Protein AF-0000000087153920 (afdb_homodimer)

Structure (mmCIF, N/CA/C/O backbone):
data_AF-0000000087153920-model_v1
#
loop_
_entity.id
_entity.type
_entity.pdbx_description
1 polymer 'Adenylosuccinate synthetase'
#
loop_
_atom_site.group_PDB
_atom_site.id
_atom_site.type_symbol
_atom_site.label_atom_id
_atom_site.label_alt_id
_atom_site.label_comp_id
_atom_site.label_asym_id
_atom_site.label_entity_id
_atom_site.label_seq_id
_atom_site.pdbx_PDB_ins_code
_atom_site.Cartn_x
_atom_site.Cartn_y
_atom_site.Cartn_z
_atom_site.occupancy
_atom_site.B_iso_or_equiv
_atom_site.auth_seq_id
_atom_site.auth_comp_id
_atom_site.auth_asym_id
_atom_site.auth_atom_id
_atom_site.pdbx_PDB_model_num
ATOM 1 N N . MET A 1 1 ? -1.131 -10.078 17.312 1 61.25 1 MET A N 1
ATOM 2 C CA . MET A 1 1 ? -2.459 -10.203 16.719 1 61.25 1 MET A CA 1
ATOM 3 C C . MET A 1 1 ? -2.379 -10.219 15.195 1 61.25 1 MET A C 1
ATOM 5 O O . MET A 1 1 ? -1.868 -9.281 14.586 1 61.25 1 MET A O 1
ATOM 9 N N . PRO A 1 2 ? -2.715 -11.453 14.352 1 87.5 2 PRO A N 1
ATOM 10 C CA . PRO A 1 2 ? -1.741 -11.859 13.336 1 87.5 2 PRO A CA 1
ATOM 11 C C . PRO A 1 2 ? -2.326 -11.859 11.922 1 87.5 2 PRO A C 1
ATOM 13 O O . PRO A 1 2 ? -3.506 -12.164 11.742 1 87.5 2 PRO A O 1
ATOM 16 N N . VAL A 1 3 ? -1.827 -11.148 11.094 1 98.62 3 VAL A N 1
ATOM 17 C CA . VAL A 1 3 ? -2.176 -11.164 9.68 1 98.62 3 VAL A CA 1
ATOM 18 C C . VAL A 1 3 ? -1.105 -11.914 8.891 1 98.62 3 VAL A C 1
ATOM 20 O O . VAL A 1 3 ? 0.089 -11.648 9.047 1 98.62 3 VAL A O 1
ATOM 23 N N . SER A 1 4 ? -1.569 -12.969 8.164 1 98.75 4 SER A N 1
ATOM 24 C CA . SER A 1 4 ? -0.719 -13.617 7.172 1 98.75 4 SER A CA 1
ATOM 25 C C . SER A 1 4 ? -0.959 -13.047 5.777 1 98.75 4 SER A C 1
ATOM 27 O O . SER A 1 4 ? -2.107 -12.883 5.359 1 98.75 4 SER A O 1
ATOM 29 N N . VAL A 1 5 ? 0.106 -12.719 5.113 1 98.88 5 VAL A N 1
ATOM 30 C CA . VAL A 1 5 ? -0.011 -12.219 3.748 1 98.88 5 VAL A CA 1
ATOM 31 C C . VAL A 1 5 ? 0.661 -13.195 2.783 1 98.88 5 VAL A C 1
ATOM 33 O O . VAL A 1 5 ? 1.841 -13.523 2.939 1 98.88 5 VAL A O 1
ATOM 36 N N . ILE A 1 6 ? -0.09 -13.68 1.789 1 98.81 6 ILE A N 1
ATOM 37 C CA . ILE A 1 6 ? 0.429 -14.562 0.751 1 98.81 6 ILE A CA 1
ATOM 38 C C . ILE A 1 6 ? 0.752 -13.758 -0.502 1 98.81 6 ILE A C 1
ATOM 40 O O . ILE A 1 6 ? -0.128 -13.109 -1.076 1 98.81 6 ILE A O 1
ATOM 44 N N . VAL A 1 7 ? 1.986 -13.805 -0.948 1 98.69 7 VAL A N 1
ATOM 45 C CA . VAL A 1 7 ? 2.406 -13.016 -2.1 1 98.69 7 VAL A CA 1
ATOM 46 C C . VAL A 1 7 ? 3.113 -13.906 -3.113 1 98.69 7 VAL A C 1
ATOM 48 O O . VAL A 1 7 ? 3.635 -14.969 -2.758 1 98.69 7 VAL A O 1
ATOM 51 N N . GLY A 1 8 ? 3.068 -13.477 -4.359 1 98.31 8 GLY A N 1
ATOM 52 C CA . GLY A 1 8 ? 3.834 -14.125 -5.406 1 98.31 8 GLY A CA 1
ATOM 53 C C . GLY A 1 8 ? 5.172 -13.461 -5.668 1 98.31 8 GLY A C 1
ATOM 54 O O . GLY A 1 8 ? 5.281 -12.234 -5.629 1 98.31 8 GLY A O 1
ATOM 55 N N . GLY A 1 9 ? 6.125 -14.242 -5.992 1 98.12 9 GLY A N 1
ATOM 56 C CA . GLY A 1 9 ? 7.461 -13.695 -6.152 1 98.12 9 GLY A CA 1
ATOM 57 C C . GLY A 1 9 ? 7.883 -13.562 -7.602 1 98.12 9 GLY A C 1
ATOM 58 O O . GLY A 1 9 ? 8.984 -13.086 -7.895 1 98.12 9 GLY A O 1
ATOM 59 N N . GLN A 1 10 ? 7.078 -13.953 -8.492 1 97.31 10 GLN A N 1
ATOM 60 C CA . GLN A 1 10 ? 7.418 -13.953 -9.914 1 97.31 10 GLN A CA 1
ATOM 61 C C . GLN A 1 10 ? 6.316 -13.297 -10.742 1 97.31 10 GLN A C 1
ATOM 63 O O . GLN A 1 10 ? 6 -12.125 -10.555 1 97.31 10 GLN A O 1
ATOM 68 N N . TYR A 1 11 ? 5.688 -14.016 -11.727 1 94.81 11 TYR A N 1
ATOM 69 C CA . TYR A 1 11 ? 4.773 -13.328 -12.625 1 94.81 11 TYR A CA 1
ATOM 70 C C . TYR A 1 11 ? 3.346 -13.82 -12.438 1 94.81 11 TYR A C 1
ATOM 72 O O . TYR A 1 11 ? 2.496 -13.625 -13.312 1 94.81 11 TYR A O 1
ATOM 80 N N . GLY A 1 12 ? 3.096 -14.484 -11.336 1 92.19 12 GLY A N 1
ATOM 81 C CA . GLY A 1 12 ? 1.759 -15 -11.086 1 92.19 12 GLY A CA 1
ATOM 82 C C . GLY A 1 12 ? 1.627 -16.484 -11.383 1 92.19 12 GLY A C 1
ATOM 83 O O . GLY A 1 12 ? 2.566 -17.109 -11.883 1 92.19 12 GLY A O 1
ATOM 84 N N . SER A 1 13 ? 0.476 -17.047 -10.945 1 91.06 13 SER A N 1
ATOM 85 C CA . SER A 1 13 ? 0.176 -18.469 -11.125 1 91.06 13 SER A CA 1
ATOM 86 C C . SER A 1 13 ? 1.181 -19.344 -10.383 1 91.06 13 SER A C 1
ATOM 88 O O . SER A 1 13 ? 1.636 -20.359 -10.906 1 91.06 13 SER A O 1
ATOM 90 N N . GLU A 1 14 ? 1.549 -18.969 -9.289 1 95.5 14 GLU A N 1
ATOM 91 C CA . GLU A 1 14 ? 2.549 -19.672 -8.492 1 95.5 14 GLU A CA 1
ATOM 92 C C . GLU A 1 14 ? 1.893 -20.641 -7.508 1 95.5 14 GLU A C 1
ATOM 94 O O . GLU A 1 14 ? 2.582 -21.359 -6.785 1 95.5 14 GLU A O 1
ATOM 99 N N . GLY A 1 15 ? 0.561 -20.656 -7.496 1 94.81 15 GLY A N 1
ATOM 100 C CA . GLY A 1 15 ? -0.158 -21.516 -6.57 1 94.81 15 GLY A CA 1
ATOM 101 C C . GLY A 1 15 ? -0.513 -20.828 -5.266 1 94.81 15 GLY A C 1
ATOM 102 O O . GLY A 1 15 ? -0.526 -21.453 -4.207 1 94.81 15 GLY A O 1
ATOM 103 N N . LYS A 1 16 ? -0.71 -19.516 -5.297 1 96.06 16 LYS A N 1
ATOM 104 C CA . LYS A 1 16 ? -1.034 -18.75 -4.105 1 96.06 16 LYS A CA 1
ATOM 105 C C . LYS A 1 16 ? -2.344 -19.219 -3.479 1 96.06 16 LYS A C 1
ATOM 107 O O . LYS A 1 16 ? -2.475 -19.25 -2.254 1 96.06 16 LYS A O 1
ATOM 112 N N . GLY A 1 17 ? -3.359 -19.594 -4.32 1 94.44 17 GLY A N 1
ATOM 113 C CA . GLY A 1 17 ? -4.637 -20.047 -3.797 1 94.44 17 GLY A CA 1
ATOM 114 C C . GLY A 1 17 ? -4.512 -21.25 -2.883 1 94.44 17 GLY A C 1
ATOM 115 O O . GLY A 1 17 ? -5.051 -21.266 -1.773 1 94.44 17 GLY A O 1
ATOM 116 N N . LYS A 1 18 ? -3.807 -22.281 -3.334 1 94.69 18 LYS A N 1
ATOM 117 C CA . LYS A 1 18 ? -3.643 -23.484 -2.529 1 94.69 18 LYS A CA 1
ATOM 118 C C . LYS A 1 18 ? -2.867 -23.188 -1.248 1 94.69 18 LYS A C 1
ATOM 120 O O . LYS A 1 18 ? -3.17 -23.75 -0.19 1 94.69 18 LYS A O 1
ATOM 125 N N . VAL A 1 19 ? -1.849 -22.328 -1.328 1 97.19 19 VAL A N 1
ATOM 126 C CA . VAL A 1 19 ? -1.043 -21.969 -0.164 1 97.19 19 VAL A CA 1
ATOM 127 C C . VAL A 1 19 ? -1.891 -21.188 0.83 1 97.19 19 VAL A C 1
ATOM 129 O O . VAL A 1 19 ? -1.859 -21.453 2.033 1 97.19 19 VAL A O 1
ATOM 132 N N . ALA A 1 20 ? -2.662 -20.219 0.33 1 97.38 20 ALA A N 1
ATOM 133 C CA . ALA A 1 20 ? -3.547 -19.438 1.187 1 97.38 20 ALA A CA 1
ATOM 134 C C . ALA A 1 20 ? -4.547 -20.328 1.912 1 97.38 20 ALA A C 1
ATOM 136 O O . ALA A 1 20 ? -4.797 -20.156 3.107 1 97.38 20 ALA A O 1
ATOM 137 N N . LEU A 1 21 ? -5.117 -21.281 1.179 1 96.38 21 LEU A N 1
ATOM 138 C CA . LEU A 1 21 ? -6.062 -22.219 1.776 1 96.38 21 LEU A CA 1
ATOM 139 C C . LEU A 1 21 ? -5.395 -23.047 2.871 1 96.38 21 LEU A C 1
ATOM 141 O O . LEU A 1 21 ? -5.957 -23.219 3.955 1 96.38 21 LEU A O 1
ATOM 145 N N . ALA A 1 22 ? -4.191 -23.531 2.59 1 95.88 22 ALA A N 1
ATOM 146 C CA . ALA A 1 22 ? -3.461 -24.328 3.566 1 95.88 22 ALA A CA 1
ATOM 147 C C . ALA A 1 22 ? -3.17 -23.531 4.832 1 95.88 22 ALA A C 1
ATOM 149 O O . ALA A 1 22 ? -3.307 -24.031 5.945 1 95.88 22 ALA A O 1
ATOM 150 N N . ILE A 1 23 ? -2.752 -22.281 4.672 1 96.44 23 ILE A N 1
ATOM 151 C CA . ILE A 1 23 ? -2.432 -21.438 5.812 1 96.44 23 ILE A CA 1
ATOM 152 C C . ILE A 1 23 ? -3.705 -21.125 6.598 1 96.44 23 ILE A C 1
ATOM 154 O O . ILE A 1 23 ? -3.715 -21.172 7.828 1 96.44 23 ILE A O 1
ATOM 158 N N . ALA A 1 24 ? -4.789 -20.781 5.887 1 96.88 24 ALA A N 1
ATOM 159 C CA . ALA A 1 24 ? -6.062 -20.484 6.539 1 96.88 24 ALA A CA 1
ATOM 160 C C . ALA A 1 24 ? -6.543 -21.672 7.375 1 96.88 24 ALA A C 1
ATOM 162 O O . ALA A 1 24 ? -6.938 -21.5 8.531 1 96.88 24 ALA A O 1
ATOM 163 N N . ARG A 1 25 ? -6.484 -22.891 6.809 1 95.44 25 ARG A N 1
ATOM 164 C CA . ARG A 1 25 ? -6.895 -24.094 7.516 1 95.44 25 ARG A CA 1
ATOM 165 C C . ARG A 1 25 ? -5.953 -24.391 8.68 1 95.44 25 ARG A C 1
ATOM 167 O O . ARG A 1 25 ? -6.402 -24.625 9.805 1 95.44 25 ARG A O 1
ATOM 174 N N . GLY A 1 26 ? -4.688 -24.391 8.391 1 94.94 26 GLY A N 1
ATOM 175 C CA . GLY A 1 26 ? -3.686 -24.797 9.367 1 94.94 26 GLY A CA 1
ATOM 176 C C . GLY A 1 26 ? -3.625 -23.875 10.57 1 94.94 26 GLY A C 1
ATOM 177 O O . GLY A 1 26 ? -3.355 -24.328 11.688 1 94.94 26 GLY A O 1
ATOM 178 N N . LYS A 1 27 ? -3.92 -22.641 10.367 1 95.12 27 LYS A N 1
ATOM 179 C CA . LYS A 1 27 ? -3.771 -21.672 11.453 1 95.12 27 LYS A CA 1
ATOM 180 C C . LYS A 1 27 ? -5.133 -21.234 11.984 1 95.12 27 LYS A C 1
ATOM 182 O O . LYS A 1 27 ? -5.211 -20.328 12.82 1 95.12 27 LYS A O 1
ATOM 187 N N . GLY A 1 28 ? -6.148 -21.766 11.508 1 95.69 28 GLY A N 1
ATOM 188 C CA . GLY A 1 28 ? -7.484 -21.469 11.992 1 95.69 28 GLY A CA 1
ATOM 189 C C . GLY A 1 28 ? -7.887 -20.016 11.766 1 95.69 28 GLY A C 1
ATOM 190 O O . GLY A 1 28 ? -8.344 -19.344 12.688 1 95.69 28 GLY A O 1
ATOM 191 N N . ALA A 1 29 ? -7.676 -19.547 10.523 1 97.31 29 ALA A N 1
ATOM 192 C CA . ALA A 1 29 ? -8.047 -18.188 10.195 1 97.31 29 ALA A CA 1
ATOM 193 C C . ALA A 1 29 ? -9.555 -17.984 10.289 1 97.31 29 ALA A C 1
ATOM 195 O O . ALA A 1 29 ? -10.336 -18.875 9.945 1 97.31 29 ALA A O 1
ATOM 196 N N . ARG A 1 30 ? -9.914 -16.797 10.75 1 97.81 30 ARG A N 1
ATOM 197 C CA . ARG A 1 30 ? -11.328 -16.469 10.828 1 97.81 30 ARG A CA 1
ATOM 198 C C . ARG A 1 30 ? -11.758 -15.602 9.648 1 97.81 30 ARG A C 1
ATOM 200 O O . ARG A 1 30 ? -12.945 -15.547 9.312 1 97.81 30 ARG A O 1
ATOM 207 N N . CYS A 1 31 ? -10.82 -14.992 9.047 1 98.5 31 CYS A N 1
ATOM 208 C CA . CYS A 1 31 ? -11.094 -14.094 7.93 1 98.5 31 CYS A CA 1
ATOM 209 C C . CYS A 1 31 ? -10.086 -14.297 6.805 1 98.5 31 CYS A C 1
ATOM 211 O O . CYS A 1 31 ? -8.891 -14.477 7.059 1 98.5 31 CYS A O 1
ATOM 213 N N . VAL A 1 32 ? -10.578 -14.383 5.578 1 98.62 32 VAL A N 1
ATOM 214 C CA . VAL A 1 32 ? -9.75 -14.492 4.383 1 98.62 32 VAL A CA 1
ATOM 215 C C . VAL A 1 32 ? -10.102 -13.375 3.404 1 98.62 32 VAL A C 1
ATOM 217 O O . VAL A 1 32 ? -11.281 -13.078 3.189 1 98.62 32 VAL A O 1
ATOM 220 N N . ILE A 1 33 ? -9.062 -12.734 2.881 1 98.62 33 ILE A N 1
ATOM 221 C CA . ILE A 1 33 ? -9.25 -11.523 2.096 1 98.62 33 ILE A CA 1
ATOM 222 C C . ILE A 1 33 ? -8.711 -11.734 0.683 1 98.62 33 ILE A C 1
ATOM 224 O O . ILE A 1 33 ? -7.641 -12.32 0.503 1 98.62 33 ILE A O 1
ATOM 228 N N . ARG A 1 34 ? -9.414 -11.242 -0.273 1 95.25 34 ARG A N 1
ATOM 229 C CA . ARG A 1 34 ? -8.945 -11.133 -1.652 1 95.25 34 ARG A CA 1
ATOM 230 C C . ARG A 1 34 ? -8.695 -9.68 -2.037 1 95.25 34 ARG A C 1
ATOM 232 O O . ARG A 1 34 ? -9.586 -8.844 -1.927 1 95.25 34 ARG A O 1
ATOM 239 N N . VAL A 1 35 ? -7.484 -9.414 -2.453 1 95.06 35 VAL A N 1
ATOM 240 C CA . VAL A 1 35 ? -7.184 -8.078 -2.945 1 95.06 35 VAL A CA 1
ATOM 241 C C . VAL A 1 35 ? -7.012 -8.109 -4.461 1 95.06 35 VAL A C 1
ATOM 243 O O . VAL A 1 35 ? -6.773 -9.172 -5.043 1 95.06 35 VAL A O 1
ATOM 246 N N . GLY A 1 36 ? -7.195 -6.992 -5.039 1 93.56 36 GLY A N 1
ATOM 247 C CA . GLY A 1 36 ? -7.098 -6.891 -6.488 1 93.56 36 GLY A CA 1
ATOM 248 C C . GLY A 1 36 ? -8.414 -7.125 -7.195 1 93.56 36 GLY A C 1
ATOM 249 O O . GLY A 1 36 ? -9.477 -6.805 -6.66 1 93.56 36 GLY A O 1
ATOM 250 N N . GLY A 1 37 ? -8.32 -7.555 -8.453 1 92.62 37 GLY A N 1
ATOM 251 C CA . GLY A 1 37 ? -9.508 -7.699 -9.273 1 92.62 37 GLY A CA 1
ATOM 252 C C . GLY A 1 37 ? -9.609 -9.062 -9.945 1 92.62 37 GLY A C 1
ATOM 253 O O . GLY A 1 37 ? -9.109 -10.055 -9.414 1 92.62 37 GLY A O 1
ATOM 254 N N . THR A 1 38 ? -10.312 -9.086 -11.039 1 91.75 38 THR A N 1
ATOM 255 C CA . THR A 1 38 ? -10.695 -10.359 -11.648 1 91.75 38 THR A CA 1
ATOM 256 C C . THR A 1 38 ? -9.695 -10.758 -12.727 1 91.75 38 THR A C 1
ATOM 258 O O . THR A 1 38 ? -9.945 -11.703 -13.484 1 91.75 38 THR A O 1
ATOM 261 N N . ASN A 1 39 ? -8.578 -10.047 -12.797 1 88.31 39 ASN A N 1
ATOM 262 C CA . ASN A 1 39 ? -7.582 -10.336 -13.828 1 88.31 39 ASN A CA 1
ATOM 263 C C . ASN A 1 39 ? -6.633 -11.445 -13.383 1 88.31 39 ASN A C 1
ATOM 265 O O . ASN A 1 39 ? -5.637 -11.719 -14.047 1 88.31 39 ASN A O 1
ATOM 269 N N . SER A 1 40 ? -6.902 -11.984 -12.242 1 84.81 40 SER A N 1
ATOM 270 C CA . SER A 1 40 ? -6.184 -13.156 -11.75 1 84.81 40 SER A CA 1
ATOM 271 C C . SER A 1 40 ? -7.148 -14.227 -11.25 1 84.81 40 SER A C 1
ATOM 273 O O . SER A 1 40 ? -8.266 -13.914 -10.828 1 84.81 40 SER A O 1
ATOM 275 N N . GLY A 1 41 ? -6.656 -15.492 -11.398 1 84.19 41 GLY A N 1
ATOM 276 C CA . GLY A 1 41 ? -7.418 -16.609 -10.867 1 84.19 41 GLY A CA 1
ATOM 277 C C . GLY A 1 41 ? -6.629 -17.469 -9.898 1 84.19 41 GLY A C 1
ATOM 278 O O . GLY A 1 41 ? -5.422 -17.656 -10.062 1 84.19 41 GLY A O 1
ATOM 279 N N . HIS A 1 42 ? -7.391 -17.844 -8.938 1 85.12 42 HIS A N 1
ATOM 280 C CA . HIS A 1 42 ? -6.777 -18.75 -7.961 1 85.12 42 HIS A CA 1
ATOM 281 C C . HIS A 1 42 ? -7.48 -20.094 -7.938 1 85.12 42 HIS A C 1
ATOM 283 O O . HIS A 1 42 ? -8.695 -20.172 -7.73 1 85.12 42 HIS A O 1
ATOM 289 N N . THR A 1 43 ? -6.656 -21.062 -8.164 1 86 43 THR A N 1
ATOM 290 C CA . THR A 1 43 ? -7.184 -22.406 -8.297 1 86 43 THR A CA 1
ATOM 291 C C . THR A 1 43 ? -6.82 -23.25 -7.07 1 86 43 THR A C 1
ATOM 293 O O . THR A 1 43 ? -5.707 -23.156 -6.555 1 86 43 THR A O 1
ATOM 296 N N . ILE A 1 44 ? -7.754 -24 -6.582 1 88.06 44 ILE A N 1
ATOM 297 C CA . ILE A 1 44 ? -7.559 -24.984 -5.535 1 88.06 44 ILE A CA 1
ATOM 298 C C . ILE A 1 44 ? -8.227 -26.297 -5.938 1 88.06 44 ILE A C 1
ATOM 300 O O . ILE A 1 44 ? -8.945 -26.359 -6.938 1 88.06 44 ILE A O 1
ATOM 304 N N . VAL A 1 45 ? -7.844 -27.328 -5.273 1 89.38 45 VAL A N 1
ATOM 305 C CA . VAL A 1 45 ? -8.57 -28.594 -5.375 1 89.38 45 VAL A CA 1
ATOM 306 C C . VAL A 1 45 ? -9.523 -28.734 -4.191 1 89.38 45 VAL A C 1
ATOM 308 O O . VAL A 1 45 ? -9.094 -28.703 -3.033 1 89.38 45 VAL A O 1
ATOM 311 N N . ASP A 1 46 ? -10.797 -28.891 -4.469 1 86.31 46 ASP A N 1
ATOM 312 C CA . ASP A 1 46 ? -11.781 -28.938 -3.385 1 86.31 46 ASP A CA 1
ATOM 313 C C . ASP A 1 46 ? -11.773 -30.297 -2.699 1 86.31 46 ASP A C 1
ATOM 315 O O . ASP A 1 46 ? -10.945 -31.156 -3.012 1 86.31 46 ASP A O 1
ATOM 319 N N . GLU A 1 47 ? -12.617 -30.5 -1.678 1 84.62 47 GLU A N 1
ATOM 320 C CA . GLU A 1 47 ? -12.648 -31.703 -0.854 1 84.62 47 GLU A CA 1
ATOM 321 C C . GLU A 1 47 ? -13 -32.938 -1.686 1 84.62 47 GLU A C 1
ATOM 323 O O . GLU A 1 47 ? -12.648 -34.062 -1.319 1 84.62 47 GLU A O 1
ATOM 328 N N . CYS A 1 48 ? -13.633 -32.75 -2.855 1 87.81 48 CYS A N 1
ATOM 329 C CA . CYS A 1 48 ? -14.031 -33.844 -3.73 1 87.81 48 CYS A CA 1
ATOM 330 C C . CYS A 1 48 ? -12.953 -34.125 -4.777 1 87.81 48 CYS A C 1
ATOM 332 O O . CYS A 1 48 ? -13.156 -34.938 -5.672 1 87.81 48 CYS A O 1
ATOM 334 N N . GLY A 1 49 ? -11.906 -33.344 -4.66 1 86.81 49 GLY A N 1
ATOM 335 C CA . GLY A 1 49 ? -10.797 -33.562 -5.578 1 86.81 49 GLY A CA 1
ATOM 336 C C . GLY A 1 49 ? -10.953 -32.812 -6.887 1 86.81 49 GLY A C 1
ATOM 337 O O . GLY A 1 49 ? -10.211 -33.062 -7.84 1 86.81 49 GLY A O 1
ATOM 338 N N . LYS A 1 50 ? -11.875 -31.922 -6.973 1 87.88 50 LYS A N 1
ATOM 339 C CA . LYS A 1 50 ? -12.141 -31.172 -8.195 1 87.88 50 LYS A CA 1
ATOM 340 C C . LYS A 1 50 ? -11.445 -29.812 -8.156 1 87.88 50 LYS A C 1
ATOM 342 O O . LYS A 1 50 ? -11.539 -29.094 -7.156 1 87.88 50 LYS A O 1
ATOM 347 N N . PRO A 1 51 ? -10.805 -29.5 -9.281 1 87.31 51 PRO A N 1
ATOM 348 C CA . PRO A 1 51 ? -10.234 -28.156 -9.359 1 87.31 51 PRO A CA 1
ATOM 349 C C . PRO A 1 51 ? -11.305 -27.062 -9.422 1 87.31 51 PRO A C 1
ATOM 351 O O . PRO A 1 51 ? -12.32 -27.219 -10.102 1 87.31 51 PRO A O 1
ATOM 354 N N . ARG A 1 52 ? -11.188 -26.031 -8.602 1 88.31 52 ARG A N 1
ATOM 355 C CA . ARG A 1 52 ? -12.039 -24.859 -8.578 1 88.31 52 ARG A CA 1
ATOM 356 C C . ARG A 1 52 ? -11.211 -23.578 -8.727 1 88.31 52 ARG A C 1
ATOM 358 O O . ARG A 1 52 ? -10.148 -23.453 -8.109 1 88.31 52 ARG A O 1
ATOM 365 N N . SER A 1 53 ? -11.594 -22.781 -9.688 1 87.69 53 SER A N 1
ATOM 366 C CA . SER A 1 53 ? -10.891 -21.516 -9.891 1 87.69 53 SER A CA 1
ATOM 367 C C . SER A 1 53 ? -11.812 -20.328 -9.633 1 87.69 53 SER A C 1
ATOM 369 O O . SER A 1 53 ? -12.953 -20.312 -10.102 1 87.69 53 SER A O 1
ATOM 371 N N . PHE A 1 54 ? -11.344 -19.406 -8.883 1 91.62 54 PHE A N 1
ATOM 372 C CA . PHE A 1 54 ? -12.117 -18.219 -8.562 1 91.62 54 PHE A CA 1
ATOM 373 C C . PHE A 1 54 ? -11.344 -16.953 -8.93 1 91.62 54 PHE A C 1
ATOM 375 O O . PHE A 1 54 ? -10.109 -16.922 -8.836 1 91.62 54 PHE A O 1
ATOM 382 N N . ARG A 1 55 ? -12.078 -15.977 -9.352 1 91.81 55 ARG A N 1
ATOM 383 C CA . ARG A 1 55 ? -11.453 -14.742 -9.797 1 91.81 55 ARG A CA 1
ATOM 384 C C . ARG A 1 55 ? -11.82 -13.578 -8.883 1 91.81 55 ARG A C 1
ATOM 386 O O . ARG A 1 55 ? -11.062 -12.617 -8.758 1 91.81 55 ARG A O 1
ATOM 393 N N . GLN A 1 56 ? -12.945 -13.68 -8.281 1 95.75 56 GLN A N 1
ATOM 394 C CA . GLN A 1 56 ? -13.391 -12.586 -7.422 1 95.75 56 GLN A CA 1
ATOM 395 C C . GLN A 1 56 ? -13.195 -12.93 -5.945 1 95.75 56 GLN A C 1
ATOM 397 O O . GLN A 1 56 ? -12.648 -12.125 -5.184 1 95.75 56 GLN A O 1
ATOM 402 N N . LEU A 1 57 ? -13.633 -14.148 -5.578 1 97.12 57 LEU A N 1
ATOM 403 C CA . LEU A 1 57 ? -13.508 -14.57 -4.188 1 97.12 57 LEU A CA 1
ATOM 404 C C . LEU A 1 57 ? -12.148 -15.211 -3.936 1 97.12 57 LEU A C 1
ATOM 406 O O . LEU A 1 57 ? -11.539 -15.766 -4.855 1 97.12 57 LEU A O 1
ATOM 410 N N . PRO A 1 58 ? -11.648 -15.078 -2.697 1 96.88 58 PRO A N 1
ATOM 411 C CA . PRO A 1 58 ? -10.422 -15.82 -2.385 1 96.88 58 PRO A CA 1
ATOM 412 C C . PRO A 1 58 ? -10.633 -17.328 -2.367 1 96.88 58 PRO A C 1
ATOM 414 O O . PRO A 1 58 ? -11.656 -17.812 -1.881 1 96.88 58 PRO A O 1
ATOM 417 N N . ALA A 1 59 ? -9.656 -18.016 -2.867 1 92.88 59 ALA A N 1
ATOM 418 C CA . ALA A 1 59 ? -9.719 -19.469 -2.854 1 92.88 59 ALA A CA 1
ATOM 419 C C . ALA A 1 59 ? -9.75 -20 -1.425 1 92.88 59 ALA A C 1
ATOM 421 O O . ALA A 1 59 ? -10.336 -21.062 -1.159 1 92.88 59 ALA A O 1
ATOM 422 N N . SER A 1 60 ? -9.219 -19.281 -0.489 1 94.81 60 SER A N 1
ATOM 423 C CA . SER A 1 60 ? -9.109 -19.688 0.909 1 94.81 60 SER A CA 1
ATOM 424 C C . SER A 1 60 ? -10.469 -19.688 1.596 1 94.81 60 SER A C 1
ATOM 426 O O . SER A 1 60 ? -10.602 -20.141 2.73 1 94.81 60 SER A O 1
ATOM 428 N N . VAL A 1 61 ? -11.484 -19.266 0.89 1 94.69 61 VAL A N 1
ATOM 429 C CA . VAL A 1 61 ? -12.836 -19.266 1.447 1 94.69 61 VAL A CA 1
ATOM 430 C C . VAL A 1 61 ? -13.289 -20.703 1.688 1 94.69 61 VAL A C 1
ATOM 432 O O . VAL A 1 61 ? -14.227 -20.938 2.457 1 94.69 61 VAL A O 1
ATOM 435 N N . PHE A 1 62 ? -12.625 -21.656 1.108 1 93.12 62 PHE A N 1
ATOM 436 C CA . PHE A 1 62 ? -12.945 -23.062 1.293 1 93.12 62 PHE A CA 1
ATOM 437 C C . PHE A 1 62 ? -12.586 -23.516 2.703 1 93.12 62 PHE A C 1
ATOM 439 O O . PHE A 1 62 ? -13.008 -24.594 3.141 1 93.12 62 PHE A O 1
ATOM 446 N N . ALA A 1 63 ? -11.711 -22.781 3.408 1 92.75 63 ALA A N 1
ATOM 447 C CA . ALA A 1 63 ? -11.5 -23.062 4.824 1 92.75 63 ALA A CA 1
ATOM 448 C C . ALA A 1 63 ? -12.781 -22.844 5.625 1 92.75 63 ALA A C 1
ATOM 450 O O . ALA A 1 63 ? -13.375 -21.766 5.578 1 92.75 63 ALA A O 1
ATOM 451 N N . LYS A 1 64 ? -13.094 -23.828 6.379 1 87.31 64 LYS A N 1
ATOM 452 C CA . LYS A 1 64 ? -14.383 -23.797 7.066 1 87.31 64 LYS A CA 1
ATOM 453 C C . LYS A 1 64 ? -14.438 -22.656 8.078 1 87.31 64 LYS A C 1
ATOM 455 O O . LYS A 1 64 ? -13.414 -22.266 8.641 1 87.31 64 LYS A O 1
ATOM 460 N N . ASP A 1 65 ? -15.555 -22 8.273 1 88 65 ASP A N 1
ATOM 461 C CA . ASP A 1 65 ? -15.875 -21 9.297 1 88 65 ASP A CA 1
ATOM 462 C C . ASP A 1 65 ? -15.141 -19.688 9.047 1 88 65 ASP A C 1
ATOM 464 O O . ASP A 1 65 ? -14.859 -18.938 9.984 1 88 65 ASP A O 1
ATOM 468 N N . THR A 1 66 ? -14.641 -19.531 7.852 1 96 66 THR A N 1
ATOM 469 C CA . THR A 1 66 ? -14.023 -18.25 7.539 1 96 66 THR A CA 1
ATOM 470 C C . THR A 1 66 ? -15.047 -17.281 6.977 1 96 66 THR A C 1
ATOM 472 O O . THR A 1 66 ? -16.078 -17.688 6.445 1 96 66 THR A O 1
ATOM 475 N N . ILE A 1 67 ? -14.797 -16.016 7.184 1 98.12 67 ILE A N 1
ATOM 476 C CA . ILE A 1 67 ? -15.492 -14.93 6.508 1 98.12 67 ILE A CA 1
ATOM 477 C C . ILE A 1 67 ? -14.625 -14.383 5.379 1 98.12 67 ILE A C 1
ATOM 479 O O . ILE A 1 67 ? -13.492 -13.953 5.605 1 98.12 67 ILE A O 1
ATOM 483 N N . ALA A 1 68 ? -15.141 -14.516 4.16 1 98.5 68 ALA A N 1
ATOM 484 C CA . ALA A 1 68 ? -14.453 -13.906 3.027 1 98.5 68 ALA A CA 1
ATOM 485 C C . ALA A 1 68 ? -14.727 -12.406 2.957 1 98.5 68 ALA A C 1
ATOM 487 O O . ALA A 1 68 ? -15.883 -11.977 3.027 1 98.5 68 ALA A O 1
ATOM 488 N N . VAL A 1 69 ? -13.703 -11.633 2.83 1 98.69 69 VAL A N 1
ATOM 489 C CA . VAL A 1 69 ? -13.852 -10.18 2.791 1 98.69 69 VAL A CA 1
ATOM 490 C C . VAL A 1 69 ? -13.297 -9.641 1.476 1 98.69 69 VAL A C 1
ATOM 492 O O . VAL A 1 69 ? -12.188 -10 1.065 1 98.69 69 VAL A O 1
ATOM 495 N N . LEU A 1 70 ? -14.07 -8.875 0.796 1 98.56 70 LEU A N 1
ATOM 496 C CA . LEU A 1 70 ? -13.594 -7.988 -0.261 1 98.56 70 LEU A CA 1
ATOM 497 C C . LEU A 1 70 ? -13.398 -6.57 0.264 1 98.56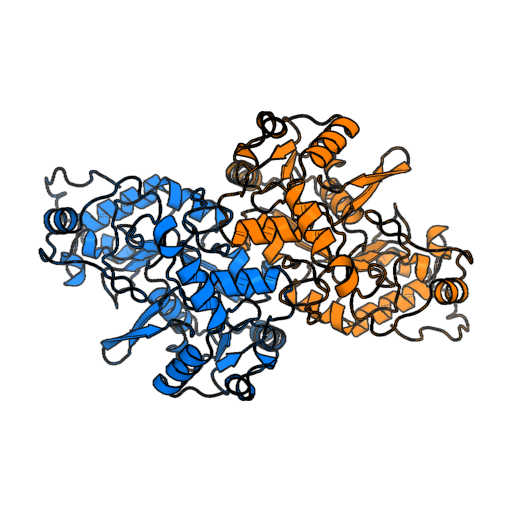 70 LEU A C 1
ATOM 499 O O . LEU A 1 70 ? -14.375 -5.844 0.481 1 98.56 70 LEU A O 1
ATOM 503 N N . PRO A 1 71 ? -12.156 -6.184 0.436 1 98.38 71 PRO A N 1
ATOM 504 C CA . PRO A 1 71 ? -11.836 -4.938 1.133 1 98.38 71 PRO A CA 1
ATOM 505 C C . PRO A 1 71 ? -11.977 -3.709 0.234 1 98.38 71 PRO A C 1
ATOM 507 O O . PRO A 1 71 ? -12.32 -3.836 -0.943 1 98.38 71 PRO A O 1
ATOM 510 N N . PRO A 1 72 ? -11.688 -2.502 0.751 1 97.69 72 PRO A N 1
ATOM 511 C CA . PRO A 1 72 ? -11.844 -1.279 -0.039 1 97.69 72 PRO A CA 1
ATOM 512 C C . PRO A 1 72 ? -10.984 -1.278 -1.303 1 97.69 72 PRO A C 1
ATOM 514 O O . PRO A 1 72 ? -11.352 -0.654 -2.301 1 97.69 72 PRO A O 1
ATOM 517 N N . GLY A 1 73 ? -9.922 -1.971 -1.278 1 97.56 73 GLY A N 1
ATOM 518 C CA . GLY A 1 73 ? -9.023 -1.992 -2.422 1 97.56 73 GLY A CA 1
ATOM 519 C C . GLY A 1 73 ? -9.43 -2.996 -3.482 1 97.56 73 GLY A C 1
ATOM 520 O O . GLY A 1 73 ? -8.797 -3.086 -4.535 1 97.56 73 GLY A O 1
ATOM 521 N N . ALA A 1 74 ? -10.492 -3.732 -3.268 1 97.56 74 ALA A N 1
ATOM 522 C CA . ALA A 1 74 ? -10.945 -4.734 -4.227 1 97.56 74 ALA A CA 1
ATOM 523 C C . ALA A 1 74 ? -11.625 -4.078 -5.426 1 97.56 74 ALA A C 1
ATOM 525 O O . ALA A 1 74 ? -12.328 -3.078 -5.277 1 97.56 74 ALA A O 1
ATOM 526 N N . LEU A 1 75 ? -11.367 -4.578 -6.566 1 97.62 75 LEU A N 1
ATOM 527 C CA . LEU A 1 75 ? -12.109 -4.27 -7.785 1 97.62 75 LEU A CA 1
ATOM 528 C C . LEU A 1 75 ? -13.086 -5.395 -8.125 1 97.62 75 LEU A C 1
ATOM 530 O O . LEU A 1 75 ? -12.664 -6.5 -8.469 1 97.62 75 LEU A O 1
ATOM 534 N N . ILE A 1 76 ? -14.375 -5.07 -8.109 1 98.12 76 ILE A N 1
ATOM 535 C CA . ILE A 1 76 ? -15.375 -6.137 -8.078 1 98.12 76 ILE A CA 1
ATOM 536 C C . ILE A 1 76 ? -16.156 -6.145 -9.391 1 98.12 76 ILE A C 1
ATOM 538 O O . ILE A 1 76 ? -16.672 -5.109 -9.828 1 98.12 76 ILE A O 1
ATOM 542 N N . ASP A 1 77 ? -16.172 -7.23 -10.062 1 97.31 77 ASP A N 1
ATOM 543 C CA . ASP A 1 77 ? -17.141 -7.535 -11.109 1 97.31 77 ASP A CA 1
ATOM 544 C C . ASP A 1 77 ? -18.391 -8.195 -10.523 1 97.31 77 ASP A C 1
ATOM 546 O O . ASP A 1 77 ? -18.344 -9.367 -10.133 1 97.31 77 ASP A O 1
ATOM 550 N N . ALA A 1 78 ? -19.469 -7.5 -10.547 1 97.19 78 ALA A N 1
ATOM 551 C CA . ALA A 1 78 ? -20.672 -7.941 -9.836 1 97.19 78 ALA A CA 1
ATOM 552 C C . ALA A 1 78 ? -21.188 -9.25 -10.414 1 97.19 78 ALA A C 1
ATOM 554 O O . ALA A 1 78 ? -21.734 -10.086 -9.68 1 97.19 78 ALA A O 1
ATOM 555 N N . GLU A 1 79 ? -21.062 -9.445 -11.664 1 95.88 79 GLU A N 1
ATOM 556 C CA . GLU A 1 79 ? -21.531 -10.672 -12.297 1 95.88 79 GLU A CA 1
ATOM 557 C C . GLU A 1 79 ? -20.688 -11.867 -11.875 1 95.88 79 GLU A C 1
ATOM 559 O O . GLU A 1 79 ? -21.219 -12.93 -11.547 1 95.88 79 GLU A O 1
ATOM 564 N N . ILE A 1 80 ? -19.375 -11.703 -11.922 1 95 80 ILE A N 1
ATOM 565 C CA . ILE A 1 80 ? -18.484 -12.773 -11.5 1 95 80 ILE A CA 1
ATOM 566 C C . ILE A 1 80 ? -18.688 -13.07 -10.023 1 95 80 ILE A C 1
ATOM 568 O O . ILE A 1 80 ? -18.734 -14.234 -9.617 1 95 80 ILE A O 1
ATOM 572 N N . PHE A 1 81 ? -18.859 -12.031 -9.25 1 97.88 81 PHE A N 1
ATOM 573 C CA . PHE A 1 81 ? -19.109 -12.164 -7.816 1 97.88 81 PHE A CA 1
ATOM 574 C C . PHE A 1 81 ? -20.344 -13.016 -7.559 1 97.88 81 PHE A C 1
ATOM 576 O O . PHE A 1 81 ? -20.297 -13.992 -6.805 1 97.88 81 PHE A O 1
ATOM 583 N N . GLU A 1 82 ? -21.406 -12.664 -8.172 1 97.12 82 GLU A N 1
ATOM 584 C CA . GLU A 1 82 ? -22.672 -13.367 -7.984 1 97.12 82 GLU A CA 1
ATOM 585 C C . GLU A 1 82 ? -22.547 -14.836 -8.383 1 97.12 82 GLU A C 1
ATOM 587 O O . GLU A 1 82 ? -23.062 -15.719 -7.695 1 97.12 82 GLU A O 1
ATOM 592 N N . ARG A 1 83 ? -21.938 -15.039 -9.453 1 96.31 83 ARG A N 1
ATOM 593 C CA . ARG A 1 83 ? -21.75 -16.406 -9.93 1 96.31 83 ARG A CA 1
ATOM 594 C C . ARG A 1 83 ? -20.953 -17.234 -8.922 1 96.31 83 ARG A C 1
ATOM 596 O O . ARG A 1 83 ? -21.328 -18.359 -8.602 1 96.31 83 ARG A O 1
ATOM 603 N N . GLU A 1 84 ? -19.875 -16.703 -8.422 1 96.12 84 GLU A N 1
ATOM 604 C CA . GLU A 1 84 ? -19 -17.438 -7.512 1 96.12 84 GLU A CA 1
ATOM 605 C C . GLU A 1 84 ? -19.688 -17.672 -6.168 1 96.12 84 GLU A C 1
ATOM 607 O O . GLU A 1 84 ? -19.594 -18.766 -5.602 1 96.12 84 GLU A O 1
ATOM 612 N N . VAL A 1 85 ? -20.391 -16.688 -5.629 1 96.81 85 VAL A N 1
ATOM 613 C CA . VAL A 1 85 ? -21.094 -16.859 -4.367 1 96.81 85 VAL A CA 1
ATOM 614 C C . VAL A 1 85 ? -22.172 -17.938 -4.52 1 96.81 85 VAL A C 1
ATOM 616 O O . VAL A 1 85 ? -22.359 -18.766 -3.625 1 96.81 85 VAL A O 1
ATOM 619 N N . ALA A 1 86 ? -22.875 -17.922 -5.664 1 96.19 86 ALA A N 1
ATOM 620 C CA . ALA A 1 86 ? -23.922 -18.906 -5.934 1 96.19 86 ALA A CA 1
ATOM 621 C C . ALA A 1 86 ? -23.312 -20.312 -6.066 1 96.19 86 ALA A C 1
ATOM 623 O O . ALA A 1 86 ? -23.828 -21.266 -5.508 1 96.19 86 ALA A O 1
ATOM 624 N N . GLU A 1 87 ? -22.266 -20.391 -6.789 1 93.5 87 GLU A N 1
ATOM 625 C CA . GLU A 1 87 ? -21.594 -21.656 -7.008 1 93.5 87 GLU A CA 1
ATOM 626 C C . GLU A 1 87 ? -21.141 -22.281 -5.688 1 93.5 87 GLU A C 1
ATOM 628 O O . GLU A 1 87 ? -21.188 -23.5 -5.52 1 93.5 87 GLU A O 1
ATOM 633 N N . LEU A 1 88 ? -20.719 -21.469 -4.754 1 93 88 LEU A N 1
ATOM 634 C CA . LEU A 1 88 ? -20.172 -21.953 -3.492 1 93 88 LEU A CA 1
ATOM 635 C C . LEU A 1 88 ? -21.25 -22.031 -2.422 1 93 88 LEU A C 1
ATOM 637 O O . LEU A 1 88 ? -21.016 -22.516 -1.315 1 93 88 LEU A O 1
ATOM 641 N N . GLY A 1 89 ? -22.469 -21.562 -2.727 1 94.44 89 GLY A N 1
ATOM 642 C CA . GLY A 1 89 ? -23.562 -21.531 -1.763 1 94.44 89 GLY A CA 1
ATOM 643 C C . GLY A 1 89 ? -23.266 -20.641 -0.569 1 94.44 89 GLY A C 1
ATOM 644 O O . GLY A 1 89 ? -23.594 -21 0.568 1 94.44 89 GLY A O 1
ATOM 645 N N . LEU A 1 90 ? -22.594 -19.531 -0.819 1 95.5 90 LEU A N 1
ATOM 646 C CA . LEU A 1 90 ? -22.234 -18.625 0.261 1 95.5 90 LEU A CA 1
ATOM 647 C C . LEU A 1 90 ? -23.25 -17.484 0.375 1 95.5 90 LEU A C 1
ATOM 649 O O . LEU A 1 90 ? -23.859 -17.109 -0.618 1 95.5 90 LEU A O 1
ATOM 653 N N . GLY A 1 91 ? -23.453 -17 1.601 1 96.12 91 GLY A N 1
ATOM 654 C CA . GLY A 1 91 ? -24.328 -15.859 1.851 1 96.12 91 GLY A CA 1
ATOM 655 C C . GLY A 1 91 ? -23.656 -14.742 2.621 1 96.12 91 GLY A C 1
ATOM 656 O O . GLY A 1 91 ? -22.438 -14.773 2.832 1 96.12 91 GLY A O 1
ATOM 657 N N . PRO A 1 92 ? -24.453 -13.75 2.977 1 97.31 92 PRO A N 1
ATOM 658 C CA . PRO A 1 92 ? -23.922 -12.562 3.648 1 97.31 92 PRO A CA 1
ATOM 659 C C . PRO A 1 92 ? -23.312 -12.883 5.016 1 97.31 92 PRO A C 1
ATOM 661 O O . PRO A 1 92 ? -22.641 -12.039 5.605 1 97.31 92 PRO A O 1
ATOM 664 N N . ASP A 1 93 ? -23.547 -14.039 5.531 1 96.25 93 ASP A N 1
ATOM 665 C CA . ASP A 1 93 ? -22.938 -14.453 6.793 1 96.25 93 ASP A CA 1
ATOM 666 C C . ASP A 1 93 ? -21.469 -14.836 6.602 1 96.25 93 ASP A C 1
ATOM 668 O O . ASP A 1 93 ? -20.688 -14.773 7.543 1 96.25 93 ASP A O 1
ATOM 672 N N . ARG A 1 94 ? -21.109 -15.219 5.348 1 97.31 94 ARG A N 1
ATOM 673 C CA . ARG A 1 94 ? -19.781 -15.75 5.082 1 97.31 94 ARG A CA 1
ATOM 674 C C . ARG A 1 94 ? -19 -14.828 4.141 1 97.31 94 ARG A C 1
ATOM 676 O O . ARG A 1 94 ? -17.797 -15.016 3.938 1 97.31 94 ARG A O 1
ATOM 683 N N . VAL A 1 95 ? -19.672 -13.891 3.582 1 98.38 95 VAL A N 1
ATOM 684 C CA . VAL A 1 95 ? -19.016 -12.984 2.646 1 98.38 95 VAL A CA 1
ATOM 685 C C . VAL A 1 95 ? -19.375 -11.539 3.004 1 98.38 95 VAL A C 1
ATOM 687 O O . VAL A 1 95 ? -20.547 -11.211 3.197 1 98.38 95 VAL A O 1
ATOM 690 N N . LYS A 1 96 ? -18.391 -10.695 3.182 1 98.75 96 LYS A N 1
ATOM 691 C CA . LYS A 1 96 ? -18.547 -9.273 3.465 1 98.75 96 LYS A CA 1
ATOM 692 C C . LYS A 1 96 ? -17.812 -8.414 2.434 1 98.75 96 LYS A C 1
ATOM 694 O O . LYS A 1 96 ? -16.703 -8.742 2.021 1 98.75 96 LYS A O 1
ATOM 699 N N . VAL A 1 97 ? -18.469 -7.387 1.968 1 98.62 97 VAL A N 1
ATOM 700 C CA . VAL A 1 97 ? -17.938 -6.488 0.947 1 98.62 97 VAL A CA 1
ATOM 701 C C . VAL A 1 97 ? -17.875 -5.066 1.493 1 98.62 97 VAL A C 1
ATOM 703 O O . VAL A 1 97 ? -18.844 -4.562 2.057 1 98.62 97 VAL A O 1
ATOM 706 N N . SER A 1 98 ? -16.703 -4.43 1.391 1 98.44 98 SER A N 1
ATOM 707 C CA . SER A 1 98 ? -16.609 -3.016 1.748 1 98.44 98 SER A CA 1
ATOM 708 C C . SER A 1 98 ? -17.484 -2.156 0.835 1 98.44 98 SER A C 1
ATOM 710 O O . SER A 1 98 ? -17.453 -2.311 -0.387 1 98.44 98 SER A O 1
ATOM 712 N N . PRO A 1 99 ? -18.203 -1.203 1.383 1 97.88 99 PRO A N 1
ATOM 713 C CA . PRO A 1 99 ? -18.984 -0.293 0.535 1 97.88 99 PRO A CA 1
ATOM 714 C C . PRO A 1 99 ? -18.094 0.584 -0.349 1 97.88 99 PRO A C 1
ATOM 716 O O . PRO A 1 99 ? -18.578 1.162 -1.328 1 97.88 99 PRO A O 1
ATOM 719 N N . PHE A 1 100 ? -16.797 0.615 -0.062 1 97.31 100 PHE A N 1
ATOM 720 C CA . PHE A 1 100 ? -15.891 1.544 -0.738 1 97.31 100 PHE A CA 1
ATOM 721 C C . PHE A 1 100 ? -15.172 0.858 -1.894 1 97.31 100 PHE A C 1
ATOM 723 O O . PHE A 1 100 ? -14.445 1.504 -2.648 1 97.31 100 PHE A O 1
ATOM 730 N N . ALA A 1 101 ? -15.352 -0.431 -2.059 1 97.88 101 ALA A N 1
ATOM 731 C CA . ALA A 1 101 ? -14.695 -1.136 -3.156 1 97.88 101 ALA A CA 1
ATOM 732 C C . ALA A 1 101 ? -15.211 -0.646 -4.508 1 97.88 101 ALA A C 1
ATOM 734 O O . ALA A 1 101 ? -16.375 -0.284 -4.637 1 97.88 101 ALA A O 1
ATOM 735 N N . SER A 1 102 ? -14.352 -0.655 -5.5 1 97.31 102 SER A N 1
ATOM 736 C CA . SER A 1 102 ? -14.719 -0.169 -6.828 1 97.31 102 SER A CA 1
ATOM 737 C C . SER A 1 102 ? -15.359 -1.272 -7.66 1 97.31 102 SER A C 1
ATOM 739 O O . SER A 1 102 ? -14.977 -2.439 -7.559 1 97.31 102 SER A O 1
ATOM 741 N N . LEU A 1 103 ? -16.234 -0.841 -8.523 1 97.75 103 LEU A N 1
ATOM 742 C CA . LEU A 1 103 ? -16.875 -1.782 -9.445 1 97.75 103 LEU A CA 1
ATOM 743 C C . LEU A 1 103 ? -16.203 -1.746 -10.812 1 97.75 103 LEU A C 1
ATOM 745 O O . LEU A 1 103 ? -15.812 -0.677 -11.289 1 97.75 103 LEU A O 1
ATOM 749 N N . ILE A 1 104 ? -16.016 -2.906 -11.344 1 97.19 104 ILE A N 1
ATOM 750 C CA . ILE A 1 104 ? -15.625 -3.029 -12.75 1 97.19 104 ILE A CA 1
ATOM 751 C C . ILE A 1 104 ? -16.875 -3.018 -13.633 1 97.19 104 ILE A C 1
ATOM 753 O O . ILE A 1 104 ? -17.75 -3.871 -13.484 1 97.19 104 ILE A O 1
ATOM 757 N N . SER A 1 105 ? -16.953 -2.131 -14.508 1 94.56 105 SER A N 1
ATOM 758 C CA . SER A 1 105 ? -18.109 -2.014 -15.383 1 94.56 105 SER A CA 1
ATOM 759 C C . SER A 1 105 ? -17.859 -2.662 -16.734 1 94.56 105 SER A C 1
ATOM 761 O O . SER A 1 105 ? -16.719 -3.031 -17.047 1 94.56 105 SER A O 1
ATOM 763 N N . ALA A 1 106 ? -18.906 -2.842 -17.469 1 92.25 106 ALA A N 1
ATOM 764 C CA . ALA A 1 106 ? -18.781 -3.311 -18.844 1 92.25 106 ALA A CA 1
ATOM 765 C C . ALA A 1 106 ? -17.953 -2.336 -19.688 1 92.25 106 ALA A C 1
ATOM 767 O O . ALA A 1 106 ? -17.203 -2.75 -20.562 1 92.25 106 ALA A O 1
ATOM 768 N N . GLU A 1 107 ? -18.141 -1.093 -19.375 1 92.81 107 GLU A N 1
ATOM 769 C CA . GLU A 1 107 ? -17.375 -0.066 -20.078 1 92.81 107 GLU A CA 1
ATOM 770 C C . GLU A 1 107 ? -15.875 -0.21 -19.797 1 92.81 107 GLU A C 1
ATOM 772 O O . GLU A 1 107 ? -15.047 0.034 -20.672 1 92.81 107 GLU A O 1
ATOM 777 N N . ASP A 1 108 ? -15.555 -0.566 -18.594 1 94.38 108 ASP A N 1
ATOM 778 C CA . ASP A 1 108 ? -14.156 -0.797 -18.25 1 94.38 108 ASP A CA 1
ATOM 779 C C . ASP A 1 108 ? -13.562 -1.94 -19.062 1 94.38 108 ASP A C 1
ATOM 781 O O . ASP A 1 108 ? -12.445 -1.837 -19.578 1 94.38 108 ASP A O 1
ATOM 785 N N . ARG A 1 109 ? -14.25 -3.01 -19.141 1 91.5 109 ARG A N 1
ATOM 786 C CA . ARG A 1 109 ? -13.805 -4.156 -19.938 1 91.5 109 ARG A CA 1
ATOM 787 C C . ARG A 1 109 ? -13.594 -3.768 -21.391 1 91.5 109 ARG A C 1
ATOM 789 O O . ARG A 1 109 ? -12.57 -4.102 -21.984 1 91.5 109 ARG A O 1
ATOM 796 N N . GLU A 1 110 ? -14.547 -3.027 -21.906 1 91.38 110 GLU A N 1
ATOM 797 C CA . GLU A 1 110 ? -14.453 -2.582 -23.297 1 91.38 110 GLU A CA 1
ATOM 798 C C . GLU A 1 110 ? -13.266 -1.642 -23.5 1 91.38 110 GLU A C 1
ATOM 800 O O . GLU A 1 110 ? -12.555 -1.736 -24.5 1 91.38 110 GLU A O 1
ATOM 805 N N . ALA A 1 111 ? -13.102 -0.739 -22.562 1 90 111 ALA A N 1
ATOM 806 C CA . ALA A 1 111 ? -12 0.219 -22.641 1 90 111 ALA A CA 1
ATOM 807 C C . ALA A 1 111 ? -10.648 -0.494 -22.656 1 90 111 ALA A C 1
ATOM 809 O O . ALA A 1 111 ? -9.75 -0.128 -23.422 1 90 111 ALA A O 1
ATOM 810 N N . GLU A 1 112 ? -10.5 -1.427 -21.859 1 88.5 112 GLU A N 1
ATOM 811 C CA . GLU A 1 112 ? -9.234 -2.152 -21.797 1 88.5 112 GLU A CA 1
ATOM 812 C C . GLU A 1 112 ? -9 -2.969 -23.062 1 88.5 112 GLU A C 1
ATOM 814 O O . GLU A 1 112 ? -7.875 -3.035 -23.562 1 88.5 112 GLU A O 1
ATOM 819 N N . ARG A 1 113 ? -10.023 -3.576 -23.609 1 86.25 113 ARG A N 1
ATOM 820 C CA . ARG A 1 113 ? -9.906 -4.402 -24.812 1 86.25 113 ARG A CA 1
ATOM 821 C C . ARG A 1 113 ? -9.633 -3.547 -26.047 1 86.25 113 ARG A C 1
ATOM 823 O O . ARG A 1 113 ? -8.945 -3.98 -26.969 1 86.25 113 ARG A O 1
ATOM 830 N N . SER A 1 114 ? -10.125 -2.307 -25.984 1 86.62 114 SER A N 1
ATOM 831 C CA . SER A 1 114 ? -9.992 -1.426 -27.141 1 86.62 114 SER A CA 1
ATOM 832 C C . SER A 1 114 ? -8.727 -0.578 -27.047 1 86.62 114 SER A C 1
ATOM 834 O O . SER A 1 114 ? -8.305 0.03 -28.031 1 86.62 114 SER A O 1
ATOM 836 N N . SER A 1 115 ? -8.102 -0.514 -25.891 1 82.88 115 SER A N 1
ATOM 837 C CA . SER A 1 115 ? -6.969 0.37 -25.641 1 82.88 115 SER A CA 1
ATOM 838 C C . SER A 1 115 ? -5.699 -0.153 -26.312 1 82.88 115 SER A C 1
ATOM 840 O O . SER A 1 115 ? -4.711 0.575 -26.438 1 82.88 115 SER A O 1
ATOM 842 N N . GLY A 1 116 ? -5.711 -1.45 -26.781 1 83.69 116 GLY A N 1
ATOM 843 C CA . GLY A 1 116 ? -4.516 -2.072 -27.328 1 83.69 116 GLY A CA 1
ATOM 844 C C . GLY A 1 116 ? -3.629 -2.703 -26.281 1 83.69 116 GLY A C 1
ATOM 845 O O . GLY A 1 116 ? -2.592 -3.287 -26.594 1 83.69 116 GLY A O 1
ATOM 846 N N . LEU A 1 117 ? -3.99 -2.623 -25.078 1 79.69 117 LEU A N 1
ATOM 847 C CA . LEU A 1 117 ? -3.174 -3.137 -23.984 1 79.69 117 LEU A CA 1
ATOM 848 C C . LEU A 1 117 ? -3.027 -4.652 -24.078 1 79.69 117 LEU A C 1
ATOM 850 O O . LEU A 1 117 ? -1.983 -5.203 -23.719 1 79.69 117 LEU A O 1
ATOM 854 N N . VAL A 1 118 ? -4.023 -5.332 -24.484 1 77.75 118 VAL A N 1
ATOM 855 C CA . VAL A 1 118 ? -3.967 -6.781 -24.641 1 77.75 118 VAL A CA 1
ATOM 856 C C . VAL A 1 118 ? -2.855 -7.152 -25.625 1 77.75 118 VAL A C 1
ATOM 858 O O . VAL A 1 118 ? -2.023 -8.016 -25.328 1 77.75 118 VAL A O 1
ATOM 861 N N . ASP A 1 119 ? -2.781 -6.434 -26.641 1 80.94 119 ASP A N 1
ATOM 862 C CA . ASP A 1 119 ? -1.78 -6.707 -27.656 1 80.94 119 ASP A CA 1
ATOM 863 C C . ASP A 1 119 ? -0.411 -6.172 -27.25 1 80.94 119 ASP A C 1
ATOM 865 O O . ASP A 1 119 ? 0.612 -6.816 -27.484 1 80.94 119 ASP A O 1
ATOM 869 N N . ARG A 1 120 ? -0.394 -5.055 -26.625 1 80.69 120 ARG A N 1
ATOM 870 C CA . ARG A 1 120 ? 0.852 -4.34 -26.359 1 80.69 120 ARG A CA 1
ATOM 871 C C . ARG A 1 120 ? 1.593 -4.953 -25.172 1 80.69 120 ARG A C 1
ATOM 873 O O . ARG A 1 120 ? 2.822 -5.043 -25.188 1 80.69 120 ARG A O 1
ATOM 880 N N . ILE A 1 121 ? 0.82 -5.426 -24.156 1 81 121 ILE A N 1
ATOM 881 C CA . ILE A 1 121 ? 1.554 -5.805 -22.953 1 81 121 ILE A CA 1
ATOM 882 C C . ILE A 1 121 ? 0.976 -7.098 -22.375 1 81 121 ILE A C 1
ATOM 884 O O . ILE A 1 121 ? 1.37 -7.535 -21.297 1 81 121 ILE A O 1
ATOM 888 N N . GLY A 1 122 ? -0.032 -7.703 -23 1 78.88 122 GLY A N 1
ATOM 889 C CA . GLY A 1 122 ? -0.584 -8.977 -22.547 1 78.88 122 GLY A CA 1
ATOM 890 C C . GLY A 1 122 ? -1.617 -8.82 -21.453 1 78.88 122 GLY A C 1
ATOM 891 O O . GLY A 1 122 ? -1.748 -9.688 -20.594 1 78.88 122 GLY A O 1
ATOM 892 N N . SER A 1 123 ? -2.291 -7.703 -21.469 1 79.12 123 SER A N 1
ATOM 893 C CA . SER A 1 123 ? -3.387 -7.531 -20.516 1 79.12 123 SER A CA 1
ATOM 894 C C . SER A 1 123 ? -4.473 -8.578 -20.734 1 79.12 123 SER A C 1
ATOM 896 O O . SER A 1 123 ? -4.672 -9.062 -21.844 1 79.12 123 SER A O 1
ATOM 898 N N . THR A 1 124 ? -5.227 -8.898 -19.672 1 76.81 124 THR A N 1
ATOM 899 C CA . THR A 1 124 ? -6.281 -9.906 -19.75 1 76.81 124 THR A CA 1
ATOM 900 C C . THR A 1 124 ? -7.57 -9.297 -20.297 1 76.81 124 THR A C 1
ATOM 902 O O . THR A 1 124 ? -8.492 -10.023 -20.688 1 76.81 124 THR A O 1
ATOM 905 N N . GLY A 1 125 ? -7.594 -8.008 -20.25 1 81.94 125 GLY A N 1
ATOM 906 C CA . GLY A 1 125 ? -8.773 -7.324 -20.766 1 81.94 125 GLY A CA 1
ATOM 907 C C . GLY A 1 125 ? -9.977 -7.465 -19.859 1 81.94 125 GLY A C 1
ATOM 908 O O . GLY A 1 125 ? -11.117 -7.398 -20.312 1 81.94 125 GLY A O 1
ATOM 909 N N . SER A 1 126 ? -9.742 -7.645 -18.578 1 87 126 SER A N 1
ATOM 910 C CA . SER A 1 126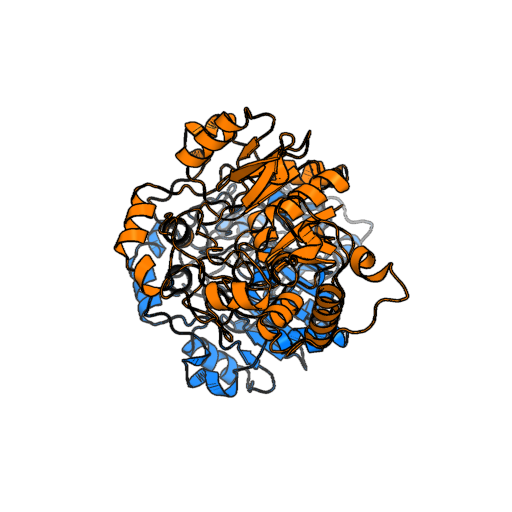 ? -10.812 -7.906 -17.625 1 87 126 SER A CA 1
ATOM 911 C C . SER A 1 126 ? -11.422 -6.609 -17.109 1 87 126 SER A C 1
ATOM 913 O O . SER A 1 126 ? -12.414 -6.629 -16.375 1 87 126 SER A O 1
ATOM 915 N N . GLY A 1 127 ? -10.844 -5.492 -17.469 1 92.44 127 GLY A N 1
ATOM 916 C CA . GLY A 1 127 ? -11.375 -4.203 -17.047 1 92.44 127 GLY A CA 1
ATOM 917 C C . GLY A 1 127 ? -10.812 -3.721 -15.734 1 92.44 127 GLY A C 1
ATOM 918 O O . GLY A 1 127 ? -11.094 -2.602 -15.297 1 92.44 127 GLY A O 1
ATOM 919 N N . THR A 1 128 ? -10.008 -4.543 -15.109 1 93 128 THR A N 1
ATOM 920 C CA . THR A 1 128 ? -9.43 -4.227 -13.812 1 93 128 THR A CA 1
ATOM 921 C C . THR A 1 128 ? -8.602 -2.949 -13.883 1 93 128 THR A C 1
ATOM 923 O O . THR A 1 128 ? -8.773 -2.041 -13.07 1 93 128 THR A O 1
ATOM 926 N N . GLY A 1 129 ? -7.703 -2.887 -14.828 1 94.44 129 GLY A N 1
ATOM 927 C CA . GLY A 1 129 ? -6.875 -1.702 -14.992 1 94.44 129 GLY A CA 1
ATOM 928 C C . GLY A 1 129 ? -7.676 -0.448 -15.281 1 94.44 129 GLY A C 1
ATOM 929 O O . GLY A 1 129 ? -7.422 0.607 -14.695 1 94.44 129 GLY A O 1
ATOM 930 N N . ALA A 1 130 ? -8.641 -0.561 -16.172 1 95 130 ALA A N 1
ATOM 931 C CA . ALA A 1 130 ? -9.484 0.578 -16.531 1 95 130 ALA A CA 1
ATOM 932 C C . ALA A 1 130 ? -10.281 1.073 -15.336 1 95 130 ALA A C 1
ATOM 934 O O . ALA A 1 130 ? -10.438 2.281 -15.141 1 95 130 ALA A O 1
ATOM 935 N N . ALA A 1 131 ? -10.82 0.167 -14.594 1 96.75 131 ALA A N 1
ATOM 936 C CA . ALA A 1 131 ? -11.578 0.538 -13.398 1 96.75 131 ALA A CA 1
ATOM 937 C C . ALA A 1 131 ? -10.688 1.273 -12.391 1 96.75 131 ALA A C 1
ATOM 939 O O . ALA A 1 131 ? -11.117 2.258 -11.781 1 96.75 131 ALA A O 1
ATOM 940 N N . LEU A 1 132 ? -9.492 0.775 -12.234 1 96.56 132 LEU A N 1
ATOM 941 C CA . LEU A 1 132 ? -8.57 1.405 -11.297 1 96.56 132 LEU A CA 1
ATOM 942 C C . LEU A 1 132 ? -8.172 2.797 -11.773 1 96.56 132 LEU A C 1
ATOM 944 O O . LEU A 1 132 ? -8.078 3.729 -10.977 1 96.56 132 LEU A O 1
ATOM 948 N N . VAL A 1 133 ? -7.938 2.949 -13 1 95.62 133 VAL A N 1
ATOM 949 C CA . VAL A 1 133 ? -7.621 4.246 -13.594 1 95.62 133 VAL A CA 1
ATOM 950 C C . VAL A 1 133 ? -8.758 5.23 -13.32 1 95.62 133 VAL A C 1
ATOM 952 O O . VAL A 1 133 ? -8.508 6.371 -12.93 1 95.62 133 VAL A O 1
ATOM 955 N N . ARG A 1 134 ? -9.922 4.816 -13.555 1 95 134 ARG A N 1
ATOM 956 C CA . ARG A 1 134 ? -11.094 5.652 -13.297 1 95 134 ARG A CA 1
ATOM 957 C C . ARG A 1 134 ? -11.164 6.055 -11.82 1 95 134 ARG A C 1
ATOM 959 O O . ARG A 1 134 ? -11.422 7.215 -11.5 1 95 134 ARG A O 1
ATOM 966 N N . ARG A 1 135 ? -10.938 5.109 -10.945 1 96 135 ARG A N 1
ATOM 967 C CA . ARG A 1 135 ? -11 5.34 -9.508 1 96 135 ARG A CA 1
ATOM 968 C C . ARG A 1 135 ? -9.953 6.363 -9.07 1 96 135 ARG A C 1
ATOM 970 O O . ARG A 1 135 ? -10.281 7.344 -8.398 1 96 135 ARG A O 1
ATOM 977 N N . ILE A 1 136 ? -8.742 6.137 -9.461 1 95.75 136 ILE A N 1
ATOM 978 C CA . ILE A 1 136 ? -7.613 6.973 -9.062 1 95.75 136 ILE A CA 1
ATOM 979 C C . ILE A 1 136 ? -7.75 8.359 -9.688 1 95.75 136 ILE A C 1
ATOM 981 O O . ILE A 1 136 ? -7.344 9.359 -9.094 1 95.75 136 ILE A O 1
ATOM 985 N N . GLY A 1 137 ? -8.359 8.422 -10.812 1 94.44 137 GLY A N 1
ATOM 986 C CA . GLY A 1 137 ? -8.609 9.68 -11.492 1 94.44 137 GLY A CA 1
ATOM 987 C C . GLY A 1 137 ? -9.797 10.43 -10.93 1 94.44 137 GLY A C 1
ATOM 988 O O . GLY A 1 137 ? -10.102 11.547 -11.367 1 94.44 137 GLY A O 1
ATOM 989 N N . ARG A 1 138 ? -10.547 9.844 -9.969 1 94.25 138 ARG A N 1
ATOM 990 C CA . ARG A 1 138 ? -11.758 10.391 -9.375 1 94.25 138 ARG A CA 1
ATOM 991 C C . ARG A 1 138 ? -12.781 10.758 -10.445 1 94.25 138 ARG A C 1
ATOM 993 O O . ARG A 1 138 ? -13.359 11.844 -10.406 1 94.25 138 ARG A O 1
ATOM 1000 N N . ALA A 1 139 ? -12.875 9.906 -11.352 1 92.06 139 ALA A N 1
ATOM 1001 C CA . ALA A 1 139 ? -13.844 10.133 -12.422 1 92.06 139 ALA A CA 1
ATOM 1002 C C . ALA A 1 139 ? -15.273 10.125 -11.883 1 92.06 139 ALA A C 1
ATOM 1004 O O . ALA A 1 139 ? -15.578 9.398 -10.938 1 92.06 139 ALA A O 1
ATOM 1005 N N . SER A 1 140 ? -16.156 10.891 -12.508 1 90.81 140 SER A N 1
ATOM 1006 C CA . SER A 1 140 ? -17.547 11 -12.07 1 90.81 140 SER A CA 1
ATOM 1007 C C . SER A 1 140 ? -18.312 9.711 -12.328 1 90.81 140 SER A C 1
ATOM 1009 O O . SER A 1 140 ? -19.375 9.477 -11.742 1 90.81 140 SER A O 1
ATOM 1011 N N . THR A 1 141 ? -17.781 8.844 -13.148 1 92.56 141 THR A N 1
ATOM 1012 C CA . THR A 1 141 ? -18.5 7.633 -13.562 1 92.56 141 THR A CA 1
ATOM 1013 C C . THR A 1 141 ? -18.156 6.465 -12.641 1 92.56 141 THR A C 1
ATOM 1015 O O . THR A 1 141 ? -18.641 5.348 -12.844 1 92.56 141 THR A O 1
ATOM 1018 N N . VAL A 1 142 ? -17.328 6.734 -11.688 1 94.56 142 VAL A N 1
ATOM 1019 C CA . VAL A 1 142 ? -16.938 5.66 -10.789 1 94.56 142 VAL A CA 1
ATOM 1020 C C . VAL A 1 142 ? -18.156 5.176 -10 1 94.56 142 VAL A C 1
ATOM 1022 O O . VAL A 1 142 ? -18.938 5.984 -9.5 1 94.56 142 VAL A O 1
ATOM 1025 N N . ARG A 1 143 ? -18.297 3.879 -9.961 1 95.25 143 ARG A N 1
ATOM 1026 C CA . ARG A 1 143 ? -19.281 3.24 -9.086 1 95.25 143 ARG A CA 1
ATOM 1027 C C . ARG A 1 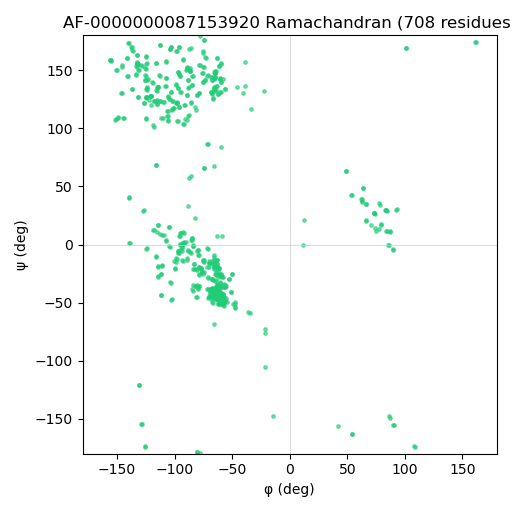143 ? -18.578 2.395 -8.016 1 95.25 143 ARG A C 1
ATOM 1029 O O . ARG A 1 143 ? -17.609 1.696 -8.305 1 95.25 143 ARG A O 1
ATOM 1036 N N . LEU A 1 144 ? -19.078 2.561 -6.832 1 97.25 144 LEU A N 1
ATOM 1037 C CA . LEU A 1 144 ? -18.578 1.781 -5.711 1 97.25 144 LEU A CA 1
ATOM 1038 C C . LEU A 1 144 ? -19.547 0.663 -5.34 1 97.25 144 LEU A C 1
ATOM 1040 O O . LEU A 1 144 ? -20.656 0.606 -5.855 1 97.25 144 LEU A O 1
ATOM 1044 N N . ALA A 1 145 ? -19.078 -0.238 -4.496 1 97.94 145 ALA A N 1
ATOM 1045 C CA . ALA A 1 145 ? -19.875 -1.39 -4.102 1 97.94 145 ALA A CA 1
ATOM 1046 C C . ALA A 1 145 ? -21.203 -0.947 -3.498 1 97.94 145 ALA A C 1
ATOM 1048 O O . ALA A 1 145 ? -22.234 -1.601 -3.695 1 97.94 145 ALA A O 1
ATOM 1049 N N . GLU A 1 146 ? -21.234 0.15 -2.797 1 97.06 146 GLU A N 1
ATOM 1050 C CA . GLU A 1 146 ? -22.453 0.643 -2.162 1 97.06 146 GLU A CA 1
ATOM 1051 C C . GLU A 1 146 ? -23.5 1.04 -3.203 1 97.06 146 GLU A C 1
ATOM 1053 O O . GLU A 1 146 ? -24.688 1.097 -2.902 1 97.06 146 GLU A O 1
ATOM 1058 N N . ASP A 1 147 ? -23.062 1.268 -4.414 1 95.94 147 ASP A N 1
ATOM 1059 C CA . ASP A 1 147 ? -23.953 1.693 -5.488 1 95.94 147 ASP A CA 1
ATOM 1060 C C . ASP A 1 147 ? -24.562 0.491 -6.207 1 95.94 147 ASP A C 1
ATOM 1062 O O . ASP A 1 147 ? -25.375 0.653 -7.113 1 95.94 147 ASP A O 1
ATOM 1066 N N . GLU A 1 148 ? -24.172 -0.744 -5.887 1 97.31 148 GLU A N 1
ATOM 1067 C CA . GLU A 1 148 ? -24.562 -1.947 -6.613 1 97.31 148 GLU A CA 1
ATOM 1068 C C . GLU A 1 148 ? -25.578 -2.764 -5.816 1 97.31 148 GLU A C 1
ATOM 1070 O O . GLU A 1 148 ? -25.219 -3.424 -4.836 1 97.31 148 GLU A O 1
ATOM 1075 N N . PRO A 1 149 ? -26.812 -2.846 -6.219 1 96.88 149 PRO A N 1
ATOM 1076 C CA . PRO A 1 149 ? -27.859 -3.564 -5.469 1 96.88 149 PRO A CA 1
ATOM 1077 C C . PRO A 1 149 ? -27.5 -5.027 -5.223 1 96.88 149 PRO A C 1
ATOM 1079 O O . PRO A 1 149 ? -27.781 -5.566 -4.156 1 96.88 149 PRO A O 1
ATOM 1082 N N . LYS A 1 150 ? -26.844 -5.652 -6.184 1 95.88 150 LYS A N 1
ATOM 1083 C CA . LYS A 1 150 ? -26.484 -7.062 -6.055 1 95.88 150 LYS A CA 1
ATOM 1084 C C . LYS A 1 150 ? -25.562 -7.281 -4.855 1 95.88 150 LYS A C 1
ATOM 1086 O O . LYS A 1 150 ? -25.5 -8.383 -4.309 1 95.88 150 LYS A O 1
ATOM 1091 N N . LEU A 1 151 ? -24.859 -6.25 -4.477 1 98.19 151 LEU A N 1
ATOM 1092 C CA . LEU A 1 151 ? -23.891 -6.379 -3.396 1 98.19 151 LEU A CA 1
ATOM 1093 C C . LEU A 1 151 ? -24.484 -5.93 -2.07 1 98.19 151 LEU A C 1
ATOM 1095 O O . LEU A 1 151 ? -23.875 -6.102 -1.015 1 98.19 151 LEU A O 1
ATOM 1099 N N . GLY A 1 152 ? -25.672 -5.371 -2.041 1 98.12 152 GLY A N 1
ATOM 1100 C CA . GLY A 1 152 ? -26.344 -4.789 -0.882 1 98.12 152 GLY A CA 1
ATOM 1101 C C . GLY A 1 152 ? -26.297 -5.684 0.341 1 98.12 152 GLY A C 1
ATOM 1102 O O . GLY A 1 152 ? -25.828 -5.273 1.403 1 98.12 152 GLY A O 1
ATOM 1103 N N . PRO A 1 153 ? -26.75 -6.922 0.213 1 98.25 153 PRO A N 1
ATOM 1104 C CA . PRO A 1 153 ? -26.797 -7.816 1.371 1 98.25 153 PRO A CA 1
ATOM 1105 C C . PRO A 1 153 ? -25.422 -8.117 1.952 1 98.25 153 PRO A C 1
ATOM 1107 O O . PRO A 1 153 ? -25.312 -8.547 3.105 1 98.25 153 PRO A O 1
ATOM 1110 N N . TYR A 1 154 ? -24.406 -7.891 1.169 1 98.69 154 TYR A N 1
ATOM 1111 C CA . TYR A 1 154 ? -23.062 -8.297 1.567 1 98.69 154 TYR A CA 1
ATOM 1112 C C . TYR A 1 154 ? -22.297 -7.125 2.152 1 98.69 154 TYR A C 1
ATOM 1114 O O . TYR A 1 154 ? -21.219 -7.309 2.734 1 98.69 154 TYR A O 1
ATOM 1122 N N . LEU A 1 155 ? -22.797 -5.887 2.008 1 98.5 155 LEU A N 1
ATOM 1123 C CA . LEU A 1 155 ? -22.078 -4.695 2.43 1 98.5 155 LEU A CA 1
ATOM 1124 C C . LEU A 1 155 ? -21.906 -4.664 3.945 1 98.5 155 LEU A C 1
ATOM 1126 O O . LEU A 1 155 ? -22.828 -5.016 4.68 1 98.5 155 LEU A O 1
ATOM 1130 N N . ASP A 1 156 ? -20.688 -4.328 4.395 1 98.19 156 ASP A N 1
ATOM 1131 C CA . ASP A 1 156 ? -20.359 -4.211 5.812 1 98.19 156 ASP A CA 1
ATOM 1132 C C . ASP A 1 156 ? -19.156 -3.287 6.023 1 98.19 156 ASP A C 1
ATOM 1134 O O . ASP A 1 156 ? -18.469 -2.932 5.066 1 98.19 156 ASP A O 1
ATOM 1138 N N . ASP A 1 157 ? -19.016 -2.746 7.223 1 97 157 ASP A N 1
ATOM 1139 C CA . ASP A 1 157 ? -17.797 -2.057 7.605 1 97 157 ASP A CA 1
ATOM 1140 C C . ASP A 1 157 ? -16.641 -3.045 7.805 1 97 157 ASP A C 1
ATOM 1142 O O . ASP A 1 157 ? -16.344 -3.439 8.938 1 97 157 ASP A O 1
ATOM 1146 N N . THR A 1 158 ? -16 -3.324 6.699 1 97.69 158 THR A N 1
ATOM 1147 C CA . THR A 1 158 ? -14.992 -4.383 6.723 1 97.69 158 THR A CA 1
ATOM 1148 C C . THR A 1 158 ? -13.805 -3.977 7.586 1 97.69 158 THR A C 1
ATOM 1150 O O . THR A 1 158 ? -13.156 -4.828 8.195 1 97.69 158 THR A O 1
ATOM 1153 N N . ALA A 1 159 ? -13.5 -2.699 7.66 1 95.56 159 ALA A N 1
ATOM 1154 C CA . ALA A 1 159 ? -12.414 -2.227 8.516 1 95.56 159 ALA A CA 1
ATOM 1155 C C . ALA A 1 159 ? -12.695 -2.547 9.984 1 95.56 159 ALA A C 1
ATOM 1157 O O . ALA A 1 159 ? -11.844 -3.111 10.672 1 95.56 159 ALA A O 1
ATOM 1158 N N . GLN A 1 160 ? -13.867 -2.186 10.414 1 96.12 160 GLN A N 1
ATOM 1159 C CA . GLN A 1 160 ? -14.25 -2.459 11.797 1 96.12 160 GLN A CA 1
ATOM 1160 C C . GLN A 1 160 ? -14.32 -3.959 12.062 1 96.12 160 GLN A C 1
ATOM 1162 O O . GLN A 1 160 ? -13.898 -4.43 13.125 1 96.12 160 GLN A O 1
ATOM 1167 N N . LEU A 1 161 ? -14.859 -4.664 11.094 1 97.94 161 LEU A N 1
ATOM 1168 C CA . LEU A 1 161 ? -14.945 -6.113 11.219 1 97.94 161 LEU A CA 1
ATOM 1169 C C . LEU A 1 161 ? -13.562 -6.715 11.453 1 97.94 161 LEU A C 1
ATOM 1171 O O . LEU A 1 161 ? -13.383 -7.516 12.375 1 97.94 161 LEU A O 1
ATOM 1175 N N . MET A 1 162 ? -12.625 -6.348 10.688 1 98.12 162 MET A N 1
ATOM 1176 C CA . MET A 1 162 ? -11.281 -6.906 10.797 1 98.12 162 MET A CA 1
ATOM 1177 C C . MET A 1 162 ? -10.617 -6.488 12.102 1 98.12 162 MET A C 1
ATOM 1179 O O . MET A 1 162 ? -9.93 -7.285 12.734 1 98.12 162 MET A O 1
ATOM 1183 N N . ARG A 1 163 ? -10.852 -5.262 12.547 1 97.06 163 ARG A N 1
ATOM 1184 C CA . ARG A 1 163 ? -10.297 -4.809 13.82 1 97.06 163 ARG A CA 1
ATOM 1185 C C . ARG A 1 163 ? -10.852 -5.629 14.977 1 97.06 163 ARG A C 1
ATOM 1187 O O . ARG A 1 163 ? -10.109 -6.004 15.891 1 97.06 163 ARG A O 1
ATOM 1194 N N . ASP A 1 164 ? -12.164 -5.887 14.945 1 97.62 164 ASP A N 1
ATOM 1195 C CA . ASP A 1 164 ? -12.805 -6.684 15.992 1 97.62 164 ASP A CA 1
ATOM 1196 C C . ASP A 1 164 ? -12.219 -8.094 16.047 1 97.62 164 ASP A C 1
ATOM 1198 O O . ASP A 1 164 ? -11.984 -8.633 17.125 1 97.62 164 ASP A O 1
ATOM 1202 N N . LEU A 1 165 ? -12.008 -8.648 14.906 1 97.81 165 LEU A N 1
ATOM 1203 C CA . LEU A 1 165 ? -11.43 -9.984 14.836 1 97.81 165 LEU A CA 1
ATOM 1204 C C . LEU A 1 165 ? -10.016 -9.992 15.406 1 97.81 165 LEU A C 1
ATOM 1206 O O . LEU A 1 165 ? -9.672 -10.852 16.219 1 97.81 165 LEU A O 1
ATOM 1210 N N . LEU A 1 166 ? -9.211 -9.047 15.016 1 98 166 LEU A N 1
ATOM 1211 C CA . LEU A 1 166 ? -7.832 -8.977 15.484 1 98 166 LEU A CA 1
ATOM 1212 C C . LEU A 1 166 ? -7.777 -8.734 16.984 1 98 166 LEU A C 1
ATOM 1214 O O . LEU A 1 166 ? -6.91 -9.273 17.672 1 98 166 LEU A O 1
ATOM 1218 N N . ALA A 1 167 ? -8.664 -7.914 17.469 1 96.25 167 ALA A N 1
ATOM 1219 C CA . ALA A 1 167 ? -8.727 -7.637 18.906 1 96.25 167 ALA A CA 1
ATOM 1220 C C . ALA A 1 167 ? -9.016 -8.906 19.703 1 96.25 167 ALA A C 1
ATOM 1222 O O . ALA A 1 167 ? -8.609 -9.031 20.859 1 96.25 167 ALA A O 1
ATOM 1223 N N . LYS A 1 168 ? -9.664 -9.867 19.094 1 96.62 168 LYS A N 1
ATOM 1224 C CA . LYS A 1 168 ? -9.992 -11.141 19.734 1 96.62 168 LYS A CA 1
ATOM 1225 C C . LYS A 1 168 ? -8.906 -12.18 19.484 1 96.62 168 LYS A C 1
ATOM 1227 O O . LYS A 1 168 ? -9.07 -13.359 19.812 1 96.62 168 LYS A O 1
ATOM 1232 N N . GLY A 1 169 ? -7.879 -11.797 18.812 1 96.25 169 GLY A N 1
ATOM 1233 C CA . GLY A 1 169 ? -6.766 -12.688 18.547 1 96.25 169 GLY A CA 1
ATOM 1234 C C . GLY A 1 169 ? -7.031 -13.656 17.406 1 96.25 169 GLY A C 1
ATOM 1235 O O . GLY A 1 169 ? -6.359 -14.68 17.281 1 96.25 169 GLY A O 1
ATOM 1236 N N . GLN A 1 170 ? -8.031 -13.336 16.594 1 96.94 170 GLN A N 1
ATOM 1237 C CA . GLN A 1 170 ? -8.344 -14.195 15.461 1 96.94 170 GLN A CA 1
ATOM 1238 C C . GLN A 1 170 ? -7.48 -13.852 14.25 1 96.94 170 GLN A C 1
ATOM 1240 O O . GLN A 1 170 ? -7.188 -12.68 14.008 1 96.94 170 GLN A O 1
ATOM 1245 N N . ARG A 1 171 ? -7.121 -14.828 13.484 1 97.81 171 ARG A N 1
ATOM 1246 C CA . ARG A 1 171 ? -6.168 -14.648 12.391 1 97.81 171 ARG A CA 1
ATOM 1247 C C . ARG A 1 171 ? -6.883 -14.242 11.109 1 97.81 171 ARG A C 1
ATOM 1249 O O . ARG A 1 171 ? -7.957 -14.766 10.797 1 97.81 171 ARG A O 1
ATOM 1256 N N . ILE A 1 172 ? -6.266 -13.367 10.398 1 98.69 172 ILE A N 1
ATOM 1257 C CA . ILE A 1 172 ? -6.691 -12.938 9.07 1 98.69 172 ILE A CA 1
ATOM 1258 C C . ILE A 1 172 ? -5.656 -13.359 8.031 1 98.69 172 ILE A C 1
ATOM 1260 O O . ILE A 1 172 ? -4.449 -13.227 8.258 1 98.69 172 ILE A O 1
ATOM 1264 N N . VAL A 1 173 ? -6.078 -13.906 6.887 1 98.75 173 VAL A N 1
ATOM 1265 C CA . VAL A 1 173 ? -5.199 -14.266 5.777 1 98.75 173 VAL A CA 1
ATOM 1266 C C . VAL A 1 173 ? -5.527 -13.406 4.559 1 98.75 173 VAL A C 1
ATOM 1268 O O . VAL A 1 173 ? -6.668 -13.398 4.086 1 98.75 173 VAL A O 1
ATOM 1271 N N . ILE A 1 174 ? -4.566 -12.688 4.098 1 98.88 174 ILE A N 1
ATOM 1272 C CA . ILE A 1 174 ? -4.703 -11.922 2.867 1 98.88 174 ILE A CA 1
ATOM 1273 C C . ILE A 1 174 ? -4.125 -12.719 1.697 1 98.88 174 ILE A C 1
ATOM 1275 O O . ILE A 1 174 ? -2.932 -13.031 1.684 1 98.88 174 ILE A O 1
ATOM 1279 N N . GLU A 1 175 ? -4.965 -13.023 0.765 1 98.25 175 GLU A N 1
ATOM 1280 C CA . GLU A 1 175 ? -4.586 -13.711 -0.464 1 98.25 175 GLU A CA 1
ATOM 1281 C C . GLU A 1 175 ? -4.25 -12.719 -1.574 1 98.25 175 GLU A C 1
ATOM 1283 O O . GLU A 1 175 ? -5.148 -12.156 -2.199 1 98.25 175 GLU A O 1
ATOM 1288 N N . GLY A 1 176 ? -2.922 -12.555 -1.824 1 97.56 176 GLY A N 1
ATOM 1289 C CA . GLY A 1 176 ? -2.467 -11.617 -2.834 1 97.56 176 GLY A CA 1
ATOM 1290 C C . GLY A 1 176 ? -2.717 -12.094 -4.25 1 97.56 176 GLY A C 1
ATOM 1291 O O . GLY A 1 176 ? -2.963 -13.281 -4.477 1 97.56 176 GLY A O 1
ATOM 1292 N N . SER A 1 177 ? -2.689 -11.086 -5.168 1 94.19 177 SER A N 1
ATOM 1293 C CA . SER A 1 177 ? -2.873 -11.406 -6.582 1 94.19 177 SER A CA 1
ATOM 1294 C C . SER A 1 177 ? -1.623 -11.07 -7.391 1 94.19 177 SER A C 1
ATOM 1296 O O . SER A 1 177 ? -0.805 -10.25 -6.969 1 94.19 177 SER A O 1
ATOM 1298 N N . GLN A 1 178 ? -1.473 -11.75 -8.555 1 94.06 178 GLN A N 1
ATOM 1299 C CA . GLN A 1 178 ? -0.312 -11.602 -9.43 1 94.06 178 GLN A CA 1
ATOM 1300 C C . GLN A 1 178 ? 0.986 -11.836 -8.656 1 94.06 178 GLN A C 1
ATOM 1302 O O . GLN A 1 178 ? 1.025 -12.648 -7.73 1 94.06 178 GLN A O 1
ATOM 1307 N N . GLY A 1 179 ? 2.094 -11.445 -9.141 1 96.12 179 GLY A N 1
ATOM 1308 C CA . GLY A 1 179 ? 3.389 -11.633 -8.5 1 96.12 179 GLY A CA 1
ATOM 1309 C C . GLY A 1 179 ? 4.277 -10.406 -8.586 1 96.12 179 GLY A C 1
ATOM 1310 O O . GLY A 1 179 ? 3.977 -9.461 -9.32 1 96.12 179 GLY A O 1
ATOM 1311 N N . PHE A 1 180 ? 5.332 -10.461 -7.871 1 97.75 180 PHE A N 1
ATOM 1312 C CA . PHE A 1 180 ? 6.254 -9.336 -7.742 1 97.75 180 PHE A CA 1
ATOM 1313 C C . PHE A 1 180 ? 6.652 -8.797 -9.109 1 97.75 180 PHE A C 1
ATOM 1315 O O . PHE A 1 180 ? 6.738 -7.586 -9.305 1 97.75 180 PHE A O 1
ATOM 1322 N N . GLY A 1 181 ? 6.883 -9.656 -10.039 1 96.31 181 GLY A N 1
ATOM 1323 C CA . GLY A 1 181 ? 7.348 -9.281 -11.367 1 96.31 181 GLY A CA 1
ATOM 1324 C C . GLY A 1 181 ? 6.332 -8.469 -12.148 1 96.31 181 GLY A C 1
ATOM 1325 O O . GLY A 1 181 ? 6.664 -7.871 -13.172 1 96.31 181 GLY A O 1
ATOM 1326 N N . LEU A 1 182 ? 5.164 -8.391 -11.68 1 95.69 182 LEU A N 1
ATOM 1327 C CA . LEU A 1 182 ? 4.113 -7.66 -12.383 1 95.69 182 LEU A CA 1
ATOM 1328 C C . LEU A 1 182 ? 3.76 -6.379 -11.633 1 95.69 182 LEU A C 1
ATOM 1330 O O . LEU A 1 182 ? 2.793 -5.699 -11.984 1 95.69 182 LEU A O 1
ATOM 1334 N N . SER A 1 183 ? 4.5 -6.035 -10.625 1 97.19 183 SER A N 1
ATOM 1335 C CA . SER A 1 183 ? 4.262 -4.785 -9.914 1 97.19 183 SER A CA 1
ATOM 1336 C C . SER A 1 183 ? 4.387 -3.586 -10.844 1 97.19 183 SER A C 1
ATOM 1338 O O . SER A 1 183 ? 5.336 -3.496 -11.625 1 97.19 183 SER A O 1
ATOM 1340 N N . VAL A 1 184 ? 3.535 -2.672 -10.68 1 97.12 184 VAL A N 1
ATOM 1341 C CA . VAL A 1 184 ? 3.566 -1.46 -11.492 1 97.12 184 VAL A CA 1
ATOM 1342 C C . VAL A 1 184 ? 4.711 -0.56 -11.039 1 97.12 184 VAL A C 1
ATOM 1344 O O . VAL A 1 184 ? 5.16 0.313 -11.781 1 97.12 184 VAL A O 1
ATOM 1347 N N . LEU A 1 185 ? 5.266 -0.827 -9.859 1 97.06 185 LEU A N 1
ATOM 1348 C CA . LEU A 1 185 ? 6.242 0.076 -9.258 1 97.06 185 LEU A CA 1
ATOM 1349 C C . LEU A 1 185 ? 7.629 -0.562 -9.234 1 97.06 185 LEU A C 1
ATOM 1351 O O . LEU A 1 185 ? 8.625 0.094 -9.555 1 97.06 185 LEU A O 1
ATOM 1355 N N . HIS A 1 186 ? 7.695 -1.778 -8.883 1 93.56 186 HIS A N 1
ATOM 1356 C CA . HIS A 1 186 ? 8.961 -2.305 -8.375 1 93.56 186 HIS A CA 1
ATOM 1357 C C . HIS A 1 186 ? 9.57 -3.301 -9.352 1 93.56 186 HIS A C 1
ATOM 1359 O O . HIS A 1 186 ? 10.781 -3.557 -9.312 1 93.56 186 HIS A O 1
ATOM 1365 N N . GLY A 1 187 ? 8.883 -3.824 -10.211 1 75.12 187 GLY A N 1
ATOM 1366 C CA . GLY A 1 187 ? 9.289 -5.031 -10.914 1 75.12 187 GLY A CA 1
ATOM 1367 C C . GLY A 1 187 ? 10.375 -4.785 -11.945 1 75.12 187 GLY A C 1
ATOM 1368 O O . GLY A 1 187 ? 11.078 -5.715 -12.344 1 75.12 187 GLY A O 1
ATOM 1369 N N . GLY A 1 188 ? 10.43 -3.641 -12.352 1 82.31 188 GLY A N 1
ATOM 1370 C CA . GLY A 1 188 ? 11.398 -3.322 -13.383 1 82.31 188 GLY A CA 1
ATOM 1371 C C . GLY A 1 188 ? 10.969 -3.77 -14.766 1 82.31 188 GLY A C 1
ATOM 1372 O O . GLY A 1 188 ? 11.797 -3.869 -15.68 1 82.31 188 GLY A O 1
ATOM 1373 N N . PHE A 1 189 ? 9.711 -4.109 -14.875 1 90 189 PHE A N 1
ATOM 1374 C CA . PHE A 1 189 ? 9.211 -4.645 -16.141 1 90 189 PHE A CA 1
ATOM 1375 C C . PHE A 1 189 ? 8.18 -3.705 -16.75 1 90 189 PHE A C 1
ATOM 1377 O O . PHE A 1 189 ? 7.496 -4.07 -17.703 1 90 189 PHE A O 1
ATOM 1384 N N . TYR A 1 190 ? 8.102 -2.572 -16.188 1 92.56 190 TYR A N 1
ATOM 1385 C CA . TYR A 1 190 ? 7.18 -1.604 -16.781 1 92.56 190 TYR A CA 1
ATOM 1386 C C . TYR A 1 190 ? 7.508 -1.36 -18.25 1 92.56 190 TYR A C 1
ATOM 1388 O O . TYR A 1 190 ? 8.672 -1.193 -18.609 1 92.56 190 TYR A O 1
ATOM 1396 N N . PRO A 1 191 ? 6.535 -1.363 -19.078 1 93.88 191 PRO A N 1
ATOM 1397 C CA . PRO A 1 191 ? 5.09 -1.285 -18.844 1 93.88 191 PRO A CA 1
ATOM 1398 C C . PRO A 1 191 ? 4.426 -2.658 -18.797 1 93.88 191 PRO A C 1
ATOM 1400 O O . PRO A 1 191 ? 3.197 -2.752 -18.688 1 93.88 191 PRO A O 1
ATOM 1403 N N . HIS A 1 192 ? 5.168 -3.775 -18.953 1 93.62 192 HIS A N 1
ATOM 1404 C CA . HIS A 1 192 ? 4.617 -5.125 -18.875 1 93.62 192 HIS A CA 1
ATOM 1405 C C . HIS A 1 192 ? 4.312 -5.516 -17.438 1 93.62 192 HIS A C 1
ATOM 1407 O O . HIS A 1 192 ? 4.941 -6.426 -16.891 1 93.62 192 HIS A O 1
ATOM 1413 N N . ALA A 1 193 ? 3.385 -4.871 -16.828 1 94.12 193 ALA A N 1
ATOM 1414 C CA . ALA A 1 193 ? 2.973 -5.004 -15.438 1 94.12 193 ALA A CA 1
ATOM 1415 C C . ALA A 1 193 ? 1.458 -4.883 -15.305 1 94.12 193 ALA A C 1
ATOM 1417 O O . ALA A 1 193 ? 0.774 -4.465 -16.234 1 94.12 193 ALA A O 1
ATOM 1418 N N . THR A 1 194 ? 0.949 -5.359 -14.211 1 93.94 194 THR A N 1
ATOM 1419 C CA . THR A 1 194 ? -0.444 -5.059 -13.898 1 93.94 194 THR A CA 1
ATOM 1420 C C . THR A 1 194 ? -0.597 -3.615 -13.43 1 93.94 194 THR A C 1
ATOM 1422 O O . THR A 1 194 ? 0.386 -2.877 -13.344 1 93.94 194 THR A O 1
ATOM 1425 N N . SER A 1 195 ? -1.761 -3.189 -13.195 1 95.25 195 SER A N 1
ATOM 1426 C CA . SER A 1 195 ? -2.057 -1.797 -12.875 1 95.25 195 SER A CA 1
ATOM 1427 C C . SER A 1 195 ? -1.879 -1.521 -11.391 1 95.25 195 SER A C 1
ATOM 1429 O O . SER A 1 195 ? -2.203 -0.431 -10.914 1 95.25 195 SER A O 1
ATOM 1431 N N . ARG A 1 196 ? -1.382 -2.5 -10.633 1 95.94 196 ARG A N 1
ATOM 1432 C CA . ARG A 1 196 ? -1.292 -2.393 -9.18 1 95.94 196 ARG A CA 1
ATOM 1433 C C . ARG A 1 196 ? 0.087 -2.812 -8.68 1 95.94 196 ARG A C 1
ATOM 1435 O O . ARG A 1 196 ? 0.849 -3.447 -9.414 1 95.94 196 ARG A O 1
ATOM 1442 N N . ASP A 1 197 ? 0.435 -2.318 -7.523 1 97.44 197 ASP A N 1
ATOM 1443 C CA . ASP A 1 197 ? 1.569 -2.895 -6.809 1 97.44 197 ASP A CA 1
ATOM 1444 C C . ASP A 1 197 ? 1.225 -4.273 -6.25 1 97.44 197 ASP A C 1
ATOM 1446 O O . ASP A 1 197 ? 0.071 -4.539 -5.906 1 97.44 197 ASP A O 1
ATOM 1450 N N . THR A 1 198 ? 2.203 -5.18 -6.242 1 97.81 198 THR A N 1
ATOM 1451 C CA . THR A 1 198 ? 1.887 -6.57 -5.934 1 97.81 198 THR A CA 1
ATOM 1452 C C . THR A 1 198 ? 2.775 -7.094 -4.809 1 97.81 198 THR A C 1
ATOM 1454 O O . THR A 1 198 ? 3.123 -8.273 -4.781 1 97.81 198 THR A O 1
ATOM 1457 N N . ILE A 1 199 ? 3.225 -6.246 -3.898 1 98.5 199 ILE A N 1
ATOM 1458 C CA . ILE A 1 199 ? 3.988 -6.699 -2.74 1 98.5 199 ILE A CA 1
ATOM 1459 C C . ILE A 1 199 ? 3.094 -6.699 -1.502 1 98.5 199 ILE A C 1
ATOM 1461 O O . ILE A 1 199 ? 1.973 -6.188 -1.538 1 98.5 199 ILE A O 1
ATOM 1465 N N . ALA A 1 200 ? 3.578 -7.266 -0.419 1 98.81 200 ALA A N 1
ATOM 1466 C CA . ALA A 1 200 ? 2.783 -7.488 0.785 1 98.81 200 ALA A CA 1
ATOM 1467 C C . ALA A 1 200 ? 2.225 -6.176 1.324 1 98.81 200 ALA A C 1
ATOM 1469 O O . ALA A 1 200 ? 1.047 -6.09 1.679 1 98.81 200 ALA A O 1
ATOM 1470 N N . ALA A 1 201 ? 3.043 -5.141 1.335 1 98.88 201 ALA A N 1
ATOM 1471 C CA . ALA A 1 201 ? 2.613 -3.863 1.896 1 98.88 201 ALA A CA 1
ATOM 1472 C C . ALA A 1 201 ? 1.431 -3.293 1.116 1 98.88 201 ALA A C 1
ATOM 1474 O O . ALA A 1 201 ? 0.529 -2.688 1.7 1 98.88 201 ALA A O 1
ATOM 1475 N N . ALA A 1 202 ? 1.412 -3.469 -0.178 1 98.75 202 ALA A N 1
ATOM 1476 C CA . ALA A 1 202 ? 0.303 -3.004 -1.007 1 98.75 202 ALA A CA 1
ATOM 1477 C C . ALA A 1 202 ? -0.987 -3.742 -0.66 1 98.75 202 ALA A C 1
ATOM 1479 O O . ALA A 1 202 ? -2.059 -3.135 -0.597 1 98.75 202 ALA A O 1
ATOM 1480 N N . PHE A 1 203 ? -0.844 -5.043 -0.414 1 98.81 203 PHE A N 1
ATOM 1481 C CA . PHE A 1 203 ? -2.02 -5.844 -0.093 1 98.81 203 PHE A CA 1
ATOM 1482 C C . PHE A 1 203 ? -2.584 -5.457 1.269 1 98.81 203 PHE A C 1
ATOM 1484 O O . PHE A 1 203 ? -3.803 -5.395 1.447 1 98.81 203 PHE A O 1
ATOM 1491 N N . VAL A 1 204 ? -1.724 -5.199 2.193 1 98.81 204 VAL A N 1
ATOM 1492 C CA . VAL A 1 204 ? -2.139 -4.746 3.516 1 98.81 204 VAL A CA 1
ATOM 1493 C C . VAL A 1 204 ? -2.861 -3.406 3.396 1 98.81 204 VAL A C 1
ATOM 1495 O O . VAL A 1 204 ? -3.898 -3.193 4.031 1 98.81 204 VAL A O 1
ATOM 1498 N N . SER A 1 205 ? -2.348 -2.504 2.541 1 98.69 205 SER A N 1
ATOM 1499 C CA . SER A 1 205 ? -2.975 -1.212 2.289 1 98.69 205 SER A CA 1
ATOM 1500 C C . SER A 1 205 ? -4.363 -1.382 1.683 1 98.69 205 SER A C 1
ATOM 1502 O O . SER A 1 205 ? -5.328 -0.763 2.141 1 98.69 205 SER A O 1
ATOM 1504 N N . GLU A 1 206 ? -4.469 -2.221 0.704 1 98.5 206 GLU A N 1
ATOM 1505 C CA . GLU A 1 206 ? -5.75 -2.455 0.047 1 98.5 206 GLU A CA 1
ATOM 1506 C C . GLU A 1 206 ? -6.785 -2.99 1.033 1 98.5 206 GLU A C 1
ATOM 1508 O O . GLU A 1 206 ? -7.977 -2.693 0.915 1 98.5 206 GLU A O 1
ATOM 1513 N N . ALA A 1 207 ? -6.312 -3.758 2.006 1 98.5 207 ALA A N 1
ATOM 1514 C CA . ALA A 1 207 ? -7.207 -4.344 3.004 1 98.5 207 ALA A CA 1
ATOM 1515 C C . ALA A 1 207 ? -7.629 -3.307 4.039 1 98.5 207 ALA A C 1
ATOM 1517 O O . ALA A 1 207 ? -8.633 -3.486 4.734 1 98.5 207 ALA A O 1
ATOM 1518 N N . GLY A 1 208 ? -6.863 -2.242 4.148 1 97.81 208 GLY A N 1
ATOM 1519 C CA . GLY A 1 208 ? -7.137 -1.242 5.168 1 97.81 208 GLY A CA 1
ATOM 1520 C C . GLY A 1 208 ? -6.559 -1.603 6.523 1 97.81 208 GLY A C 1
ATOM 1521 O O . GLY A 1 208 ? -7.141 -1.271 7.559 1 97.81 208 GLY A O 1
ATOM 1522 N N . LEU A 1 209 ? -5.449 -2.355 6.535 1 98.44 209 LEU A N 1
ATOM 1523 C CA . LEU A 1 209 ? -4.812 -2.803 7.77 1 98.44 209 LEU A CA 1
ATOM 1524 C C . LEU A 1 209 ? -3.449 -2.143 7.945 1 98.44 209 LEU A C 1
ATOM 1526 O O . LEU A 1 209 ? -2.963 -1.458 7.043 1 98.44 209 LEU A O 1
ATOM 1530 N N . SER A 1 210 ? -2.852 -2.336 9.094 1 98.5 210 SER A N 1
ATOM 1531 C CA . SER A 1 210 ? -1.575 -1.729 9.453 1 98.5 210 SER A CA 1
ATOM 1532 C C . SER A 1 210 ? -0.414 -2.68 9.18 1 98.5 210 SER A C 1
ATOM 1534 O O . SER A 1 210 ? -0.548 -3.895 9.344 1 98.5 210 SER A O 1
ATOM 1536 N N . PRO A 1 211 ? 0.758 -2.059 8.797 1 98.12 211 PRO A N 1
ATOM 1537 C CA . PRO A 1 211 ? 1.943 -2.92 8.766 1 98.12 211 PRO A CA 1
ATOM 1538 C C . PRO A 1 211 ? 2.168 -3.664 10.078 1 98.12 211 PRO A C 1
ATOM 1540 O O . PRO A 1 211 ? 2.672 -4.789 10.078 1 98.12 211 PRO A O 1
ATOM 1543 N N . LEU A 1 212 ? 1.776 -3.117 11.156 1 97.69 212 LEU A N 1
ATOM 1544 C CA . LEU A 1 212 ? 2.053 -3.672 12.477 1 97.69 212 LEU A CA 1
ATOM 1545 C C . LEU A 1 212 ? 1.098 -4.816 12.797 1 97.69 212 LEU A C 1
ATOM 1547 O O . LEU A 1 212 ? 1.284 -5.531 13.789 1 97.69 212 LEU A O 1
ATOM 1551 N N . ASP A 1 213 ? 0.099 -5.008 11.977 1 98.38 213 ASP A N 1
ATOM 1552 C CA . ASP A 1 213 ? -0.807 -6.137 12.148 1 98.38 213 ASP A CA 1
ATOM 1553 C C . ASP A 1 213 ? -0.186 -7.426 11.617 1 98.38 213 ASP A C 1
ATOM 1555 O O . ASP A 1 213 ? -0.652 -8.523 11.938 1 98.38 213 ASP A O 1
ATOM 1559 N N . VAL A 1 214 ? 0.822 -7.32 10.766 1 98.44 214 VAL A N 1
ATOM 1560 C CA . VAL A 1 214 ? 1.348 -8.445 10 1 98.44 214 VAL A CA 1
ATOM 1561 C C . VAL A 1 214 ? 2.449 -9.141 10.797 1 98.44 214 VAL A C 1
ATOM 1563 O O . VAL A 1 214 ? 3.381 -8.492 11.273 1 98.44 214 VAL A O 1
ATOM 1566 N N . ASP A 1 215 ? 2.334 -10.453 10.93 1 98.06 215 ASP A N 1
ATOM 1567 C CA . ASP A 1 215 ? 3.402 -11.195 11.594 1 98.06 215 ASP A CA 1
ATOM 1568 C C . ASP A 1 215 ? 3.928 -12.312 10.695 1 98.06 215 ASP A C 1
ATOM 1570 O O . ASP A 1 215 ? 4.906 -12.984 11.031 1 98.06 215 ASP A O 1
ATOM 1574 N N . GLU A 1 216 ? 3.26 -12.477 9.477 1 98.5 216 GLU A N 1
ATOM 1575 C CA . GLU A 1 216 ? 3.674 -13.547 8.578 1 98.5 216 GLU A CA 1
ATOM 1576 C C . GLU A 1 216 ? 3.514 -13.141 7.113 1 98.5 216 GLU A C 1
ATOM 1578 O O . GLU A 1 216 ? 2.475 -12.602 6.723 1 98.5 216 GLU A O 1
ATOM 1583 N N . ILE A 1 217 ? 4.547 -13.344 6.379 1 98.75 217 ILE A N 1
ATOM 1584 C CA . ILE A 1 217 ? 4.516 -13.18 4.93 1 98.75 217 ILE A CA 1
ATOM 1585 C C . ILE A 1 217 ? 5.027 -14.453 4.258 1 98.75 217 ILE A C 1
ATOM 1587 O O . ILE A 1 217 ? 6.164 -14.867 4.492 1 98.75 217 ILE A O 1
ATOM 1591 N N . VAL A 1 218 ? 4.172 -15.039 3.42 1 98.81 218 VAL A N 1
ATOM 1592 C CA . VAL A 1 218 ? 4.531 -16.25 2.684 1 98.81 218 VAL A CA 1
ATOM 1593 C C . VAL A 1 218 ? 4.77 -15.906 1.215 1 98.81 218 VAL A C 1
ATOM 1595 O O . VAL A 1 218 ? 3.855 -15.461 0.517 1 98.81 218 VAL A O 1
ATOM 1598 N N . LEU A 1 219 ? 5.984 -16.078 0.786 1 98.94 219 LEU A N 1
ATOM 1599 C CA . LEU A 1 219 ? 6.34 -15.859 -0.612 1 98.94 219 LEU A CA 1
ATOM 1600 C C . LEU A 1 219 ? 6.215 -17.156 -1.411 1 98.94 219 LEU A C 1
ATOM 1602 O O . LEU A 1 219 ? 6.871 -18.141 -1.098 1 98.94 219 LEU A O 1
ATOM 1606 N N . VAL A 1 220 ? 5.375 -17.109 -2.387 1 98.81 220 VAL A N 1
ATOM 1607 C CA . VAL A 1 220 ? 5.121 -18.297 -3.188 1 98.81 220 VAL A CA 1
ATOM 1608 C C . VAL A 1 220 ? 5.844 -18.188 -4.527 1 98.81 220 VAL A C 1
ATOM 1610 O O . VAL A 1 220 ? 5.738 -17.172 -5.215 1 98.81 220 VAL A O 1
ATOM 1613 N N . LEU A 1 221 ? 6.562 -19.266 -4.859 1 98.62 221 LEU A N 1
ATOM 1614 C CA . LEU A 1 221 ? 7.34 -19.359 -6.09 1 98.62 221 LEU A CA 1
ATOM 1615 C C . LEU A 1 221 ? 6.945 -20.594 -6.887 1 98.62 221 LEU A C 1
ATOM 1617 O O . LEU A 1 221 ? 6.289 -21.484 -6.359 1 98.62 221 LEU A O 1
ATOM 1621 N N . ARG A 1 222 ? 7.258 -20.594 -8.055 1 97.44 222 ARG A N 1
ATOM 1622 C CA . ARG A 1 222 ? 7.184 -21.812 -8.859 1 97.44 222 ARG A CA 1
ATOM 1623 C C . ARG A 1 222 ? 8.523 -22.125 -9.523 1 97.44 222 ARG A C 1
ATOM 1625 O O . ARG A 1 222 ? 9.297 -21.203 -9.82 1 97.44 222 ARG A O 1
ATOM 1632 N N . ALA A 1 223 ? 8.812 -23.344 -9.766 1 97.38 223 ALA A N 1
ATOM 1633 C CA . ALA A 1 223 ? 10.109 -23.797 -10.266 1 97.38 223 ALA A CA 1
ATOM 1634 C C . ALA A 1 223 ? 10.422 -23.188 -11.633 1 97.38 223 ALA A C 1
ATOM 1636 O O . ALA A 1 223 ? 11.57 -22.844 -11.914 1 97.38 223 ALA A O 1
ATOM 1637 N N . HIS A 1 224 ? 9.391 -23.109 -12.445 1 96.44 224 HIS A N 1
ATOM 1638 C CA . HIS A 1 224 ? 9.484 -22.5 -13.766 1 96.44 224 HIS A CA 1
ATOM 1639 C C . HIS A 1 224 ? 8.445 -21.391 -13.93 1 96.44 224 HIS A C 1
ATOM 1641 O O . HIS A 1 224 ? 7.25 -21.672 -14.047 1 96.44 224 HIS A O 1
ATOM 1647 N N . PRO A 1 225 ? 8.922 -20.125 -13.945 1 96.62 225 PRO A N 1
ATOM 1648 C CA . PRO A 1 225 ? 7.969 -19.031 -14.07 1 96.62 225 PRO A CA 1
ATOM 1649 C C . PRO A 1 225 ? 7.234 -19.031 -15.414 1 96.62 225 PRO A C 1
ATOM 1651 O O . PRO A 1 225 ? 7.793 -19.469 -16.422 1 96.62 225 PRO A O 1
ATOM 1654 N N . ILE A 1 226 ? 6.004 -18.578 -15.383 1 93.88 226 ILE A N 1
ATOM 1655 C CA . ILE A 1 226 ? 5.203 -18.484 -16.594 1 93.88 226 ILE A CA 1
ATOM 1656 C C . ILE A 1 226 ? 4.695 -17.047 -16.766 1 93.88 226 ILE A C 1
ATOM 1658 O O . ILE A 1 226 ? 4.629 -16.297 -15.805 1 93.88 226 ILE A O 1
ATOM 1662 N N . ARG A 1 227 ? 4.41 -16.688 -17.938 1 91.44 227 ARG A N 1
ATOM 1663 C CA . ARG A 1 227 ? 3.812 -15.414 -18.297 1 91.44 227 ARG A CA 1
ATOM 1664 C C . ARG A 1 227 ? 2.646 -15.602 -19.266 1 91.44 227 ARG A C 1
ATOM 1666 O O . ARG A 1 227 ? 2.584 -16.609 -19.984 1 91.44 227 ARG A O 1
ATOM 1673 N N . VAL A 1 228 ? 1.811 -14.625 -19.203 1 86.5 228 VAL A N 1
ATOM 1674 C CA . VAL A 1 228 ? 0.709 -14.656 -20.156 1 86.5 228 VAL A CA 1
ATOM 1675 C C . VAL A 1 228 ? 1.262 -14.648 -21.578 1 86.5 228 VAL A C 1
ATOM 1677 O O . VAL A 1 228 ? 2.385 -14.195 -21.812 1 86.5 228 VAL A O 1
ATOM 1680 N N . ALA A 1 229 ? 0.527 -15.141 -22.531 1 82.12 229 ALA A N 1
ATOM 1681 C CA . ALA A 1 229 ? 0.929 -15.242 -23.922 1 82.12 229 ALA A CA 1
ATOM 1682 C C . ALA A 1 229 ? 1.165 -13.859 -24.531 1 82.12 229 ALA A C 1
ATOM 1684 O O . ALA A 1 229 ? 0.781 -12.844 -23.938 1 82.12 229 ALA A O 1
ATOM 1685 N N . GLY A 1 230 ? 1.871 -13.852 -25.594 1 82.12 230 GLY A N 1
ATOM 1686 C CA . GLY A 1 230 ? 2.033 -12.625 -26.359 1 82.12 230 GLY A CA 1
ATOM 1687 C C . GLY A 1 230 ? 3.182 -11.766 -25.859 1 82.12 230 GLY A C 1
ATOM 1688 O O . GLY A 1 230 ? 4.223 -12.289 -25.453 1 82.12 230 GLY A O 1
ATOM 1689 N N . ASN A 1 231 ? 2.969 -10.477 -26.016 1 86.31 231 ASN A N 1
ATOM 1690 C CA . ASN A 1 231 ? 4 -9.508 -25.672 1 86.31 231 ASN A CA 1
ATOM 1691 C C . ASN A 1 231 ? 3.92 -9.109 -24.203 1 86.31 231 ASN A C 1
ATOM 1693 O O . ASN A 1 231 ? 3.879 -7.926 -23.875 1 86.31 231 ASN A O 1
ATOM 1697 N N . SER A 1 232 ? 4.008 -10.094 -23.344 1 87.62 232 SER A N 1
ATOM 1698 C CA . SER A 1 232 ? 3.738 -9.859 -21.938 1 87.62 232 SER A CA 1
ATOM 1699 C C . SER A 1 232 ? 5.016 -9.508 -21.172 1 87.62 232 SER A C 1
ATOM 1701 O O . SER A 1 232 ? 5.02 -9.445 -19.953 1 87.62 232 SER A O 1
ATOM 1703 N N . GLY A 1 233 ? 6.098 -9.273 -21.875 1 89.5 233 GLY A N 1
ATOM 1704 C CA . GLY A 1 233 ? 7.328 -8.844 -21.234 1 89.5 233 GLY A CA 1
ATOM 1705 C C . GLY A 1 233 ? 8.406 -9.906 -21.234 1 89.5 233 GLY A C 1
ATOM 1706 O O . GLY A 1 233 ? 8.203 -11.008 -21.766 1 89.5 233 GLY A O 1
ATOM 1707 N N . GLN A 1 234 ? 9.445 -9.641 -20.594 1 86.19 234 GLN A N 1
ATOM 1708 C CA . GLN A 1 234 ? 10.641 -10.469 -20.703 1 86.19 234 GLN A CA 1
ATOM 1709 C C . GLN A 1 234 ? 10.57 -11.664 -19.75 1 86.19 234 GLN A C 1
ATOM 1711 O O . GLN A 1 234 ? 10.047 -11.555 -18.641 1 86.19 234 GLN A O 1
ATOM 1716 N N . LEU A 1 235 ? 10.961 -12.758 -20.266 1 90.62 235 LEU A N 1
ATOM 1717 C CA . LEU A 1 235 ? 11.352 -13.961 -19.531 1 90.62 235 LEU A CA 1
ATOM 1718 C C . LEU A 1 235 ? 12.805 -14.32 -19.797 1 90.62 235 LEU A C 1
ATOM 1720 O O . LEU A 1 235 ? 13.141 -14.758 -20.906 1 90.62 235 LEU A O 1
ATOM 1724 N N . GLU A 1 236 ? 13.695 -14 -18.875 1 87.25 236 GLU A N 1
ATOM 1725 C CA . GLU A 1 236 ? 15.141 -14.039 -19.078 1 87.25 236 GLU A CA 1
ATOM 1726 C C . GLU A 1 236 ? 15.578 -15.352 -19.719 1 87.25 236 GLU A C 1
ATOM 1728 O O . GLU A 1 236 ? 16.344 -15.352 -20.688 1 87.25 236 GLU A O 1
ATOM 1733 N N . ALA A 1 237 ? 15.234 -16.469 -19.266 1 91.62 237 ALA A N 1
ATOM 1734 C CA . ALA A 1 237 ? 15.555 -17.781 -19.812 1 91.62 237 ALA A CA 1
ATOM 1735 C C . ALA A 1 237 ? 14.297 -18.516 -20.266 1 91.62 237 ALA A C 1
ATOM 1737 O O . ALA A 1 237 ? 13.992 -19.594 -19.75 1 91.62 237 ALA A O 1
ATOM 1738 N N . GLU A 1 238 ? 13.758 -17.922 -21.344 1 94.19 238 GLU A N 1
ATOM 1739 C CA . GLU A 1 238 ? 12.516 -18.5 -21.859 1 94.19 238 GLU A CA 1
ATOM 1740 C C . GLU A 1 238 ? 12.781 -19.828 -22.578 1 94.19 238 GLU A C 1
ATOM 1742 O O . GLU A 1 238 ? 13.812 -20 -23.234 1 94.19 238 GLU A O 1
ATOM 1747 N N . MET A 1 239 ? 11.867 -20.797 -22.406 1 94.19 239 MET A N 1
ATOM 1748 C CA . MET A 1 239 ? 11.922 -22.078 -23.094 1 94.19 239 MET A CA 1
ATOM 1749 C C . MET A 1 239 ? 10.539 -22.484 -23.594 1 94.19 239 MET A C 1
ATOM 1751 O O . MET A 1 239 ? 9.547 -21.828 -23.281 1 94.19 239 MET A O 1
ATOM 1755 N N . SER A 1 240 ? 10.508 -23.484 -24.438 1 94.12 240 SER A N 1
ATOM 1756 C CA . SER A 1 240 ? 9.219 -23.984 -24.906 1 94.12 240 SER A CA 1
ATOM 1757 C C . SER A 1 240 ? 8.688 -25.062 -23.984 1 94.12 240 SER A C 1
ATOM 1759 O O . SER A 1 240 ? 9.453 -25.703 -23.266 1 94.12 240 SER A O 1
ATOM 1761 N N . TRP A 1 241 ? 7.418 -25.141 -24 1 94.19 241 TRP A N 1
ATOM 1762 C CA . TRP A 1 241 ? 6.809 -26.234 -23.25 1 94.19 241 TRP A CA 1
ATOM 1763 C C . TRP A 1 241 ? 7.359 -27.578 -23.703 1 94.19 241 TRP A C 1
ATOM 1765 O O . TRP A 1 241 ? 7.527 -28.5 -22.906 1 94.19 241 TRP A O 1
ATOM 1775 N N . LYS A 1 242 ? 7.633 -27.75 -24.969 1 93.5 242 LYS A N 1
ATOM 1776 C CA . LYS A 1 242 ? 8.203 -28.969 -25.516 1 93.5 242 LYS A CA 1
ATOM 1777 C C . LYS A 1 242 ? 9.586 -29.25 -24.922 1 93.5 242 LYS A C 1
ATOM 1779 O O . LYS A 1 242 ? 9.906 -30.391 -24.578 1 93.5 242 LYS A O 1
ATOM 1784 N N . GLU A 1 243 ? 10.352 -28.25 -24.828 1 94.12 243 GLU A N 1
ATOM 1785 C CA . GLU A 1 243 ? 11.672 -28.375 -24.234 1 94.12 243 GLU A CA 1
ATOM 1786 C C . GLU A 1 243 ? 11.57 -28.828 -22.781 1 94.12 243 GLU A C 1
ATOM 1788 O O . GLU A 1 243 ? 12.312 -29.719 -22.344 1 94.12 243 GLU A O 1
ATOM 1793 N N . LEU A 1 244 ? 10.656 -28.203 -22.062 1 93.56 244 LEU A N 1
ATOM 1794 C CA . LEU A 1 244 ? 10.453 -28.594 -20.672 1 93.56 244 LEU A CA 1
ATOM 1795 C C . LEU A 1 244 ? 9.992 -30.031 -20.562 1 93.56 244 LEU A C 1
ATOM 1797 O O . LEU A 1 244 ? 10.445 -30.781 -19.688 1 93.56 244 LEU A O 1
ATOM 1801 N N . ALA A 1 245 ? 9.102 -30.406 -21.406 1 92.44 245 ALA A N 1
ATOM 1802 C CA . ALA A 1 245 ? 8.562 -31.766 -21.391 1 92.44 245 ALA A CA 1
ATOM 1803 C C . ALA A 1 245 ? 9.672 -32.812 -21.609 1 92.44 245 ALA A C 1
ATOM 1805 O O . ALA A 1 245 ? 9.711 -33.812 -20.922 1 92.44 245 ALA A O 1
ATOM 1806 N N . ILE A 1 246 ? 10.523 -32.531 -22.484 1 91.75 246 ILE A N 1
ATOM 1807 C CA . ILE A 1 246 ? 11.625 -33.406 -22.797 1 91.75 246 ILE A CA 1
ATOM 1808 C C . ILE A 1 246 ? 12.594 -33.469 -21.609 1 91.75 246 ILE A C 1
ATOM 1810 O O . ILE A 1 246 ? 12.992 -34.562 -21.188 1 91.75 246 ILE A O 1
ATOM 1814 N N . GLU A 1 247 ? 12.867 -32.344 -21.094 1 90.38 247 GLU A N 1
ATOM 1815 C CA . GLU A 1 247 ? 13.844 -32.219 -20.016 1 90.38 247 GLU A CA 1
ATOM 1816 C C . GLU A 1 247 ? 13.336 -32.906 -18.734 1 90.38 247 GLU A C 1
ATOM 1818 O O . GLU A 1 247 ? 14.102 -33.562 -18.031 1 90.38 247 GLU A O 1
ATOM 1823 N N . ALA A 1 248 ? 12.109 -32.781 -18.469 1 89.88 248 ALA A N 1
ATOM 1824 C CA . ALA A 1 248 ? 11.555 -33.219 -17.203 1 89.88 248 ALA A CA 1
ATOM 1825 C C . ALA A 1 248 ? 10.891 -34.594 -17.328 1 89.88 248 ALA A C 1
ATOM 1827 O O . ALA A 1 248 ? 10.609 -35.25 -16.312 1 89.88 248 ALA A O 1
ATOM 1828 N N . GLY A 1 249 ? 10.648 -35.031 -18.531 1 88.12 249 GLY A N 1
ATOM 1829 C CA . GLY A 1 249 ? 9.93 -36.281 -18.75 1 88.12 249 GLY A CA 1
ATOM 1830 C C . GLY A 1 249 ? 8.43 -36.156 -18.562 1 88.12 249 GLY A C 1
ATOM 1831 O O . GLY A 1 249 ? 7.785 -37.031 -18 1 88.12 249 GLY A O 1
ATOM 1832 N N . LEU A 1 250 ? 7.902 -34.969 -18.938 1 89.31 250 LEU A N 1
ATOM 1833 C CA . LEU A 1 250 ? 6.461 -34.719 -18.922 1 89.31 250 LEU A CA 1
ATOM 1834 C C . LEU A 1 250 ? 5.824 -35.188 -20.234 1 89.31 250 LEU A C 1
ATOM 1836 O O . LEU A 1 250 ? 6.527 -35.562 -21.172 1 89.31 250 LEU A O 1
ATOM 1840 N N . ALA A 1 251 ? 4.473 -35.188 -20.172 1 88 251 ALA A N 1
ATOM 1841 C CA . ALA A 1 251 ? 3.781 -35.5 -21.438 1 88 251 ALA A CA 1
ATOM 1842 C C . ALA A 1 251 ? 4.145 -34.469 -22.516 1 88 251 ALA A C 1
ATOM 1844 O O . ALA A 1 251 ? 4.289 -33.281 -22.234 1 88 251 ALA A O 1
ATOM 1845 N N . GLU A 1 252 ? 4.277 -34.938 -23.719 1 86.38 252 GLU A N 1
ATOM 1846 C CA . GLU A 1 252 ? 4.746 -34.094 -24.828 1 86.38 252 GLU A CA 1
ATOM 1847 C C . GLU A 1 252 ? 3.822 -32.906 -25.047 1 86.38 252 GLU A C 1
ATOM 1849 O O . GLU A 1 252 ? 4.266 -31.844 -25.5 1 86.38 252 GLU A O 1
ATOM 1854 N N . ASP A 1 253 ? 2.605 -33 -24.703 1 87.44 253 ASP A N 1
ATOM 1855 C CA . ASP A 1 253 ? 1.644 -31.953 -24.984 1 87.44 253 ASP A CA 1
ATOM 1856 C C . ASP A 1 253 ? 1.312 -31.156 -23.719 1 87.44 253 ASP A C 1
ATOM 1858 O O . ASP A 1 253 ? 0.346 -30.391 -23.688 1 87.44 253 ASP A O 1
ATOM 1862 N N . TYR A 1 254 ? 2.133 -31.359 -22.781 1 86.19 254 TYR A N 1
ATOM 1863 C CA . TYR A 1 254 ? 1.87 -30.641 -21.547 1 86.19 254 TYR A CA 1
ATOM 1864 C C . TYR A 1 254 ? 2.045 -29.141 -21.75 1 86.19 254 TYR A C 1
ATOM 1866 O O . TYR A 1 254 ? 3.002 -28.688 -22.391 1 86.19 254 TYR A O 1
ATOM 1874 N N . ARG A 1 255 ? 1.023 -28.453 -21.391 1 85 255 ARG A N 1
ATOM 1875 C CA . ARG A 1 255 ? 1.065 -26.984 -21.406 1 85 255 ARG A CA 1
ATOM 1876 C C . ARG A 1 255 ? 0.061 -26.406 -20.422 1 85 255 ARG A C 1
ATOM 1878 O O . ARG A 1 255 ? -0.846 -27.094 -19.969 1 85 255 ARG A O 1
ATOM 1885 N N . GLU A 1 256 ? 0.334 -25.172 -20.031 1 85.38 256 GLU A N 1
ATOM 1886 C CA . GLU A 1 256 ? -0.628 -24.438 -19.219 1 85.38 256 GLU A CA 1
ATOM 1887 C C . GLU A 1 256 ? -1.308 -23.328 -20.016 1 85.38 256 GLU A C 1
ATOM 1889 O O . GLU A 1 256 ? -0.67 -22.672 -20.844 1 85.38 256 GLU A O 1
ATOM 1894 N N . LEU A 1 257 ? -2.596 -23.172 -19.703 1 78.19 257 LEU A N 1
ATOM 1895 C CA . LEU A 1 257 ? -3.395 -22.141 -20.328 1 78.19 257 LEU A CA 1
ATOM 1896 C C . LEU A 1 257 ? -3.797 -21.062 -19.312 1 78.19 257 LEU A C 1
ATOM 1898 O O . LEU A 1 257 ? -3.975 -21.359 -18.141 1 78.19 257 LEU A O 1
ATOM 1902 N N . THR A 1 258 ? -3.846 -19.875 -19.812 1 73.12 258 THR A N 1
ATOM 1903 C CA . THR A 1 258 ? -4.391 -18.812 -18.984 1 73.12 258 THR A CA 1
ATOM 1904 C C . THR A 1 258 ? -5.871 -19.047 -18.703 1 73.12 258 THR A C 1
ATOM 1906 O O . THR A 1 258 ? -6.641 -19.359 -19.609 1 73.12 258 THR A O 1
ATOM 1909 N N . THR A 1 259 ? -6.203 -18.891 -17.375 1 66.81 259 THR A N 1
ATOM 1910 C CA . THR A 1 259 ? -7.586 -19.125 -16.969 1 66.81 259 THR A CA 1
ATOM 1911 C C . THR A 1 259 ? -8.523 -18.125 -17.625 1 66.81 259 THR A C 1
ATOM 1913 O O . THR A 1 259 ? -9.578 -18.484 -18.156 1 66.81 259 THR A O 1
ATOM 1916 N N . ALA A 1 260 ? -8.141 -16.859 -17.766 1 63.47 260 ALA A N 1
ATOM 1917 C CA . ALA A 1 260 ? -9 -15.789 -18.25 1 63.47 260 ALA A CA 1
ATOM 1918 C C . ALA A 1 260 ? -9.062 -15.797 -19.781 1 63.47 260 ALA A C 1
ATOM 1920 O O . ALA A 1 260 ? -10.133 -15.609 -20.359 1 63.47 260 ALA A O 1
ATOM 1921 N N . THR A 1 261 ? -7.941 -16.141 -20.609 1 68.81 261 THR A N 1
ATOM 1922 C CA . THR A 1 261 ? -7.875 -15.969 -22.047 1 68.81 261 THR A CA 1
ATOM 1923 C C . THR A 1 261 ? -7.801 -17.328 -22.75 1 68.81 261 THR A C 1
ATOM 1925 O O . THR A 1 261 ? -7.996 -17.422 -23.953 1 68.81 261 THR A O 1
ATOM 1928 N N . LYS A 1 262 ? -7.418 -18.391 -22.016 1 73.38 262 LYS A N 1
ATOM 1929 C CA . LYS A 1 262 ? -7.273 -19.75 -22.531 1 73.38 262 LYS A CA 1
ATOM 1930 C C . LYS A 1 262 ? -6.133 -19.844 -23.531 1 73.38 262 LYS A C 1
ATOM 1932 O O . LYS A 1 262 ? -6.137 -20.719 -24.406 1 73.38 262 LYS A O 1
ATOM 1937 N N . LYS A 1 263 ? -5.191 -18.875 -23.484 1 80.38 263 LYS A N 1
ATOM 1938 C CA . LYS A 1 263 ? -3.988 -18.906 -24.312 1 80.38 263 LYS A CA 1
ATOM 1939 C C . LYS A 1 263 ? -2.852 -19.641 -23.609 1 80.38 263 LYS A C 1
ATOM 1941 O O . LYS A 1 263 ? -2.787 -19.641 -22.375 1 80.38 263 LYS A O 1
ATOM 1946 N N . VAL A 1 264 ? -2.061 -20.188 -24.531 1 88.38 264 VAL A N 1
ATOM 1947 C CA . VAL A 1 264 ? -0.938 -20.922 -23.969 1 88.38 264 VAL A CA 1
ATOM 1948 C C . VAL A 1 264 ? 0.021 -19.953 -23.281 1 88.38 264 VAL A C 1
ATOM 1950 O O . VAL A 1 264 ? 0.45 -18.969 -23.875 1 88.38 264 VAL A O 1
ATOM 1953 N N . ARG A 1 265 ? 0.347 -20.281 -22.094 1 91.25 265 ARG A N 1
ATOM 1954 C CA . ARG A 1 265 ? 1.275 -19.469 -21.328 1 91.25 265 ARG A CA 1
ATOM 1955 C C . ARG A 1 265 ? 2.711 -19.672 -21.797 1 91.25 265 ARG A C 1
ATOM 1957 O O . ARG A 1 265 ? 3.055 -20.734 -22.312 1 91.25 265 ARG A O 1
ATOM 1964 N N . ARG A 1 266 ? 3.434 -18.609 -21.688 1 93.69 266 ARG A N 1
ATOM 1965 C CA . ARG A 1 266 ? 4.879 -18.703 -21.891 1 93.69 266 ARG A CA 1
ATOM 1966 C C . ARG A 1 266 ? 5.555 -19.281 -20.641 1 93.69 266 ARG A C 1
ATOM 1968 O O . ARG A 1 266 ? 5.016 -19.203 -19.547 1 93.69 266 ARG A O 1
ATOM 1975 N N . ILE A 1 267 ? 6.711 -19.891 -20.828 1 95.12 267 ILE A N 1
ATOM 1976 C CA . ILE A 1 267 ? 7.367 -20.547 -19.688 1 95.12 267 ILE A CA 1
ATOM 1977 C C . ILE A 1 267 ? 8.875 -20.312 -19.766 1 95.12 267 ILE A C 1
ATOM 1979 O O . ILE A 1 267 ? 9.43 -20.141 -20.844 1 95.12 267 ILE A O 1
ATOM 1983 N N . GLY A 1 268 ? 9.523 -20.156 -18.625 1 95.75 268 GLY A N 1
ATOM 1984 C CA . GLY A 1 268 ? 10.961 -19.938 -18.562 1 95.75 268 GLY A CA 1
ATOM 1985 C C . GLY A 1 268 ? 11.625 -20.688 -17.422 1 95.75 268 GLY A C 1
ATOM 1986 O O . GLY A 1 268 ? 10.961 -21.375 -16.656 1 95.75 268 GLY A O 1
ATOM 1987 N N . ARG A 1 269 ? 12.961 -20.625 -17.422 1 96.38 269 ARG A N 1
ATOM 1988 C CA . ARG A 1 269 ? 13.742 -21.172 -16.312 1 96.38 269 ARG A CA 1
ATOM 1989 C C . ARG A 1 269 ? 13.664 -20.25 -15.102 1 96.38 269 ARG A C 1
ATOM 1991 O O . ARG A 1 269 ? 13.273 -19.094 -15.219 1 96.38 269 ARG A O 1
ATOM 1998 N N . PHE A 1 270 ? 14.078 -20.812 -13.953 1 97.25 270 PHE A N 1
ATOM 1999 C CA . PHE A 1 270 ? 13.992 -20.078 -12.695 1 97.25 270 PHE A CA 1
ATOM 2000 C C . PHE A 1 270 ? 14.805 -18.781 -12.766 1 97.25 270 PHE A C 1
ATOM 2002 O O . PHE A 1 270 ? 15.969 -18.797 -13.156 1 97.25 270 PHE A O 1
ATOM 2009 N N . GLU A 1 271 ? 14.242 -17.672 -12.375 1 95.75 271 GLU A N 1
ATOM 2010 C CA . GLU A 1 271 ? 14.906 -16.375 -12.422 1 95.75 271 GLU A CA 1
ATOM 2011 C C . GLU A 1 271 ? 15.32 -15.906 -11.031 1 95.75 271 GLU A C 1
ATOM 2013 O O . GLU A 1 271 ? 14.516 -15.336 -10.297 1 95.75 271 GLU A O 1
ATOM 2018 N N . VAL A 1 272 ? 16.547 -15.945 -10.781 1 97.12 272 VAL A N 1
ATOM 2019 C CA . VAL A 1 272 ? 17.109 -15.695 -9.453 1 97.12 272 VAL A CA 1
ATOM 2020 C C . VAL A 1 272 ? 16.953 -14.219 -9.102 1 97.12 272 VAL A C 1
ATOM 2022 O O . VAL A 1 272 ? 16.531 -13.875 -7.992 1 97.12 272 VAL A O 1
ATOM 2025 N N . ASP A 1 273 ? 17.25 -13.344 -10.008 1 95.12 273 ASP A N 1
ATOM 2026 C CA . ASP A 1 273 ? 17.297 -11.906 -9.727 1 95.12 273 ASP A CA 1
ATOM 2027 C C . ASP A 1 273 ? 15.914 -11.375 -9.359 1 95.12 273 ASP A C 1
ATOM 2029 O O . ASP A 1 273 ? 15.773 -10.602 -8.414 1 95.12 273 ASP A O 1
ATOM 2033 N N . VAL A 1 274 ? 14.867 -11.82 -10.094 1 95.88 274 VAL A N 1
ATOM 2034 C CA . VAL A 1 274 ? 13.508 -11.383 -9.812 1 95.88 274 VAL A CA 1
ATOM 2035 C C . VAL A 1 274 ? 13.094 -11.852 -8.414 1 95.88 274 VAL A C 1
ATOM 2037 O O . VAL A 1 274 ? 12.492 -11.094 -7.652 1 95.88 274 VAL A O 1
ATOM 2040 N N . VAL A 1 275 ? 13.469 -13.031 -8.07 1 97.75 275 VAL A N 1
ATOM 2041 C CA . VAL A 1 275 ? 13.078 -13.602 -6.785 1 97.75 275 VAL A CA 1
ATOM 2042 C C . VAL A 1 275 ? 13.844 -12.906 -5.664 1 97.75 275 VAL A C 1
ATOM 2044 O O . VAL A 1 275 ? 13.289 -12.633 -4.598 1 97.75 275 VAL A O 1
ATOM 2047 N N . ARG A 1 276 ? 15.133 -12.578 -5.879 1 97.38 276 ARG A N 1
ATOM 2048 C CA . ARG A 1 276 ? 15.898 -11.852 -4.871 1 97.38 276 ARG A CA 1
ATOM 2049 C C . ARG A 1 276 ? 15.258 -10.508 -4.566 1 97.38 276 ARG A C 1
ATOM 2051 O O . ARG A 1 276 ? 15.18 -10.102 -3.404 1 97.38 276 ARG A O 1
ATOM 2058 N N . ARG A 1 277 ? 14.82 -9.852 -5.566 1 96.94 277 ARG A N 1
ATOM 2059 C CA . ARG A 1 277 ? 14.164 -8.562 -5.379 1 96.94 277 ARG A CA 1
ATOM 2060 C C . ARG A 1 277 ? 12.828 -8.727 -4.66 1 96.94 277 ARG A C 1
ATOM 2062 O O . ARG A 1 277 ? 12.453 -7.883 -3.842 1 96.94 277 ARG A O 1
ATOM 2069 N N . ALA A 1 278 ? 12.125 -9.805 -5.012 1 98.06 278 ALA A N 1
ATOM 2070 C CA . ALA A 1 278 ? 10.883 -10.102 -4.312 1 98.06 278 ALA A CA 1
ATOM 2071 C C . ALA A 1 278 ? 11.125 -10.344 -2.826 1 98.06 278 ALA A C 1
ATOM 2073 O O . ALA A 1 278 ? 10.375 -9.859 -1.979 1 98.06 278 ALA A O 1
ATOM 2074 N N . VAL A 1 279 ? 12.172 -11.086 -2.521 1 98 279 VAL A N 1
ATOM 2075 C CA . VAL A 1 279 ? 12.539 -11.367 -1.137 1 98 279 VAL A CA 1
ATOM 2076 C C . VAL A 1 279 ? 12.891 -10.062 -0.421 1 98 279 VAL A C 1
ATOM 2078 O O . VAL A 1 279 ? 12.445 -9.828 0.706 1 98 279 VAL A O 1
ATOM 2081 N N . ALA A 1 280 ? 13.594 -9.211 -1.086 1 96.94 280 ALA A N 1
ATOM 2082 C CA . ALA A 1 280 ? 14.008 -7.941 -0.501 1 96.94 280 ALA A CA 1
ATOM 2083 C C . ALA A 1 280 ? 12.805 -7.066 -0.177 1 96.94 280 ALA A C 1
ATOM 2085 O O . ALA A 1 280 ? 12.758 -6.43 0.88 1 96.94 280 ALA A O 1
ATOM 2086 N N . ALA A 1 281 ? 11.828 -7.047 -1.018 1 97.56 281 ALA A N 1
ATOM 2087 C CA . ALA A 1 281 ? 10.68 -6.152 -0.894 1 97.56 281 ALA A CA 1
ATOM 2088 C C . ALA A 1 281 ? 9.68 -6.676 0.133 1 97.56 281 ALA A C 1
ATOM 2090 O O . ALA A 1 281 ? 8.938 -5.902 0.74 1 97.56 281 ALA A O 1
ATOM 2091 N N . ASN A 1 282 ? 9.711 -8.016 0.319 1 98.44 282 ASN A N 1
ATOM 2092 C CA . ASN A 1 282 ? 8.641 -8.594 1.117 1 98.44 282 ASN A CA 1
ATOM 2093 C C . ASN A 1 282 ? 9.156 -9.125 2.449 1 98.44 282 ASN A C 1
ATOM 2095 O O . ASN A 1 282 ? 8.391 -9.258 3.41 1 98.44 282 ASN A O 1
ATOM 2099 N N . GLN A 1 283 ? 10.445 -9.484 2.518 1 97.81 283 GLN A N 1
ATOM 2100 C CA . GLN A 1 283 ? 11.031 -10.086 3.711 1 97.81 283 GLN A CA 1
ATOM 2101 C C . GLN A 1 283 ? 10.172 -11.242 4.219 1 97.81 283 GLN A C 1
ATOM 2103 O O . GLN A 1 283 ? 9.711 -11.219 5.363 1 97.81 283 GLN A O 1
ATOM 2108 N N . PRO A 1 284 ? 10.047 -12.266 3.432 1 98.62 284 PRO A N 1
ATOM 2109 C CA . PRO A 1 284 ? 9.125 -13.344 3.793 1 98.62 284 PRO A CA 1
ATOM 2110 C C . PRO A 1 284 ? 9.578 -14.125 5.02 1 98.62 284 PRO A C 1
ATOM 2112 O O . PRO A 1 284 ? 10.781 -14.344 5.207 1 98.62 284 PRO A O 1
ATOM 2115 N N . THR A 1 285 ? 8.609 -14.562 5.859 1 98.06 285 THR A N 1
ATOM 2116 C CA . THR A 1 285 ? 8.867 -15.461 6.98 1 98.06 285 THR A CA 1
ATOM 2117 C C . THR A 1 285 ? 8.953 -16.906 6.5 1 98.06 285 THR A C 1
ATOM 2119 O O . THR A 1 285 ? 9.5 -17.766 7.195 1 98.06 285 THR A O 1
ATOM 2122 N N . SER A 1 286 ? 8.375 -17.125 5.332 1 98.31 286 SER A N 1
ATOM 2123 C CA . SER A 1 286 ? 8.43 -18.453 4.719 1 98.31 286 SER A CA 1
ATOM 2124 C C . SER A 1 286 ? 8.383 -18.359 3.197 1 98.31 286 SER A C 1
ATOM 2126 O O . SER A 1 286 ? 7.832 -17.406 2.646 1 98.31 286 SER A O 1
ATOM 2128 N N . ILE A 1 287 ? 9.016 -19.328 2.555 1 98.81 287 ILE A N 1
ATOM 2129 C CA . ILE A 1 287 ? 9.023 -19.422 1.098 1 98.81 287 ILE A CA 1
ATOM 2130 C C . ILE A 1 287 ? 8.516 -20.797 0.66 1 98.81 287 ILE A C 1
ATOM 2132 O O . ILE A 1 287 ? 8.961 -21.812 1.168 1 98.81 287 ILE A O 1
ATOM 2136 N N . VAL A 1 288 ? 7.543 -20.75 -0.196 1 98.81 288 VAL A N 1
ATOM 2137 C CA . VAL A 1 288 ? 6.988 -21.953 -0.802 1 98.81 288 VAL A CA 1
ATOM 2138 C C . VAL A 1 288 ? 7.449 -22.062 -2.254 1 98.81 288 VAL A C 1
ATOM 2140 O O . VAL A 1 288 ? 7.324 -21.109 -3.025 1 98.81 288 VAL A O 1
ATOM 2143 N N . LEU A 1 289 ? 8 -23.188 -2.633 1 98.62 289 LEU A N 1
ATOM 2144 C CA . LEU A 1 289 ? 8.352 -23.453 -4.023 1 98.62 289 LEU A CA 1
ATOM 2145 C C . LEU A 1 289 ? 7.453 -24.547 -4.605 1 98.62 289 LEU A C 1
ATOM 2147 O O . LEU A 1 289 ? 7.582 -25.719 -4.254 1 98.62 289 LEU A O 1
ATOM 2151 N N . ASN A 1 290 ? 6.574 -24.094 -5.504 1 97.44 290 ASN A N 1
ATOM 2152 C CA . ASN A 1 290 ? 5.59 -24.984 -6.125 1 97.44 290 ASN A CA 1
ATOM 2153 C C . ASN A 1 290 ? 6.066 -25.484 -7.484 1 97.44 290 ASN A C 1
ATOM 2155 O O . ASN A 1 290 ? 7.102 -25.047 -7.988 1 97.44 290 ASN A O 1
ATOM 2159 N N . HIS A 1 291 ? 5.289 -26.484 -8.016 1 95.62 291 HIS A N 1
ATOM 2160 C CA . HIS A 1 291 ? 5.457 -27.031 -9.352 1 95.62 291 HIS A CA 1
ATOM 2161 C C . HIS A 1 291 ? 6.789 -27.766 -9.492 1 95.62 291 HIS A C 1
ATOM 2163 O O . HIS A 1 291 ? 7.445 -27.688 -10.531 1 95.62 291 HIS A O 1
ATOM 2169 N N . LEU A 1 292 ? 7.215 -28.391 -8.469 1 95.94 292 LEU A N 1
ATOM 2170 C CA . LEU A 1 292 ? 8.445 -29.188 -8.531 1 95.94 292 LEU A CA 1
ATOM 2171 C C . LEU A 1 292 ? 8.25 -30.422 -9.391 1 95.94 292 LEU A C 1
ATOM 2173 O O . LEU A 1 292 ? 9.227 -31.078 -9.773 1 95.94 292 LEU A O 1
ATOM 2177 N N . ASP A 1 293 ? 6.988 -30.781 -9.68 1 93 293 ASP A N 1
ATOM 2178 C CA . ASP A 1 293 ? 6.699 -31.844 -10.633 1 93 293 ASP A CA 1
ATOM 2179 C C . ASP A 1 293 ? 7.234 -31.5 -12.023 1 93 293 ASP A C 1
ATOM 2181 O O . ASP A 1 293 ? 7.418 -32.375 -12.859 1 93 293 ASP A O 1
ATOM 2185 N N . TYR A 1 294 ? 7.48 -30.172 -12.281 1 94.12 294 TYR A N 1
ATOM 2186 C CA . TYR A 1 294 ? 8.102 -29.75 -13.531 1 94.12 294 TYR A CA 1
ATOM 2187 C C . TYR A 1 294 ? 9.594 -30.062 -13.531 1 94.12 294 TYR A C 1
ATOM 2189 O O . TYR A 1 294 ? 10.227 -30.062 -14.594 1 94.12 294 TYR A O 1
ATOM 2197 N N . VAL A 1 295 ? 10.156 -30.141 -12.359 1 94 295 VAL A N 1
ATOM 2198 C CA . VAL A 1 295 ? 11.555 -30.516 -12.219 1 94 295 VAL A CA 1
ATOM 2199 C C . VAL A 1 295 ? 11.703 -32.031 -12.312 1 94 295 VAL A C 1
ATOM 2201 O O . VAL A 1 295 ? 12.57 -32.531 -13.031 1 94 295 VAL A O 1
ATOM 2204 N N . ASP A 1 296 ? 10.852 -32.719 -11.633 1 93 296 ASP A N 1
ATOM 2205 C CA . ASP A 1 296 ? 10.828 -34.188 -11.672 1 93 296 ASP A CA 1
ATOM 2206 C C . ASP A 1 296 ? 9.422 -34.719 -11.422 1 93 296 ASP A C 1
ATOM 2208 O O . ASP A 1 296 ? 8.953 -34.75 -10.281 1 93 296 ASP A O 1
ATOM 2212 N N . PRO A 1 297 ? 8.812 -35.219 -12.469 1 91.19 297 PRO A N 1
ATOM 2213 C CA . PRO A 1 297 ? 7.434 -35.688 -12.352 1 91.19 297 PRO A CA 1
ATOM 2214 C C . PRO A 1 297 ? 7.297 -36.875 -11.383 1 91.19 297 PRO A C 1
ATOM 2216 O O . PRO A 1 297 ? 6.188 -37.188 -10.953 1 91.19 297 PRO A O 1
ATOM 2219 N N . ALA A 1 298 ? 8.414 -37.562 -11.031 1 88.25 298 ALA A N 1
ATOM 2220 C CA . ALA A 1 298 ? 8.375 -38.656 -10.086 1 88.25 298 ALA A CA 1
ATOM 2221 C C . ALA A 1 298 ? 7.805 -38.219 -8.734 1 88.25 298 ALA A C 1
ATOM 2223 O O . ALA A 1 298 ? 7.164 -39 -8.031 1 88.25 298 ALA A O 1
ATOM 2224 N N . LEU A 1 299 ? 7.969 -36.969 -8.422 1 89.06 299 LEU A N 1
ATOM 2225 C CA . LEU A 1 299 ? 7.488 -36.438 -7.16 1 89.06 299 LEU A CA 1
ATOM 2226 C C . LEU A 1 299 ? 5.969 -36.531 -7.07 1 89.06 299 LEU A C 1
ATOM 2228 O O . LEU A 1 299 ? 5.426 -36.844 -6.012 1 89.06 299 LEU A O 1
ATOM 2232 N N . ALA A 1 300 ? 5.328 -36.219 -8.188 1 86.62 300 ALA A N 1
ATOM 2233 C CA . ALA A 1 300 ? 3.867 -36.25 -8.203 1 86.62 300 ALA A CA 1
ATOM 2234 C C . ALA A 1 300 ? 3.336 -37.656 -7.992 1 86.62 300 ALA A C 1
ATOM 2236 O O . ALA A 1 300 ? 2.186 -37.844 -7.59 1 86.62 300 ALA A O 1
ATOM 2237 N N . LYS A 1 301 ? 4.242 -38.625 -8.227 1 85.44 301 LYS A N 1
ATOM 2238 C CA . LYS A 1 301 ? 3.869 -40.031 -8.055 1 85.44 301 LYS A CA 1
ATOM 2239 C C . LYS A 1 301 ? 4.273 -40.531 -6.672 1 85.44 301 LYS A C 1
ATOM 2241 O O . LYS A 1 301 ? 4.223 -41.75 -6.406 1 85.44 301 LYS A O 1
ATOM 2246 N N . GLY A 1 302 ? 4.73 -39.625 -5.836 1 83.5 302 GLY A N 1
ATOM 2247 C CA . GLY A 1 302 ? 5.066 -39.969 -4.465 1 83.5 302 GLY A CA 1
ATOM 2248 C C . GLY A 1 302 ? 6.465 -40.531 -4.316 1 83.5 302 GLY A C 1
ATOM 2249 O O . GLY A 1 302 ? 6.805 -41.094 -3.271 1 83.5 302 GLY A O 1
ATOM 2250 N N . LYS A 1 303 ? 7.207 -40.375 -5.398 1 83.81 303 LYS A N 1
ATOM 2251 C CA . LYS A 1 303 ? 8.562 -40.906 -5.359 1 83.81 303 LYS A CA 1
ATOM 2252 C C . LYS A 1 303 ? 9.562 -39.844 -4.906 1 83.81 303 LYS A C 1
ATOM 2254 O O . LYS A 1 303 ? 9.273 -38.656 -4.98 1 83.81 303 LYS A O 1
ATOM 2259 N N . ARG A 1 304 ? 10.602 -40.344 -4.48 1 83.81 304 ARG A N 1
ATOM 2260 C CA . ARG A 1 304 ? 11.711 -39.469 -4.125 1 83.81 304 ARG A CA 1
ATOM 2261 C C . ARG A 1 304 ? 12.406 -38.938 -5.371 1 83.81 304 ARG A C 1
ATOM 2263 O O . ARG A 1 304 ? 12.367 -39.562 -6.426 1 83.81 304 ARG A O 1
ATOM 2270 N N . SER A 1 305 ? 13.008 -37.75 -5.184 1 89.56 305 SER A N 1
ATOM 2271 C CA . SER A 1 305 ? 13.688 -37.156 -6.324 1 89.56 305 SER A CA 1
ATOM 2272 C C . SER A 1 305 ? 14.945 -36.406 -5.883 1 89.56 305 SER A C 1
ATOM 2274 O O . SER A 1 305 ? 14.867 -35.344 -5.273 1 89.56 305 SER A O 1
ATOM 2276 N N . GLY A 1 306 ? 16.094 -36.938 -6.203 1 90.12 306 GLY A N 1
ATOM 2277 C CA . GLY A 1 306 ? 17.344 -36.219 -6.004 1 90.12 306 GLY A CA 1
ATOM 2278 C C . GLY A 1 306 ? 17.438 -34.938 -6.816 1 90.12 306 GLY A C 1
ATOM 2279 O O . GLY A 1 306 ? 18 -33.938 -6.355 1 90.12 306 GLY A O 1
ATOM 2280 N N . LEU A 1 307 ? 16.844 -35.031 -8.008 1 91.56 307 LEU A N 1
ATOM 2281 C CA . LEU A 1 307 ? 16.859 -33.875 -8.891 1 91.56 307 LEU A CA 1
ATOM 2282 C C . LEU A 1 307 ? 16.141 -32.688 -8.242 1 91.56 307 LEU A C 1
ATOM 2284 O O . LEU A 1 307 ? 16.656 -31.562 -8.273 1 91.56 307 LEU A O 1
ATOM 2288 N N . ALA A 1 308 ? 15.031 -32.969 -7.68 1 93.81 308 ALA A N 1
ATOM 2289 C CA . ALA A 1 308 ? 14.266 -31.906 -7.02 1 93.81 308 ALA A CA 1
ATOM 2290 C C . ALA A 1 308 ? 15.008 -31.375 -5.797 1 93.81 308 ALA A C 1
ATOM 2292 O O . ALA A 1 308 ? 15.031 -30.156 -5.551 1 93.81 308 ALA A O 1
ATOM 2293 N N . ARG A 1 309 ? 15.547 -32.25 -5.055 1 94.44 309 ARG A N 1
ATOM 2294 C CA . ARG A 1 309 ? 16.328 -31.844 -3.883 1 94.44 309 ARG A CA 1
ATOM 2295 C C . ARG A 1 309 ? 17.469 -30.906 -4.266 1 94.44 309 ARG A C 1
ATOM 2297 O O . ARG A 1 309 ? 17.641 -29.859 -3.652 1 94.44 309 ARG A O 1
ATOM 2304 N N . ASP A 1 310 ? 18.219 -31.281 -5.312 1 95.12 310 ASP A N 1
ATOM 2305 C CA . ASP A 1 310 ? 19.344 -30.469 -5.766 1 95.12 310 ASP A CA 1
ATOM 2306 C C . ASP A 1 310 ? 18.875 -29.125 -6.316 1 95.12 310 ASP A C 1
ATOM 2308 O O . ASP A 1 310 ? 19.516 -28.094 -6.098 1 95.12 310 ASP A O 1
ATOM 2312 N N . PHE A 1 311 ? 17.828 -29.25 -7.07 1 95.56 311 PHE A N 1
ATOM 2313 C CA . PHE A 1 311 ? 17.25 -28.031 -7.621 1 95.56 311 PHE A CA 1
ATOM 2314 C C . PHE A 1 311 ? 16.922 -27.031 -6.516 1 95.56 311 PHE A C 1
ATOM 2316 O O . PHE A 1 311 ? 17.297 -25.859 -6.586 1 95.56 311 PHE A O 1
ATOM 2323 N N . VAL A 1 312 ? 16.234 -27.469 -5.465 1 97.31 312 VAL A N 1
ATOM 2324 C CA . VAL A 1 312 ? 15.812 -26.609 -4.359 1 97.31 312 VAL A CA 1
ATOM 2325 C C . VAL A 1 312 ? 17.047 -26.062 -3.633 1 97.31 312 VAL A C 1
ATOM 2327 O O . VAL A 1 312 ? 17.094 -24.891 -3.287 1 97.31 312 VAL A O 1
ATOM 2330 N N . ALA A 1 313 ? 18 -26.891 -3.434 1 96.75 313 ALA A N 1
ATOM 2331 C CA . ALA A 1 313 ? 19.234 -26.453 -2.781 1 96.75 313 ALA A CA 1
ATOM 2332 C C . ALA A 1 313 ? 19.906 -25.328 -3.574 1 96.75 313 ALA A C 1
ATOM 2334 O O . ALA A 1 313 ? 20.422 -24.375 -2.992 1 96.75 313 ALA A O 1
ATOM 2335 N N . ARG A 1 314 ? 19.938 -25.484 -4.871 1 97 314 ARG A N 1
ATOM 2336 C CA . ARG A 1 314 ? 20.516 -24.469 -5.73 1 97 314 ARG A CA 1
ATOM 2337 C C . ARG A 1 314 ? 19.734 -23.156 -5.656 1 97 314 ARG A C 1
ATOM 2339 O O . ARG A 1 314 ? 20.328 -22.078 -5.613 1 97 314 ARG A O 1
ATOM 2346 N N . VAL A 1 315 ? 18.422 -23.297 -5.707 1 97.75 315 VAL A N 1
ATOM 2347 C CA . VAL A 1 315 ? 17.562 -22.109 -5.586 1 97.75 315 VAL A CA 1
ATOM 2348 C C . VAL A 1 315 ? 17.859 -21.391 -4.277 1 97.75 315 VAL A C 1
ATOM 2350 O O . VAL A 1 315 ? 18.094 -20.172 -4.277 1 97.75 315 VAL A O 1
ATOM 2353 N N . GLU A 1 316 ? 17.891 -22.125 -3.164 1 97.88 316 GLU A N 1
ATOM 2354 C CA . GLU A 1 316 ? 18.156 -21.547 -1.85 1 97.88 316 GLU A CA 1
ATOM 2355 C C . GLU A 1 316 ? 19.484 -20.812 -1.832 1 97.88 316 GLU A C 1
ATOM 2357 O O . GLU A 1 316 ? 19.562 -19.672 -1.344 1 97.88 316 GLU A O 1
ATOM 2362 N N . SER A 1 317 ? 20.5 -21.422 -2.381 1 97.38 317 SER A N 1
ATOM 2363 C CA . SER A 1 317 ? 21.828 -20.828 -2.398 1 97.38 317 SER A CA 1
ATOM 2364 C C . SER A 1 317 ? 21.859 -19.547 -3.205 1 97.38 317 SER A C 1
ATOM 2366 O O . SER A 1 317 ? 22.516 -18.578 -2.811 1 97.38 317 SER A O 1
ATOM 2368 N N . ARG A 1 318 ? 21.141 -19.516 -4.242 1 97 318 ARG A N 1
ATOM 2369 C CA . ARG A 1 318 ? 21.234 -18.406 -5.172 1 97 318 ARG A CA 1
ATOM 2370 C C . ARG A 1 318 ? 20.359 -17.234 -4.703 1 97 318 ARG A C 1
ATOM 2372 O O . ARG A 1 318 ? 20.703 -16.078 -4.926 1 97 318 ARG A O 1
ATOM 2379 N N . ILE A 1 319 ? 19.219 -17.531 -4.102 1 96.94 319 ILE A N 1
ATOM 2380 C CA . ILE A 1 319 ? 18.359 -16.422 -3.678 1 96.94 319 ILE A CA 1
ATOM 2381 C C . ILE A 1 319 ? 18.734 -15.992 -2.264 1 96.94 319 ILE A C 1
ATOM 2383 O O . ILE A 1 319 ? 18.297 -14.938 -1.794 1 96.94 319 ILE A O 1
ATOM 2387 N N . GLY A 1 320 ? 19.562 -16.766 -1.546 1 95.12 320 GLY A N 1
ATOM 2388 C CA . GLY A 1 320 ? 20.031 -16.438 -0.208 1 95.12 320 GLY A CA 1
ATOM 2389 C C . GLY A 1 320 ? 18.953 -16.594 0.851 1 95.12 320 GLY A C 1
ATOM 2390 O O . GLY A 1 320 ? 18.906 -15.828 1.817 1 95.12 320 GLY A O 1
ATOM 2391 N N . ALA A 1 321 ? 18.031 -17.406 0.657 1 96.75 321 ALA A N 1
ATOM 2392 C CA . ALA A 1 321 ? 16.922 -17.656 1.589 1 96.75 321 ALA A CA 1
ATOM 2393 C C . ALA A 1 321 ? 16.484 -19.109 1.553 1 96.75 321 ALA A C 1
ATOM 2395 O O . ALA A 1 321 ? 16.594 -19.781 0.518 1 96.75 321 ALA A O 1
ATOM 2396 N N . ALA A 1 322 ? 15.938 -19.594 2.623 1 97.44 322 ALA A N 1
ATOM 2397 C CA . ALA A 1 322 ? 15.531 -20.984 2.736 1 97.44 322 ALA A CA 1
ATOM 2398 C C . ALA A 1 322 ? 14.117 -21.188 2.211 1 97.44 322 ALA A C 1
ATOM 2400 O O . ALA A 1 322 ? 13.219 -20.391 2.473 1 97.44 322 ALA A O 1
ATOM 2401 N N . VAL A 1 323 ? 13.953 -22.234 1.438 1 98.31 323 VAL A N 1
ATOM 2402 C CA . VAL A 1 323 ? 12.625 -22.719 1.077 1 98.31 323 VAL A CA 1
ATOM 2403 C C . VAL A 1 323 ? 12.055 -23.562 2.213 1 98.31 323 VAL A C 1
ATOM 2405 O O . VAL A 1 323 ? 12.703 -24.5 2.68 1 98.31 323 VAL A O 1
ATOM 2408 N N . THR A 1 324 ? 10.828 -23.25 2.646 1 98.06 324 THR A N 1
ATOM 2409 C CA . THR A 1 324 ? 10.297 -23.906 3.83 1 98.06 324 THR A CA 1
ATOM 2410 C C . THR A 1 324 ? 9.289 -24.984 3.439 1 98.06 324 THR A C 1
ATOM 2412 O O . THR A 1 324 ? 9.125 -25.969 4.152 1 98.06 324 THR A O 1
ATOM 2415 N N . MET A 1 325 ? 8.578 -24.781 2.387 1 97.94 325 MET A N 1
ATOM 2416 C CA . MET A 1 325 ? 7.574 -25.734 1.894 1 97.94 325 MET A CA 1
ATOM 2417 C C . MET A 1 325 ? 7.723 -25.938 0.391 1 97.94 325 MET A C 1
ATOM 2419 O O . MET A 1 325 ? 8.227 -25.062 -0.319 1 97.94 325 MET A O 1
ATOM 2423 N N . VAL A 1 326 ? 7.293 -27.094 -0.031 1 97.38 326 VAL A N 1
ATOM 2424 C CA . VAL A 1 326 ? 7.383 -27.438 -1.449 1 97.38 326 VAL A CA 1
ATOM 2425 C C . VAL A 1 326 ? 6.062 -28.031 -1.928 1 97.38 326 VAL A C 1
ATOM 2427 O O . VAL A 1 326 ? 5.336 -28.656 -1.146 1 97.38 326 VAL A O 1
ATOM 2430 N N . GLY A 1 327 ? 5.746 -27.75 -3.172 1 96.19 327 GLY A N 1
ATOM 2431 C CA . GLY A 1 327 ? 4.602 -28.344 -3.844 1 96.19 327 GLY A CA 1
ATOM 2432 C C . GLY A 1 327 ? 4.961 -29.016 -5.16 1 96.19 327 GLY A C 1
ATOM 2433 O O . GLY A 1 327 ? 5.824 -28.531 -5.891 1 96.19 327 GLY A O 1
ATOM 2434 N N . PHE A 1 328 ? 4.371 -30.141 -5.477 1 93.69 328 PHE A N 1
ATOM 2435 C CA . PHE A 1 328 ? 4.668 -30.875 -6.699 1 93.69 328 PHE A CA 1
ATOM 2436 C C . PHE A 1 328 ? 3.395 -31.438 -7.32 1 93.69 328 PHE A C 1
ATOM 2438 O O . PHE A 1 328 ? 3.379 -32.562 -7.805 1 93.69 328 PHE A O 1
ATOM 2445 N N . GLY A 1 329 ? 2.346 -30.641 -7.281 1 88 329 GLY A N 1
ATOM 2446 C CA . GLY A 1 329 ? 1.026 -30.922 -7.824 1 88 329 GLY A CA 1
ATOM 2447 C C . GLY A 1 329 ? -0.058 -30.031 -7.25 1 88 329 GLY A C 1
ATOM 2448 O O . GLY A 1 329 ? 0.2 -29.25 -6.344 1 88 329 GLY A O 1
ATOM 2449 N N . PRO A 1 330 ? -1.292 -30.141 -7.781 1 84.75 330 PRO A N 1
ATOM 2450 C CA . PRO A 1 330 ? -2.379 -29.234 -7.391 1 84.75 330 PRO A CA 1
ATOM 2451 C C . PRO A 1 330 ? -2.764 -29.391 -5.918 1 84.75 330 PRO A C 1
ATOM 2453 O O . PRO A 1 330 ? -3.234 -28.422 -5.301 1 84.75 330 PRO A O 1
ATOM 2456 N N . ASP A 1 331 ? -2.543 -30.516 -5.301 1 83.75 331 ASP A N 1
ATOM 2457 C CA . ASP A 1 331 ? -2.988 -30.75 -3.93 1 83.75 331 ASP A CA 1
ATOM 2458 C C . ASP A 1 331 ? -1.801 -31.016 -3.006 1 83.75 331 ASP A C 1
ATOM 2460 O O . ASP A 1 331 ? -1.977 -31.5 -1.885 1 83.75 331 ASP A O 1
ATOM 2464 N N . SER A 1 332 ? -0.675 -30.75 -3.52 1 88.88 332 SER A N 1
ATOM 2465 C CA . SER A 1 332 ? 0.515 -31.078 -2.738 1 88.88 332 SER A CA 1
ATOM 2466 C C . SER A 1 332 ? 1.128 -29.828 -2.121 1 88.88 332 SER A C 1
ATOM 2468 O O . SER A 1 332 ? 1.389 -28.844 -2.822 1 88.88 332 SER A O 1
ATOM 2470 N N . LEU A 1 333 ? 1.33 -29.797 -0.82 1 94.06 333 LEU A N 1
ATOM 2471 C CA . LEU A 1 333 ? 2.088 -28.812 -0.054 1 94.06 333 LEU A CA 1
ATOM 2472 C C . LEU A 1 333 ? 2.715 -29.453 1.181 1 94.06 333 LEU A C 1
ATOM 2474 O O . LEU A 1 333 ? 2.006 -29.844 2.111 1 94.06 333 LEU A O 1
ATOM 2478 N N . GLU A 1 334 ? 4.055 -29.594 1.15 1 94.44 334 GLU A N 1
ATOM 2479 C CA . GLU A 1 334 ? 4.773 -30.344 2.172 1 94.44 334 GLU A CA 1
ATOM 2480 C C . GLU A 1 334 ? 5.973 -29.562 2.695 1 94.44 334 GLU A C 1
ATOM 2482 O O . GLU A 1 334 ? 6.5 -28.688 2 1 94.44 334 GLU A O 1
ATOM 2487 N N . PRO A 1 335 ? 6.355 -29.891 3.908 1 95.12 335 PRO A N 1
ATOM 2488 C CA . PRO A 1 335 ? 7.605 -29.281 4.371 1 95.12 335 PRO A CA 1
ATOM 2489 C C . PRO A 1 335 ? 8.797 -29.656 3.496 1 95.12 335 PRO A C 1
ATOM 2491 O O . PRO A 1 335 ? 8.867 -30.766 2.973 1 95.12 335 PRO A O 1
ATOM 2494 N N . ARG A 1 336 ? 9.648 -28.734 3.316 1 94.44 336 ARG A N 1
ATOM 2495 C CA . ARG A 1 336 ? 10.844 -28.922 2.498 1 94.44 336 ARG A CA 1
ATOM 2496 C C . ARG A 1 336 ? 11.586 -30.188 2.893 1 94.44 336 ARG A C 1
ATOM 2498 O O . ARG A 1 336 ? 12.211 -30.844 2.049 1 94.44 336 ARG A O 1
ATOM 2505 N N . SER A 1 337 ? 11.484 -30.719 4.113 1 91.56 337 SER A N 1
ATOM 2506 C CA . SER A 1 337 ? 12.195 -31.875 4.656 1 91.56 337 SER A CA 1
ATOM 2507 C C . SER A 1 337 ? 11.781 -33.156 3.947 1 91.56 337 SER A C 1
ATOM 2509 O O . SER A 1 337 ? 12.477 -34.188 4.031 1 91.56 337 SER A O 1
ATOM 2511 N N . VAL A 1 338 ? 10.695 -33.125 3.266 1 89.69 338 VAL A N 1
ATOM 2512 C CA . VAL A 1 338 ? 10.211 -34.281 2.562 1 89.69 338 VAL A CA 1
ATOM 2513 C C . VAL A 1 338 ? 11.188 -34.688 1.452 1 89.69 338 VAL A C 1
ATOM 2515 O O . VAL A 1 338 ? 11.25 -35.844 1.044 1 89.69 338 VAL A O 1
ATOM 2518 N N . LEU A 1 339 ? 11.977 -33.656 1.07 1 91.19 339 LEU A N 1
ATOM 2519 C CA . LEU A 1 339 ? 12.93 -33.906 -0.008 1 91.19 339 LEU A CA 1
ATOM 2520 C C . LEU A 1 339 ? 14.203 -34.531 0.529 1 91.19 339 LEU A C 1
ATOM 2522 O O . LEU A 1 339 ? 15.016 -35.062 -0.241 1 91.19 339 LEU A O 1
ATOM 2526 N N . GLU A 1 340 ? 14.555 -34.406 1.916 1 82.94 340 GLU A N 1
ATOM 2527 C CA . GLU A 1 340 ? 15.789 -34.906 2.531 1 82.94 340 GLU A CA 1
ATOM 2528 C C . GLU A 1 340 ? 15.688 -36.375 2.916 1 82.94 340 GLU A C 1
ATOM 2530 O O . GLU A 1 340 ? 16.703 -37.031 3.191 1 82.94 340 GLU A O 1
ATOM 2535 N N . LYS A 1 341 ? 14.742 -36.969 3.402 1 61.34 341 LYS A N 1
ATOM 2536 C CA . LYS A 1 341 ? 14.609 -38.25 4.082 1 61.34 341 LYS A CA 1
ATOM 2537 C C . LYS A 1 341 ? 15.57 -39.281 3.49 1 61.34 341 LYS A C 1
ATOM 2539 O O . LYS A 1 341 ? 16.016 -40.219 4.188 1 61.34 341 LYS A O 1
ATOM 2544 N N . ASP A 1 342 ? 15.727 -39.781 2.273 1 49.66 342 ASP A N 1
ATOM 2545 C CA . ASP A 1 342 ? 16.391 -41.062 2.107 1 49.66 342 ASP A CA 1
ATOM 2546 C C . ASP A 1 342 ? 17.906 -40.906 1.956 1 49.66 342 ASP A C 1
ATOM 2548 O O . ASP A 1 342 ? 18.359 -40.031 1.191 1 49.66 342 ASP A O 1
ATOM 2552 N N . GLY A 1 343 ? 18.781 -41.281 3.021 1 46.03 343 GLY A N 1
ATOM 2553 C CA . GLY A 1 343 ? 20.219 -41.469 3.133 1 46.03 343 GLY A CA 1
ATOM 2554 C C . GLY A 1 343 ? 20.906 -41.719 1.798 1 46.03 343 GLY A C 1
ATOM 2555 O O . GLY A 1 343 ? 22.031 -41.25 1.574 1 46.03 343 GLY A O 1
ATOM 2556 N N . ARG A 1 344 ? 20.891 -42.969 1.035 1 42.56 344 ARG A N 1
ATOM 2557 C CA . ARG A 1 344 ? 21.812 -43.656 0.127 1 42.56 344 ARG A CA 1
ATOM 2558 C C . ARG A 1 344 ? 21.672 -43.125 -1.292 1 42.56 344 ARG A C 1
ATOM 2560 O O . ARG A 1 344 ? 22.094 -43.781 -2.252 1 42.56 344 ARG A O 1
ATOM 2567 N N . THR A 1 345 ? 20.812 -42.188 -1.605 1 42.78 345 THR A N 1
ATOM 2568 C CA . THR A 1 345 ? 20.625 -42.25 -3.051 1 42.78 345 THR A CA 1
ATOM 2569 C C . THR A 1 345 ? 21.75 -41.5 -3.768 1 42.78 345 THR A C 1
ATOM 2571 O O . THR A 1 345 ? 22.203 -40.438 -3.312 1 42.78 345 THR A O 1
ATOM 2574 N N . GLN A 1 346 ? 22.625 -42.25 -4.676 1 39.75 346 GLN A N 1
ATOM 2575 C CA . GLN A 1 346 ? 23.688 -41.844 -5.602 1 39.75 346 GLN A CA 1
ATOM 2576 C C . GLN A 1 346 ? 23.312 -40.562 -6.34 1 39.75 346 GLN A C 1
ATOM 2578 O O . GLN A 1 346 ? 22.172 -40.375 -6.758 1 39.75 346 GLN A O 1
ATOM 2583 N N . PRO A 1 347 ? 24.234 -39.75 -6.281 1 43.72 347 PRO A N 1
ATOM 2584 C CA . PRO A 1 347 ? 24.031 -38.531 -7.09 1 43.72 347 PRO A CA 1
ATOM 2585 C C . PRO A 1 347 ? 23.859 -38.844 -8.578 1 43.72 347 PRO A C 1
ATOM 2587 O O . PRO A 1 347 ? 24.609 -39.656 -9.133 1 43.72 347 PRO A O 1
ATOM 2590 N N . THR A 1 348 ? 22.891 -39.188 -9.328 1 39.91 348 THR A N 1
ATOM 2591 C CA . THR A 1 348 ? 22.672 -39.562 -10.719 1 39.91 348 THR A CA 1
ATOM 2592 C C . THR A 1 348 ? 23.391 -38.594 -11.656 1 39.91 348 THR A C 1
ATOM 2594 O O . THR A 1 348 ? 23.625 -37.438 -11.297 1 39.91 348 THR A O 1
ATOM 2597 N N . SER A 1 349 ? 24.25 -39.031 -12.938 1 33.47 349 SER A N 1
ATOM 2598 C CA . SER A 1 349 ? 25.031 -38.438 -14.016 1 33.47 349 SER A CA 1
ATOM 2599 C C . SER A 1 349 ? 24.281 -37.281 -14.672 1 33.47 349 SER A C 1
ATOM 2601 O O . SER A 1 349 ? 24.797 -36.656 -15.602 1 33.47 349 SER A O 1
ATOM 2603 N N . ARG A 1 350 ? 23.016 -37.312 -15.102 1 40.38 350 ARG A N 1
ATOM 2604 C CA . ARG A 1 350 ? 22.484 -36.219 -15.914 1 40.38 350 ARG A CA 1
ATOM 2605 C C . ARG A 1 350 ? 23.094 -34.875 -15.508 1 40.38 350 ARG A C 1
ATOM 2607 O O . ARG A 1 350 ? 23.234 -34.594 -14.32 1 40.38 350 ARG A O 1
ATOM 2614 N N . GLN A 1 351 ? 24.125 -33.875 -16.641 1 37.56 351 GLN A N 1
ATOM 2615 C CA . GLN A 1 351 ? 24.234 -32.688 -17.469 1 37.56 351 GLN A CA 1
ATOM 2616 C C . GLN A 1 351 ? 23.094 -31.703 -17.219 1 37.56 351 GLN A C 1
ATOM 2618 O O . GLN A 1 351 ? 22.922 -30.734 -17.953 1 37.56 351 GLN A O 1
ATOM 2623 N N . SER A 1 352 ? 22.297 -31.875 -16.516 1 34.75 352 SER A N 1
ATOM 2624 C CA . SER A 1 352 ? 20.984 -31.578 -15.961 1 34.75 352 SER A CA 1
ATOM 2625 C C . SER A 1 352 ? 20.938 -30.188 -15.328 1 34.75 352 SER A C 1
ATOM 2627 O O . SER A 1 352 ? 19.906 -29.516 -15.352 1 34.75 352 SER A O 1
ATOM 2629 N N . LEU A 1 353 ? 21.688 -29.875 -14.109 1 40.47 353 LEU A N 1
ATOM 2630 C CA . LEU A 1 353 ? 21.25 -28.703 -13.352 1 40.47 353 LEU A CA 1
ATOM 2631 C C . LEU A 1 353 ? 21.406 -27.422 -14.172 1 40.47 353 LEU A C 1
ATOM 2633 O O . LEU A 1 353 ? 22.062 -26.469 -13.742 1 40.47 353 LEU A O 1
ATOM 2637 N N . LYS A 1 354 ? 21.688 -27.328 -15.234 1 41.16 354 LYS A N 1
ATOM 2638 C CA . LYS A 1 354 ? 21.844 -26.172 -16.109 1 41.16 354 LYS A CA 1
ATOM 2639 C C . LYS A 1 354 ? 21.078 -24.969 -15.586 1 41.16 354 LYS A C 1
ATOM 2641 O O . LYS A 1 354 ? 21.641 -23.891 -15.406 1 41.16 354 LYS A O 1
ATOM 2646 N N . ALA A 1 355 ? 19.859 -24.406 -16.062 1 42.72 355 ALA A N 1
ATOM 2647 C CA . ALA A 1 355 ? 19.438 -23.016 -15.922 1 42.72 355 ALA A CA 1
ATOM 2648 C C . ALA A 1 355 ? 18.812 -22.75 -14.555 1 42.72 355 ALA A C 1
ATOM 2650 O O . ALA A 1 355 ? 18.531 -21.609 -14.195 1 42.72 355 ALA A O 1
ATOM 2651 N N . VAL A 1 356 ? 18.844 -23.312 -13.305 1 44.09 356 VAL A N 1
ATOM 2652 C CA . VAL A 1 356 ? 18.469 -22.344 -12.273 1 44.09 356 VAL A CA 1
ATOM 2653 C C . VAL A 1 356 ? 19.688 -21.516 -11.883 1 44.09 356 VAL A C 1
ATOM 2655 O O . VAL A 1 356 ? 20.781 -22.062 -11.656 1 44.09 356 VAL A O 1
ATOM 2658 N N . MET B 1 1 ? 15.031 -4.262 13.023 1 61.44 1 MET B N 1
ATOM 2659 C CA . MET B 1 1 ? 15.711 -3.281 12.188 1 61.44 1 MET B CA 1
ATOM 2660 C C . MET B 1 1 ? 14.703 -2.336 11.531 1 61.44 1 MET B C 1
ATOM 2662 O O . MET B 1 1 ? 13.781 -2.781 10.844 1 61.44 1 MET B O 1
ATOM 2666 N N . PRO B 1 2 ? 14.664 -0.853 11.789 1 87.69 2 PRO B N 1
ATOM 2667 C CA . PRO B 1 2 ? 13.375 -0.259 12.148 1 87.69 2 PRO B CA 1
ATOM 2668 C C . PRO B 1 2 ? 12.945 0.851 11.188 1 87.69 2 PRO B C 1
ATOM 2670 O O . PRO B 1 2 ? 13.797 1.538 10.617 1 87.69 2 PRO B O 1
ATOM 2673 N N . VAL B 1 3 ? 11.891 0.76 10.648 1 98.62 3 VAL B N 1
ATOM 2674 C CA . VAL B 1 3 ? 11.289 1.801 9.828 1 98.62 3 VAL B CA 1
ATOM 2675 C C . VAL B 1 3 ? 10.227 2.545 10.633 1 98.62 3 VAL B C 1
ATOM 2677 O O . VAL B 1 3 ? 9.367 1.924 11.266 1 98.62 3 VAL B O 1
ATOM 2680 N N . SER B 1 4 ? 10.414 3.896 10.719 1 98.75 4 SER B N 1
ATOM 2681 C CA . SER B 1 4 ? 9.359 4.766 11.234 1 98.75 4 SER B CA 1
ATOM 2682 C C . SER B 1 4 ? 8.523 5.344 10.094 1 98.75 4 SER B C 1
ATOM 2684 O O . SER B 1 4 ? 9.07 5.824 9.102 1 98.75 4 SER B O 1
ATOM 2686 N N . VAL B 1 5 ? 7.234 5.25 10.242 1 98.88 5 VAL B N 1
ATOM 2687 C CA . VAL B 1 5 ? 6.344 5.832 9.25 1 98.88 5 VAL B CA 1
ATOM 2688 C C . VAL B 1 5 ? 5.531 6.961 9.875 1 98.88 5 VAL B C 1
ATOM 2690 O O . VAL B 1 5 ? 4.848 6.762 10.883 1 98.88 5 VAL B O 1
ATOM 2693 N N . ILE B 1 6 ? 5.605 8.164 9.281 1 98.81 6 ILE B N 1
ATOM 2694 C CA . ILE B 1 6 ? 4.836 9.32 9.727 1 98.81 6 ILE B CA 1
ATOM 2695 C C . ILE B 1 6 ? 3.6 9.484 8.844 1 98.81 6 ILE B C 1
ATOM 2697 O O . ILE B 1 6 ? 3.715 9.656 7.629 1 98.81 6 ILE B O 1
ATOM 2701 N N . VAL B 1 7 ? 2.432 9.461 9.445 1 98.69 7 VAL B N 1
ATOM 2702 C CA . VAL B 1 7 ? 1.191 9.539 8.68 1 98.69 7 VAL B CA 1
ATOM 2703 C C . VAL B 1 7 ? 0.298 10.633 9.25 1 98.69 7 VAL B C 1
ATOM 2705 O O . VAL B 1 7 ? 0.424 11 10.422 1 98.69 7 VAL B O 1
ATOM 2708 N N . GLY B 1 8 ? -0.55 11.164 8.383 1 98.31 8 GLY B N 1
ATOM 2709 C CA . GLY B 1 8 ? -1.578 12.094 8.82 1 98.31 8 GLY B CA 1
ATOM 2710 C C . GLY B 1 8 ? -2.914 11.43 9.086 1 98.31 8 GLY B C 1
ATOM 2711 O O . GLY B 1 8 ? -3.312 10.508 8.367 1 98.31 8 GLY B O 1
ATOM 2712 N N . GLY B 1 9 ? -3.594 11.922 10.047 1 98.06 9 GLY B N 1
ATOM 2713 C CA . GLY B 1 9 ? -4.832 11.273 10.438 1 98.06 9 GLY B CA 1
ATOM 2714 C C . GLY B 1 9 ? -6.07 12.016 9.969 1 98.06 9 GLY B C 1
ATOM 2715 O O . GLY B 1 9 ? -7.195 11.57 10.203 1 98.06 9 GLY B O 1
ATOM 2716 N N . GLN B 1 10 ? -5.914 13.102 9.344 1 97.25 10 GLN B N 1
ATOM 2717 C CA . GLN B 1 10 ? -7.039 13.938 8.93 1 97.25 10 GLN B CA 1
ATOM 2718 C C . GLN B 1 10 ? -6.918 14.328 7.457 1 97.25 10 GLN B C 1
ATOM 2720 O O . GLN B 1 10 ? -6.891 13.461 6.578 1 97.25 10 GLN B O 1
ATOM 2725 N N . TYR B 1 11 ? -6.863 15.656 7.113 1 94.75 11 TYR B N 1
ATOM 2726 C CA . TYR B 1 11 ? -6.934 16.016 5.699 1 94.75 11 TYR B CA 1
ATOM 2727 C C . TYR B 1 11 ? -5.625 16.641 5.23 1 94.75 11 TYR B C 1
ATOM 2729 O O . TYR B 1 11 ? -5.59 17.312 4.199 1 94.75 11 TYR B O 1
ATOM 2737 N N . GLY B 1 12 ? -4.57 16.453 5.992 1 92.12 12 GLY B N 1
ATOM 2738 C CA . GLY B 1 12 ? -3.287 17.016 5.617 1 92.12 12 GLY B CA 1
ATOM 2739 C C . GLY B 1 12 ? -2.953 18.281 6.379 1 92.12 12 GLY B C 1
ATOM 2740 O O . GLY B 1 12 ? -3.777 18.797 7.145 1 92.12 12 GLY B O 1
ATOM 2741 N N . SER B 1 13 ? -1.684 18.719 6.238 1 91.12 13 SER B N 1
ATOM 2742 C CA . SER B 1 13 ? -1.17 19.906 6.906 1 91.12 13 SER B CA 1
ATOM 2743 C C . SER B 1 13 ? -1.214 19.75 8.422 1 91.12 13 SER B C 1
ATOM 2745 O O . SER B 1 13 ? -1.583 20.688 9.141 1 91.12 13 SER B O 1
ATOM 2747 N N . GLU B 1 14 ? -0.925 18.656 8.883 1 95.5 14 GLU B N 1
ATOM 2748 C CA . GLU B 1 14 ? -0.979 18.359 10.305 1 95.5 14 GLU B CA 1
ATOM 2749 C C . GLU B 1 14 ? 0.377 18.578 10.969 1 95.5 14 GLU B C 1
ATOM 2751 O O . GLU B 1 14 ? 0.514 18.406 12.188 1 95.5 14 GLU B O 1
ATOM 2756 N N . GLY B 1 15 ? 1.37 18.938 10.164 1 94.75 15 GLY B N 1
ATOM 2757 C CA . GLY B 1 15 ? 2.709 19.141 10.695 1 94.75 15 GLY B CA 1
ATOM 2758 C C . GLY B 1 15 ? 3.582 17.906 10.602 1 94.75 15 GLY B C 1
ATOM 2759 O O . GLY B 1 15 ? 4.418 17.672 11.469 1 94.75 15 GLY B O 1
ATOM 2760 N N . LYS B 1 16 ? 3.355 17.078 9.602 1 96 16 LYS B N 1
ATOM 2761 C CA . LYS B 1 16 ? 4.113 15.836 9.422 1 96 16 LYS B CA 1
ATOM 2762 C C . LYS B 1 16 ? 5.594 16.125 9.203 1 96 16 LYS B C 1
ATOM 2764 O O . LYS B 1 16 ? 6.453 15.383 9.688 1 96 16 LYS B O 1
ATOM 2769 N N . GLY B 1 17 ? 5.945 17.234 8.469 1 94.44 17 GLY B N 1
ATOM 2770 C CA . GLY B 1 17 ? 7.34 17.562 8.211 1 94.44 17 GLY B CA 1
ATOM 2771 C C . GLY B 1 17 ? 8.141 17.781 9.484 1 94.44 17 GLY B C 1
ATOM 2772 O O . GLY B 1 17 ? 9.219 17.203 9.641 1 94.44 17 GLY B O 1
ATOM 2773 N N . LYS B 1 18 ? 7.621 18.594 10.375 1 94.75 18 LYS B N 1
ATOM 2774 C CA . LYS B 1 18 ? 8.328 18.859 11.625 1 94.75 18 LYS B CA 1
ATOM 2775 C C . LYS B 1 18 ? 8.453 17.609 12.477 1 94.75 18 LYS B C 1
ATOM 2777 O O . LYS B 1 18 ? 9.484 17.375 13.117 1 94.75 18 LYS B O 1
ATOM 2782 N N . VAL B 1 19 ? 7.418 16.766 12.5 1 97.19 19 VAL B N 1
ATOM 2783 C CA . VAL B 1 19 ? 7.438 15.531 13.281 1 97.19 19 VAL B CA 1
ATOM 2784 C C . VAL B 1 19 ? 8.453 14.555 12.68 1 97.19 19 VAL B C 1
ATOM 2786 O O . VAL B 1 19 ? 9.242 13.953 13.406 1 97.19 19 VAL B O 1
ATOM 2789 N N . ALA B 1 20 ? 8.445 14.422 11.352 1 97.31 20 ALA B N 1
ATOM 2790 C CA . ALA B 1 20 ? 9.398 13.555 10.672 1 97.31 20 ALA B CA 1
ATOM 2791 C C . ALA B 1 20 ? 10.836 13.984 10.969 1 97.31 20 ALA B C 1
ATOM 2793 O O . ALA B 1 20 ? 11.703 13.148 11.227 1 97.31 20 ALA B O 1
ATOM 2794 N N . LEU B 1 21 ? 11.078 15.297 10.906 1 96.38 21 LEU B N 1
ATOM 2795 C CA . LEU B 1 21 ? 12.406 15.82 11.203 1 96.38 21 LEU B CA 1
ATOM 2796 C C . LEU B 1 21 ? 12.812 15.5 12.633 1 96.38 21 LEU B C 1
ATOM 2798 O O . LEU B 1 21 ? 13.938 15.062 12.883 1 96.38 21 LEU B O 1
ATOM 2802 N N . ALA B 1 22 ? 11.883 15.688 13.57 1 95.94 22 ALA B N 1
ATOM 2803 C CA . ALA B 1 22 ? 12.164 15.414 14.977 1 95.94 22 ALA B CA 1
ATOM 2804 C C . ALA B 1 22 ? 12.5 13.938 15.188 1 95.94 22 ALA B C 1
ATOM 2806 O O . ALA B 1 22 ? 13.43 13.602 15.93 1 95.94 22 ALA B O 1
ATOM 2807 N N . ILE B 1 23 ? 11.75 13.047 14.562 1 96.5 23 ILE B N 1
ATOM 2808 C CA . ILE B 1 23 ? 11.977 11.617 14.703 1 96.5 23 ILE B CA 1
ATOM 2809 C C . ILE B 1 23 ? 13.305 11.234 14.055 1 96.5 23 ILE B C 1
ATOM 2811 O O . ILE B 1 23 ? 14.086 10.469 14.633 1 96.5 23 ILE B O 1
ATOM 2815 N N . ALA B 1 24 ? 13.578 11.766 12.859 1 96.88 24 ALA B N 1
ATOM 2816 C CA . ALA B 1 24 ? 14.828 11.484 12.164 1 96.88 24 ALA B CA 1
ATOM 2817 C C . ALA B 1 24 ? 16.031 11.898 13.016 1 96.88 24 ALA B C 1
ATOM 2819 O O . ALA B 1 24 ? 16.984 11.125 13.172 1 96.88 24 ALA B O 1
ATOM 2820 N N . ARG B 1 25 ? 15.984 13.109 13.602 1 95.5 25 ARG B N 1
ATOM 2821 C CA . ARG B 1 25 ? 17.062 13.609 14.453 1 95.5 25 ARG B CA 1
ATOM 2822 C C . ARG B 1 25 ? 17.156 12.797 15.742 1 95.5 25 ARG B C 1
ATOM 2824 O O . ARG B 1 25 ? 18.25 12.336 16.109 1 95.5 25 ARG B O 1
ATOM 2831 N N . GLY B 1 26 ? 16.047 12.617 16.391 1 95 26 GLY B N 1
ATOM 2832 C CA . GLY B 1 26 ? 16.016 11.984 17.688 1 95 26 GLY B CA 1
ATOM 2833 C C . GLY B 1 26 ? 16.453 10.531 17.656 1 95 26 GLY B C 1
ATOM 2834 O O . GLY B 1 26 ? 17.062 10.039 18.609 1 95 26 GLY B O 1
ATOM 2835 N N . LYS B 1 27 ? 16.188 9.883 16.578 1 95.19 27 LYS B N 1
ATOM 2836 C CA . LYS B 1 27 ? 16.484 8.453 16.516 1 95.19 27 LYS B CA 1
ATOM 2837 C C . LYS B 1 27 ? 17.688 8.172 15.625 1 95.19 27 LYS B C 1
ATOM 2839 O O . LYS B 1 27 ? 18.016 7.012 15.352 1 95.19 27 LYS B O 1
ATOM 2844 N N . GLY B 1 28 ? 18.297 9.148 15.148 1 95.69 28 GLY B N 1
ATOM 2845 C CA . GLY B 1 28 ? 19.5 8.984 14.344 1 95.69 28 GLY B CA 1
ATOM 2846 C C . GLY B 1 28 ? 19.25 8.234 13.047 1 95.69 28 GLY B C 1
ATOM 2847 O O . GLY B 1 28 ? 19.969 7.281 12.734 1 95.69 28 GLY B O 1
ATOM 2848 N N . ALA B 1 29 ? 18.203 8.656 12.312 1 97.31 29 ALA B N 1
ATOM 2849 C CA . ALA B 1 29 ? 17.891 8.008 11.047 1 97.31 29 ALA B CA 1
ATOM 2850 C C . ALA B 1 29 ? 19.016 8.227 10.031 1 97.31 29 ALA B C 1
ATOM 2852 O O . ALA B 1 29 ? 19.625 9.297 9.992 1 97.31 29 ALA B O 1
ATOM 2853 N N . ARG B 1 30 ? 19.219 7.207 9.242 1 97.81 30 ARG B N 1
ATOM 2854 C CA . ARG B 1 30 ? 20.219 7.316 8.188 1 97.81 30 ARG B CA 1
ATOM 2855 C C . ARG B 1 30 ? 19.578 7.613 6.84 1 97.81 30 ARG B C 1
ATOM 2857 O O . ARG B 1 30 ? 20.234 8.125 5.93 1 97.81 30 ARG B O 1
ATOM 2864 N N . CYS B 1 31 ? 18.344 7.316 6.75 1 98.5 31 CYS B N 1
ATOM 2865 C CA . CYS B 1 31 ? 17.609 7.496 5.5 1 98.5 31 CYS B CA 1
ATOM 2866 C C . CYS B 1 31 ? 16.234 8.094 5.762 1 98.5 31 CYS B C 1
ATOM 2868 O O . CYS B 1 31 ? 15.562 7.727 6.723 1 98.5 31 CYS B O 1
ATOM 2870 N N . VAL B 1 32 ? 15.875 9.102 4.977 1 98.62 32 VAL B N 1
ATOM 2871 C CA . VAL B 1 32 ? 14.562 9.727 5.031 1 98.62 32 VAL B CA 1
ATOM 2872 C C . VAL B 1 32 ? 13.906 9.68 3.652 1 98.62 32 VAL B C 1
ATOM 2874 O O . VAL B 1 32 ? 14.562 9.93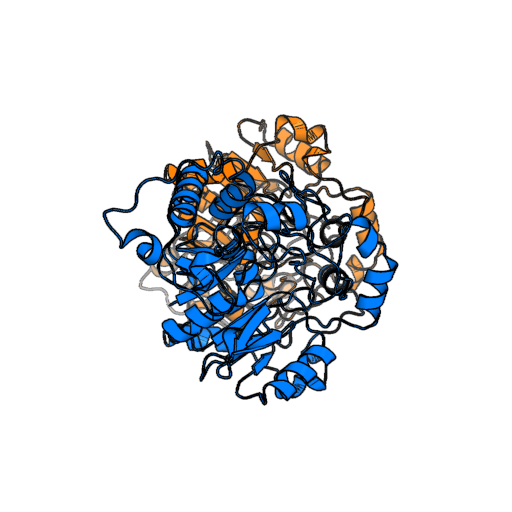8 2.639 1 98.62 32 VAL B O 1
ATOM 2877 N N . ILE B 1 33 ? 12.641 9.273 3.637 1 98.62 33 ILE B N 1
ATOM 2878 C CA . ILE B 1 33 ? 11.961 8.992 2.381 1 98.62 33 ILE B CA 1
ATOM 2879 C C . ILE B 1 33 ? 10.758 9.914 2.223 1 98.62 33 ILE B C 1
ATOM 2881 O O . ILE B 1 33 ? 10.023 10.156 3.186 1 98.62 33 ILE B O 1
ATOM 2885 N N . ARG B 1 34 ? 10.562 10.391 1.046 1 95.25 34 ARG B N 1
ATOM 2886 C CA . ARG B 1 34 ? 9.344 11.094 0.654 1 95.25 34 ARG B CA 1
ATOM 2887 C C . ARG B 1 34 ? 8.508 10.258 -0.306 1 95.25 34 ARG B C 1
ATOM 2889 O O . ARG B 1 34 ? 8.992 9.844 -1.361 1 95.25 34 ARG B O 1
ATOM 2896 N N . VAL B 1 35 ? 7.281 10 0.083 1 95.12 35 VAL B N 1
ATOM 2897 C CA . VAL B 1 35 ? 6.375 9.305 -0.82 1 95.12 35 VAL B CA 1
ATOM 2898 C C . VAL B 1 35 ? 5.332 10.273 -1.363 1 95.12 35 VAL B C 1
ATOM 2900 O O . VAL B 1 35 ? 5.102 11.336 -0.779 1 95.12 35 VAL B O 1
ATOM 2903 N N . GLY B 1 36 ? 4.785 9.922 -2.463 1 93.56 36 GLY B N 1
ATOM 2904 C CA . GLY B 1 36 ? 3.797 10.773 -3.104 1 93.56 36 GLY B CA 1
ATOM 2905 C C . GLY B 1 36 ? 4.402 11.773 -4.07 1 93.56 36 GLY B C 1
ATOM 2906 O O . GLY B 1 36 ? 5.43 11.5 -4.691 1 93.56 36 GLY B O 1
ATOM 2907 N N . GLY B 1 37 ? 3.678 12.867 -4.281 1 92.69 37 GLY B N 1
ATOM 2908 C CA . GLY B 1 37 ? 4.09 13.844 -5.277 1 92.69 37 GLY B CA 1
ATOM 2909 C C . GLY B 1 37 ? 4.141 15.258 -4.742 1 92.69 37 GLY B C 1
ATOM 2910 O O . GLY B 1 37 ? 4.391 15.469 -3.553 1 92.69 37 GLY B O 1
ATOM 2911 N N . THR B 1 38 ? 3.99 16.188 -5.641 1 91.69 38 THR B N 1
ATOM 2912 C CA . THR B 1 38 ? 4.258 17.594 -5.312 1 91.69 38 THR B CA 1
ATOM 2913 C C . THR B 1 38 ? 2.971 18.312 -4.914 1 91.69 38 THR B C 1
ATOM 2915 O O . THR B 1 38 ? 2.953 19.531 -4.781 1 91.69 38 THR B O 1
ATOM 2918 N N . ASN B 1 39 ? 1.9 17.531 -4.73 1 88.19 39 ASN B N 1
ATOM 2919 C CA . ASN B 1 39 ? 0.62 18.141 -4.375 1 88.19 39 ASN B CA 1
ATOM 2920 C C . ASN B 1 39 ? 0.505 18.359 -2.869 1 88.19 39 ASN B C 1
ATOM 2922 O O . ASN B 1 39 ? -0.559 18.734 -2.371 1 88.19 39 ASN B O 1
ATOM 2926 N N . SER B 1 40 ? 1.549 18.047 -2.182 1 84.69 40 SER B N 1
ATOM 2927 C CA . SER B 1 40 ? 1.65 18.359 -0.758 1 84.69 40 SER B CA 1
ATOM 2928 C C . SER B 1 40 ? 2.973 19.047 -0.431 1 84.69 40 SER B C 1
ATOM 2930 O O . SER B 1 40 ? 3.965 18.859 -1.141 1 84.69 40 SER B O 1
ATOM 2932 N N . GLY B 1 41 ? 2.873 19.906 0.635 1 84.31 41 GLY B N 1
ATOM 2933 C CA . GLY B 1 41 ? 4.078 20.547 1.132 1 84.31 41 GLY B CA 1
ATOM 2934 C C . GLY B 1 41 ? 4.332 20.281 2.605 1 84.31 41 GLY B C 1
ATOM 2935 O O . GLY B 1 41 ? 3.389 20.188 3.395 1 84.31 41 GLY B O 1
ATOM 2936 N N . HIS B 1 42 ? 5.59 20.141 2.814 1 85.25 42 HIS B N 1
ATOM 2937 C CA . HIS B 1 42 ? 5.988 19.953 4.207 1 85.25 42 HIS B CA 1
ATOM 2938 C C . HIS B 1 42 ? 6.902 21.094 4.672 1 85.25 42 HIS B C 1
ATOM 2940 O O . HIS B 1 42 ? 7.938 21.359 4.055 1 85.25 42 HIS B O 1
ATOM 2946 N N . THR B 1 43 ? 6.426 21.688 5.711 1 86.06 43 THR B N 1
ATOM 2947 C CA . THR B 1 43 ? 7.117 22.859 6.219 1 86.06 43 THR B CA 1
ATOM 2948 C C . THR B 1 43 ? 7.836 22.547 7.527 1 86.06 43 THR B C 1
ATOM 2950 O O . THR B 1 43 ? 7.305 21.828 8.375 1 86.06 43 THR B O 1
ATOM 2953 N N . ILE B 1 44 ? 9.031 23.016 7.652 1 88.19 44 ILE B N 1
ATOM 2954 C CA . ILE B 1 44 ? 9.805 22.969 8.891 1 88.19 44 ILE B CA 1
ATOM 2955 C C . ILE B 1 44 ? 10.422 24.344 9.156 1 88.19 44 ILE B C 1
ATOM 2957 O O . ILE B 1 44 ? 10.352 25.234 8.32 1 88.19 44 ILE B O 1
ATOM 2961 N N . VAL B 1 45 ? 10.828 24.516 10.375 1 89.5 45 VAL B N 1
ATOM 2962 C CA . VAL B 1 45 ? 11.664 25.672 10.711 1 89.5 45 VAL B CA 1
ATOM 2963 C C . VAL B 1 45 ? 13.133 25.266 10.734 1 89.5 45 VAL B C 1
ATOM 2965 O O . VAL B 1 45 ? 13.516 24.359 11.484 1 89.5 45 VAL B O 1
ATOM 2968 N N . ASP B 1 46 ? 13.938 25.891 9.938 1 86.5 46 ASP B N 1
ATOM 2969 C CA . ASP B 1 46 ? 15.336 25.484 9.844 1 86.5 46 ASP B CA 1
ATOM 2970 C C . ASP B 1 46 ? 16.141 26 11.039 1 86.5 46 ASP B C 1
ATOM 2972 O O . ASP B 1 46 ? 15.57 26.562 11.977 1 86.5 46 ASP B O 1
ATOM 2976 N N . GLU B 1 47 ? 17.453 25.703 11.078 1 84.88 47 GLU B N 1
ATOM 2977 C CA . GLU B 1 47 ? 18.328 26.016 12.211 1 84.88 47 GLU B CA 1
ATOM 2978 C C . GLU B 1 47 ? 18.422 27.531 12.438 1 84.88 47 GLU B C 1
ATOM 2980 O O . GLU B 1 47 ? 18.703 27.984 13.547 1 84.88 47 GLU B O 1
ATOM 2985 N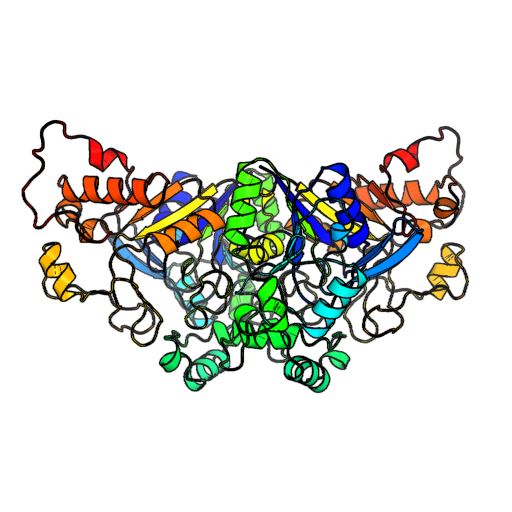 N . CYS B 1 48 ? 18.109 28.359 11.422 1 88 48 CYS B N 1
ATOM 2986 C CA . CYS B 1 48 ? 18.172 29.812 11.516 1 88 48 CYS B CA 1
ATOM 2987 C C . CYS B 1 48 ? 16.812 30.391 11.898 1 88 48 CYS B C 1
ATOM 2989 O O . CYS B 1 48 ? 16.641 31.609 11.922 1 88 48 CYS B O 1
ATOM 2991 N N . GLY B 1 49 ? 15.883 29.469 12.086 1 86.94 49 GLY B N 1
ATOM 2992 C CA . GLY B 1 49 ? 14.562 29.922 12.5 1 86.94 49 GLY B CA 1
ATOM 2993 C C . GLY B 1 49 ? 13.664 30.297 11.336 1 86.94 49 GLY B C 1
ATOM 2994 O O . GLY B 1 49 ? 12.602 30.875 11.531 1 86.94 49 GLY B O 1
ATOM 2995 N N . LYS B 1 50 ? 14.055 29.984 10.156 1 87.94 50 LYS B N 1
ATOM 2996 C CA . LYS B 1 50 ? 13.289 30.328 8.961 1 87.94 50 LYS B CA 1
ATOM 2997 C C . LYS B 1 50 ? 12.422 29.156 8.516 1 87.94 50 LYS B C 1
ATOM 2999 O O . LYS B 1 50 ? 12.898 28.016 8.422 1 87.94 50 LYS B O 1
ATOM 3004 N N . PRO B 1 51 ? 11.164 29.484 8.203 1 87.38 51 PRO B N 1
ATOM 3005 C CA . PRO B 1 51 ? 10.32 28.438 7.633 1 87.38 51 PRO B CA 1
ATOM 3006 C C . PRO B 1 51 ? 10.766 28.016 6.238 1 87.38 51 PRO B C 1
ATOM 3008 O O . PRO B 1 51 ? 11.141 28.859 5.418 1 87.38 51 PRO B O 1
ATOM 3011 N N . ARG B 1 52 ? 10.891 26.719 6.004 1 88.44 52 ARG B N 1
ATOM 3012 C CA . ARG B 1 52 ? 11.203 26.109 4.719 1 88.44 52 ARG B CA 1
ATOM 3013 C C . ARG B 1 52 ? 10.141 25.094 4.324 1 88.44 52 ARG B C 1
ATOM 3015 O O . ARG B 1 52 ? 9.711 24.281 5.152 1 88.44 52 ARG B O 1
ATOM 3022 N N . SER B 1 53 ? 9.609 25.266 3.137 1 87.75 53 SER B N 1
ATOM 3023 C CA . SER B 1 53 ? 8.617 24.312 2.645 1 87.75 53 SER B CA 1
ATOM 3024 C C . SER B 1 53 ? 9.133 23.578 1.414 1 87.75 53 SER B C 1
ATOM 3026 O O . SER B 1 53 ? 9.688 24.188 0.502 1 87.75 53 SER B O 1
ATOM 3028 N N . PHE B 1 54 ? 8.977 22.312 1.434 1 91.56 54 PHE B N 1
ATOM 3029 C CA . PHE B 1 54 ? 9.406 21.484 0.318 1 91.56 54 PHE B CA 1
ATOM 3030 C C . PHE B 1 54 ? 8.258 20.609 -0.191 1 91.56 54 PHE B C 1
ATOM 3032 O O . PHE B 1 54 ? 7.398 20.203 0.586 1 91.56 54 PHE B O 1
ATOM 3039 N N . ARG B 1 55 ? 8.273 20.406 -1.475 1 91.62 55 ARG B N 1
ATOM 3040 C CA . ARG B 1 55 ? 7.191 19.656 -2.1 1 91.62 55 ARG B CA 1
ATOM 3041 C C . ARG B 1 55 ? 7.699 18.344 -2.676 1 91.62 55 ARG B C 1
ATOM 3043 O O . ARG B 1 55 ? 6.949 17.375 -2.775 1 91.62 55 ARG B O 1
ATOM 3050 N N . GLN B 1 56 ? 8.93 18.344 -3.037 1 95.75 56 GLN B N 1
ATOM 3051 C CA . GLN B 1 56 ? 9.477 17.125 -3.645 1 95.75 56 GLN B CA 1
ATOM 3052 C C . GLN B 1 56 ? 10.328 16.344 -2.648 1 95.75 56 GLN B C 1
ATOM 3054 O O . GLN B 1 56 ? 10.172 15.141 -2.502 1 95.75 56 GLN B O 1
ATOM 3059 N N . LEU B 1 57 ? 11.219 17.094 -1.964 1 97.12 57 LEU B N 1
ATOM 3060 C CA . LEU B 1 57 ? 12.094 16.453 -0.997 1 97.12 57 LEU B CA 1
ATOM 3061 C C . LEU B 1 57 ? 11.43 16.359 0.369 1 97.12 57 LEU B C 1
ATOM 3063 O O . LEU B 1 57 ? 10.57 17.172 0.701 1 97.12 57 LEU B O 1
ATOM 3067 N N . PRO B 1 58 ? 11.781 15.305 1.134 1 96.88 58 PRO B N 1
ATOM 3068 C CA . PRO B 1 58 ? 11.273 15.273 2.506 1 96.88 58 PRO B CA 1
ATOM 3069 C C . PRO B 1 58 ? 11.859 16.375 3.379 1 96.88 58 PRO B C 1
ATOM 3071 O O . PRO B 1 58 ? 13.055 16.688 3.273 1 96.88 58 PRO B O 1
ATOM 3074 N N . ALA B 1 59 ? 11.031 16.906 4.211 1 92.88 59 ALA B N 1
ATOM 3075 C CA . ALA B 1 59 ? 11.5 17.953 5.133 1 92.88 59 ALA B CA 1
ATOM 3076 C C . ALA B 1 59 ? 12.539 17.391 6.098 1 92.88 59 ALA B C 1
ATOM 3078 O O . ALA B 1 59 ? 13.43 18.125 6.543 1 92.88 59 ALA B O 1
ATOM 3079 N N . SER B 1 60 ? 12.523 16.109 6.348 1 94.88 60 SER B N 1
ATOM 3080 C CA . SER B 1 60 ? 13.414 15.453 7.293 1 94.88 60 SER B CA 1
ATOM 3081 C C . SER B 1 60 ? 14.844 15.383 6.758 1 94.88 60 SER B C 1
ATOM 3083 O O . SER B 1 60 ? 15.766 15 7.48 1 94.88 60 SER B O 1
ATOM 3085 N N . VAL B 1 61 ? 15.031 15.852 5.547 1 94.75 61 VAL B N 1
ATOM 3086 C CA . VAL B 1 61 ? 16.375 15.859 4.965 1 94.75 61 VAL B CA 1
ATOM 3087 C C . VAL B 1 61 ? 17.266 16.844 5.73 1 94.75 61 VAL B C 1
ATOM 3089 O O . VAL B 1 61 ? 18.484 16.766 5.652 1 94.75 61 VAL B O 1
ATOM 3092 N N . PHE B 1 62 ? 16.672 17.688 6.516 1 93.31 62 PHE B N 1
ATOM 3093 C CA . PHE B 1 62 ? 17.422 18.656 7.328 1 93.31 62 PHE B CA 1
ATOM 3094 C C . PHE B 1 62 ? 18.141 17.938 8.461 1 93.31 62 PHE B C 1
ATOM 3096 O O . PHE B 1 62 ? 19.031 18.531 9.102 1 93.31 62 PHE B O 1
ATOM 3103 N N . ALA B 1 63 ? 17.719 16.719 8.82 1 92.94 63 ALA B N 1
ATOM 3104 C CA . ALA B 1 63 ? 18.516 15.93 9.758 1 92.94 63 ALA B CA 1
ATOM 3105 C C . ALA B 1 63 ? 19.891 15.609 9.18 1 92.94 63 ALA B C 1
ATOM 3107 O O . ALA B 1 63 ? 19.984 15.031 8.094 1 92.94 63 ALA B O 1
ATOM 3108 N N . LYS B 1 64 ? 20.844 15.891 9.961 1 87.19 64 LYS B N 1
ATOM 3109 C CA . LYS B 1 64 ? 22.219 15.797 9.445 1 87.19 64 LYS B CA 1
ATOM 3110 C C . LYS B 1 64 ? 22.578 14.352 9.109 1 87.19 64 LYS B C 1
ATOM 3112 O O . LYS B 1 64 ? 22.062 13.422 9.727 1 87.19 64 LYS B O 1
ATOM 3117 N N . ASP B 1 65 ? 23.312 14.062 8.055 1 88 65 ASP B N 1
ATOM 3118 C CA . ASP B 1 65 ? 23.922 12.789 7.656 1 88 65 ASP B CA 1
ATOM 3119 C C . ASP B 1 65 ? 22.859 11.82 7.133 1 88 65 ASP B C 1
ATOM 3121 O O . ASP B 1 65 ? 23.031 10.602 7.199 1 88 65 ASP B O 1
ATOM 3125 N N . THR B 1 66 ? 21.703 12.344 6.859 1 96.06 66 THR B N 1
ATOM 3126 C CA . THR B 1 66 ? 20.688 11.469 6.262 1 96.06 66 THR B CA 1
ATOM 3127 C C . THR B 1 66 ? 20.828 11.438 4.742 1 96.06 66 THR B C 1
ATOM 3129 O O . THR B 1 66 ? 21.391 12.367 4.148 1 96.06 66 THR B O 1
ATOM 3132 N N . ILE B 1 67 ? 20.422 10.359 4.16 1 98.19 67 ILE B N 1
ATOM 3133 C CA . ILE B 1 67 ? 20.219 10.234 2.721 1 98.19 67 ILE B CA 1
ATOM 3134 C C . ILE B 1 67 ? 18.734 10.352 2.396 1 98.19 67 ILE B C 1
ATOM 3136 O O . ILE B 1 67 ? 17.922 9.586 2.914 1 98.19 67 ILE B O 1
ATOM 3140 N N . ALA B 1 68 ? 18.406 11.375 1.636 1 98.5 68 ALA B N 1
ATOM 3141 C CA . ALA B 1 68 ? 17.031 11.508 1.163 1 98.5 68 ALA B CA 1
ATOM 3142 C C . ALA B 1 68 ? 16.766 10.578 -0.022 1 98.5 68 ALA B C 1
ATOM 3144 O O . ALA B 1 68 ? 17.547 10.555 -0.98 1 98.5 68 ALA B O 1
ATOM 3145 N N . VAL B 1 69 ? 15.719 9.836 0.044 1 98.69 69 VAL B N 1
ATOM 3146 C CA . VAL B 1 69 ? 15.391 8.883 -1.014 1 98.69 69 VAL B CA 1
ATOM 3147 C C . VAL B 1 69 ? 14.023 9.219 -1.607 1 98.69 69 VAL B C 1
ATOM 3149 O O . VAL B 1 69 ? 13.062 9.43 -0.873 1 98.69 69 VAL B O 1
ATOM 3152 N N . LEU B 1 70 ? 13.969 9.336 -2.889 1 98.5 70 LEU B N 1
ATOM 3153 C CA . LEU B 1 70 ? 12.727 9.273 -3.643 1 98.5 70 LEU B CA 1
ATOM 3154 C C . LEU B 1 70 ? 12.508 7.883 -4.223 1 98.5 70 LEU B C 1
ATOM 3156 O O . LEU B 1 70 ? 13.156 7.504 -5.199 1 98.5 70 LEU B O 1
ATOM 3160 N N . PRO B 1 71 ? 11.586 7.148 -3.631 1 98.38 71 PRO B N 1
ATOM 3161 C CA . PRO B 1 71 ? 11.43 5.73 -3.949 1 98.38 71 PRO B CA 1
ATOM 3162 C C . PRO B 1 71 ? 10.641 5.492 -5.23 1 98.38 71 PRO B C 1
ATOM 3164 O O . PRO B 1 71 ? 10.211 6.449 -5.879 1 98.38 71 PRO B O 1
ATOM 3167 N N . PRO B 1 72 ? 10.406 4.227 -5.617 1 97.69 72 PRO B N 1
ATOM 3168 C CA . PRO B 1 72 ? 9.695 3.932 -6.863 1 97.69 72 PRO B CA 1
ATOM 3169 C C . PRO B 1 72 ? 8.289 4.516 -6.887 1 97.69 72 PRO B C 1
ATOM 3171 O O . PRO B 1 72 ? 7.766 4.84 -7.961 1 97.69 72 PRO B O 1
ATOM 3174 N N . GLY B 1 73 ? 7.707 4.688 -5.766 1 97.62 73 GLY B N 1
ATOM 3175 C CA . GLY B 1 73 ? 6.348 5.203 -5.699 1 97.62 73 GLY B CA 1
ATOM 3176 C C . GLY B 1 73 ? 6.277 6.715 -5.766 1 97.62 73 GLY B C 1
ATOM 3177 O O . GLY B 1 73 ? 5.191 7.293 -5.785 1 97.62 73 GLY B O 1
ATOM 3178 N N . ALA B 1 74 ? 7.402 7.387 -5.844 1 97.5 74 ALA B N 1
ATOM 3179 C CA . ALA B 1 74 ? 7.43 8.844 -5.887 1 97.5 74 ALA B CA 1
ATOM 3180 C C . ALA B 1 74 ? 7.012 9.359 -7.262 1 97.5 74 ALA B C 1
ATOM 3182 O O . ALA B 1 74 ? 7.34 8.758 -8.281 1 97.5 74 ALA B O 1
ATOM 3183 N N . LEU B 1 75 ? 6.262 10.391 -7.277 1 97.62 75 LEU B N 1
ATOM 3184 C CA . LEU B 1 75 ? 5.969 11.18 -8.469 1 97.62 75 LEU B CA 1
ATOM 3185 C C . LEU B 1 75 ? 6.793 12.469 -8.484 1 97.62 75 LEU B C 1
ATOM 3187 O O . LEU B 1 75 ? 6.574 13.359 -7.664 1 97.62 75 LEU B O 1
ATOM 3191 N N . ILE B 1 76 ? 7.676 12.586 -9.477 1 98.12 76 ILE B N 1
ATOM 3192 C CA . ILE B 1 76 ? 8.727 13.594 -9.383 1 98.12 76 ILE B CA 1
ATOM 3193 C C . ILE B 1 76 ? 8.5 14.68 -10.438 1 98.12 76 ILE B C 1
ATOM 3195 O O . ILE B 1 76 ? 8.32 14.375 -11.617 1 98.12 76 ILE B O 1
ATOM 3199 N N . ASP B 1 77 ? 8.398 15.875 -10.023 1 97.31 77 ASP B N 1
ATOM 3200 C CA . ASP B 1 77 ? 8.562 17.047 -10.883 1 97.31 77 ASP B CA 1
ATOM 3201 C C . ASP B 1 77 ? 10.023 17.469 -10.953 1 97.31 77 ASP B C 1
ATOM 3203 O O . ASP B 1 77 ? 10.562 18.031 -10 1 97.31 77 ASP B O 1
ATOM 3207 N N . ALA B 1 78 ? 10.625 17.297 -12.086 1 97.19 78 ALA B N 1
ATOM 3208 C CA . ALA B 1 78 ? 12.062 17.484 -12.227 1 97.19 78 ALA B CA 1
ATOM 3209 C C . ALA B 1 78 ? 12.469 18.922 -11.938 1 97.19 78 ALA B C 1
ATOM 3211 O O . ALA B 1 78 ? 13.555 19.172 -11.414 1 97.19 78 ALA B O 1
ATOM 3212 N N . GLU B 1 79 ? 11.641 19.844 -12.273 1 95.81 79 GLU B N 1
ATOM 3213 C CA . GLU B 1 79 ? 11.953 21.25 -12.047 1 95.81 79 GLU B CA 1
ATOM 3214 C C . GLU B 1 79 ? 11.914 21.578 -10.555 1 95.81 79 GLU B C 1
ATOM 3216 O O . GLU B 1 79 ? 12.805 22.266 -10.047 1 95.81 79 GLU B O 1
ATOM 3221 N N . ILE B 1 80 ? 10.875 21.125 -9.883 1 95 80 ILE B N 1
ATOM 3222 C CA . ILE B 1 80 ? 10.773 21.344 -8.445 1 95 80 ILE B CA 1
ATOM 3223 C C . ILE B 1 80 ? 11.922 20.641 -7.727 1 95 80 ILE B C 1
ATOM 3225 O O . ILE B 1 80 ? 12.531 21.219 -6.816 1 95 80 ILE B O 1
ATOM 3229 N N . PHE B 1 81 ? 12.234 19.453 -8.172 1 97.81 81 PHE B N 1
ATOM 3230 C CA . PHE B 1 81 ? 13.336 18.688 -7.605 1 97.81 81 PHE B CA 1
ATOM 3231 C C . PHE B 1 81 ? 14.641 19.453 -7.695 1 97.81 81 PHE B C 1
ATOM 3233 O O . PHE B 1 81 ? 15.344 19.625 -6.695 1 97.81 81 PHE B O 1
ATOM 3240 N N . GLU B 1 82 ? 14.953 19.906 -8.859 1 97.06 82 GLU B N 1
ATOM 3241 C CA . GLU B 1 82 ? 16.203 20.641 -9.094 1 97.06 82 GLU B CA 1
ATOM 3242 C C . GLU B 1 82 ? 16.281 21.891 -8.227 1 97.06 82 GLU B C 1
ATOM 3244 O O . GLU B 1 82 ? 17.328 22.203 -7.672 1 97.06 82 GLU B O 1
ATOM 3249 N N . ARG B 1 83 ? 15.219 22.562 -8.188 1 96.38 83 ARG B N 1
ATOM 3250 C CA . ARG B 1 83 ? 15.172 23.781 -7.391 1 96.38 83 ARG B CA 1
ATOM 3251 C C . ARG B 1 83 ? 15.43 23.484 -5.918 1 96.38 83 ARG B C 1
ATOM 3253 O O . ARG B 1 83 ? 16.219 24.172 -5.27 1 96.38 83 ARG B O 1
ATOM 3260 N N . GLU B 1 84 ? 14.797 22.484 -5.383 1 96.12 84 GLU B N 1
ATOM 3261 C CA . GLU B 1 84 ? 14.922 22.172 -3.967 1 96.12 84 GLU B CA 1
ATOM 3262 C C . GLU B 1 84 ? 16.312 21.641 -3.639 1 96.12 84 GLU B C 1
ATOM 3264 O O . GLU B 1 84 ? 16.906 22.016 -2.615 1 96.12 84 GLU B O 1
ATOM 3269 N N . VAL B 1 85 ? 16.875 20.797 -4.48 1 96.81 85 VAL B N 1
ATOM 3270 C CA . VAL B 1 85 ? 18.219 20.281 -4.258 1 96.81 85 VAL B CA 1
ATOM 3271 C C . VAL B 1 85 ? 19.219 21.438 -4.277 1 96.81 85 VAL B C 1
ATOM 3273 O O . VAL B 1 85 ? 20.141 21.484 -3.463 1 96.81 85 VAL B O 1
ATOM 3276 N N . ALA B 1 86 ? 19.047 22.359 -5.219 1 96.19 86 ALA B N 1
ATOM 3277 C CA . ALA B 1 86 ? 19.922 23.531 -5.32 1 96.19 86 ALA B CA 1
ATOM 3278 C C . ALA B 1 86 ? 19.797 24.422 -4.098 1 96.19 86 ALA B C 1
ATOM 3280 O O . ALA B 1 86 ? 20.797 24.891 -3.543 1 96.19 86 ALA B O 1
ATOM 3281 N N . GLU B 1 87 ? 18.594 24.672 -3.725 1 93.5 87 GLU B N 1
ATOM 3282 C CA . GLU B 1 87 ? 18.328 25.516 -2.572 1 93.5 87 GLU B CA 1
ATOM 3283 C C . GLU B 1 87 ? 18.969 24.969 -1.309 1 93.5 87 GLU B C 1
ATOM 3285 O O . GLU B 1 87 ? 19.453 25.719 -0.465 1 93.5 87 GLU B O 1
ATOM 3290 N N . LEU B 1 88 ? 19.016 23.672 -1.175 1 93.12 88 LEU B N 1
ATOM 3291 C CA . LEU B 1 88 ? 19.516 23.031 0.037 1 93.12 88 LEU B CA 1
ATOM 3292 C C . LEU B 1 88 ? 21 22.672 -0.109 1 93.12 88 LEU B C 1
ATOM 3294 O O . LEU B 1 88 ? 21.625 22.219 0.847 1 93.12 88 LEU B O 1
ATOM 3298 N N . GLY B 1 89 ? 21.562 22.891 -1.286 1 94.5 89 GLY B N 1
ATOM 3299 C CA . GLY B 1 89 ? 22.953 22.547 -1.546 1 94.5 89 GLY B CA 1
ATOM 3300 C C . GLY B 1 89 ? 23.219 21.047 -1.426 1 94.5 89 GLY B C 1
ATOM 3301 O O . GLY B 1 89 ? 24.25 20.641 -0.884 1 94.5 89 GLY B O 1
ATOM 3302 N N . LEU B 1 90 ? 22.266 20.25 -1.854 1 95.5 90 LEU B N 1
ATOM 3303 C CA . LEU B 1 90 ? 22.406 18.797 -1.751 1 95.5 90 LEU B CA 1
ATOM 3304 C C . LEU B 1 90 ? 22.906 18.203 -3.064 1 95.5 90 LEU B C 1
ATOM 3306 O O . LEU B 1 90 ? 22.672 18.766 -4.137 1 95.5 90 LEU B O 1
ATOM 3310 N N . GLY B 1 91 ? 23.672 17.109 -2.971 1 96.12 91 GLY B N 1
ATOM 3311 C CA . GLY B 1 91 ? 24.156 16.391 -4.141 1 96.12 91 GLY B CA 1
ATOM 3312 C C . GLY B 1 91 ? 23.812 14.914 -4.117 1 96.12 91 GLY B C 1
ATOM 3313 O O . GLY B 1 91 ? 23.047 14.461 -3.268 1 96.12 91 GLY B O 1
ATOM 3314 N N . PRO B 1 92 ? 24.344 14.203 -5.098 1 97.31 92 PRO B N 1
ATOM 3315 C CA . PRO B 1 92 ? 24.031 12.781 -5.246 1 97.31 92 PRO B CA 1
ATOM 3316 C C . PRO B 1 92 ? 24.5 11.945 -4.062 1 97.31 92 PRO B C 1
ATOM 3318 O O . PRO B 1 92 ? 24.125 10.781 -3.936 1 97.31 92 PRO B O 1
ATOM 3321 N N . ASP B 1 93 ? 25.312 12.492 -3.223 1 96.31 93 ASP B N 1
ATOM 3322 C CA . ASP B 1 93 ? 25.75 11.789 -2.023 1 96.31 93 ASP B CA 1
ATOM 3323 C C . ASP B 1 93 ? 24.656 11.781 -0.957 1 96.31 93 ASP B C 1
ATOM 3325 O O . ASP B 1 93 ? 24.641 10.906 -0.092 1 96.31 93 ASP B O 1
ATOM 3329 N N . ARG B 1 94 ? 23.734 12.766 -1.04 1 97.38 94 ARG B N 1
ATOM 3330 C CA . ARG B 1 94 ? 22.734 12.945 0.006 1 97.38 94 ARG B CA 1
ATOM 3331 C C . ARG B 1 94 ? 21.328 12.703 -0.535 1 97.38 94 ARG B C 1
ATOM 3333 O O . ARG B 1 94 ? 20.375 12.633 0.231 1 97.38 94 ARG B O 1
ATOM 3340 N N . VAL B 1 95 ? 21.219 12.594 -1.809 1 98.38 95 VAL B N 1
ATOM 3341 C CA . VAL B 1 95 ? 19.906 12.383 -2.42 1 98.38 95 VAL B CA 1
ATOM 3342 C C . VAL B 1 95 ? 19.984 11.234 -3.422 1 98.38 95 VAL B C 1
ATOM 3344 O O . VAL B 1 95 ? 20.875 11.203 -4.273 1 98.38 95 VAL B O 1
ATOM 3347 N N . LYS B 1 96 ? 19.125 10.258 -3.283 1 98.75 96 LYS B N 1
ATOM 3348 C CA . LYS B 1 96 ? 19.031 9.117 -4.191 1 98.75 96 LYS B CA 1
ATOM 3349 C C . LYS B 1 96 ? 17.609 8.992 -4.762 1 98.75 96 LYS B C 1
ATOM 3351 O O . LYS B 1 96 ? 16.641 9.188 -4.043 1 98.75 96 LYS B O 1
ATOM 3356 N N . VAL B 1 97 ? 17.516 8.75 -6.035 1 98.62 97 VAL B N 1
ATOM 3357 C CA . VAL B 1 97 ? 16.25 8.641 -6.746 1 98.62 97 VAL B CA 1
ATOM 3358 C C . VAL B 1 97 ? 16.141 7.262 -7.398 1 98.62 97 VAL B C 1
ATOM 3360 O O . VAL B 1 97 ? 17.062 6.812 -8.078 1 98.62 97 VAL B O 1
ATOM 3363 N N . SER B 1 98 ? 15.039 6.57 -7.152 1 98.44 98 SER B N 1
ATOM 3364 C CA . SER B 1 98 ? 14.797 5.316 -7.863 1 98.44 98 SER B CA 1
ATOM 3365 C C . SER B 1 98 ? 14.641 5.555 -9.359 1 98.44 98 SER B C 1
ATOM 3367 O O . SER B 1 98 ? 13.906 6.453 -9.773 1 98.44 98 SER B O 1
ATOM 3369 N N . PRO B 1 99 ? 15.25 4.723 -10.188 1 97.88 99 PRO B N 1
ATOM 3370 C CA . PRO B 1 99 ? 15.047 4.852 -11.633 1 97.88 99 PRO B CA 1
ATOM 3371 C C . PRO B 1 99 ? 13.609 4.566 -12.047 1 97.88 99 PRO B C 1
ATOM 3373 O O . PRO B 1 99 ? 13.195 4.938 -13.148 1 97.88 99 PRO B O 1
ATOM 3376 N N . PHE B 1 100 ? 12.797 3.986 -11.141 1 97.38 100 PHE B N 1
ATOM 3377 C CA . PHE B 1 100 ? 11.461 3.525 -11.492 1 97.38 100 PHE B CA 1
ATOM 3378 C C . PHE B 1 100 ? 10.414 4.566 -11.117 1 97.38 100 PHE B C 1
ATOM 3380 O O . PHE B 1 100 ? 9.234 4.406 -11.422 1 97.38 100 PHE B O 1
ATOM 3387 N N . ALA B 1 101 ? 10.797 5.633 -10.461 1 97.88 101 ALA B N 1
ATOM 3388 C CA . ALA B 1 101 ? 9.836 6.66 -10.078 1 97.88 101 ALA B CA 1
ATOM 3389 C C . ALA B 1 101 ? 9.25 7.348 -11.305 1 97.88 101 ALA B C 1
ATOM 3391 O O . ALA B 1 101 ? 9.938 7.512 -12.32 1 97.88 101 ALA B O 1
ATOM 3392 N N . SER B 1 102 ? 8.016 7.766 -11.195 1 97.38 102 SER B N 1
ATOM 3393 C CA . SER B 1 102 ? 7.336 8.398 -12.328 1 97.38 102 SER B CA 1
ATOM 3394 C C . SER B 1 102 ? 7.609 9.898 -12.367 1 97.38 102 SER B C 1
ATOM 3396 O O . SER B 1 102 ? 7.719 10.539 -11.32 1 97.38 102 SER B O 1
ATOM 3398 N N . LEU B 1 103 ? 7.609 10.406 -13.57 1 97.75 103 LEU B N 1
ATOM 3399 C CA . LEU B 1 103 ? 7.777 11.844 -13.75 1 97.75 103 LEU B CA 1
ATOM 3400 C C . LEU B 1 103 ? 6.43 12.531 -13.961 1 97.75 103 LEU B C 1
ATOM 3402 O O . LEU B 1 103 ? 5.555 11.984 -14.633 1 97.75 103 LEU B O 1
ATOM 3406 N N . ILE B 1 104 ? 6.289 13.641 -13.328 1 97.19 104 ILE B N 1
ATOM 3407 C CA . ILE B 1 104 ? 5.18 14.539 -13.633 1 97.19 104 ILE B CA 1
ATOM 3408 C C . ILE B 1 104 ? 5.555 15.461 -14.797 1 97.19 104 ILE B C 1
ATOM 3410 O O . ILE B 1 104 ? 6.535 16.203 -14.711 1 97.19 104 ILE B O 1
ATOM 3414 N N . SER B 1 105 ? 4.828 15.438 -15.805 1 94.56 105 SER B N 1
ATOM 3415 C CA . SER B 1 105 ? 5.117 16.25 -16.984 1 94.56 105 SER B CA 1
ATOM 3416 C C . SER B 1 105 ? 4.273 17.516 -17 1 94.56 105 SER B C 1
ATOM 3418 O O . SER B 1 105 ? 3.35 17.672 -16.188 1 94.56 105 SER B O 1
ATOM 3420 N N . ALA B 1 106 ? 4.648 18.422 -17.859 1 92.25 106 ALA B N 1
ATOM 3421 C CA . ALA B 1 106 ? 3.836 19.609 -18.078 1 92.25 106 ALA B CA 1
ATOM 3422 C C . ALA B 1 106 ? 2.441 19.25 -18.578 1 92.25 106 ALA B C 1
ATOM 3424 O O . ALA B 1 106 ? 1.458 19.906 -18.234 1 92.25 106 ALA B O 1
ATOM 3425 N N . GLU B 1 107 ? 2.418 18.219 -19.375 1 92.81 107 GLU B N 1
ATOM 3426 C CA . GLU B 1 107 ? 1.135 17.734 -19.875 1 92.81 107 GLU B CA 1
ATOM 3427 C C . GLU B 1 107 ? 0.247 17.234 -18.734 1 92.81 107 GLU B C 1
ATOM 3429 O O . GLU B 1 107 ? -0.973 17.406 -18.766 1 92.81 107 GLU B O 1
ATOM 3434 N N . ASP B 1 108 ? 0.846 16.609 -17.766 1 94.38 108 ASP B N 1
ATOM 3435 C CA . ASP B 1 108 ? 0.092 16.156 -16.609 1 94.38 108 ASP B CA 1
ATOM 3436 C C . ASP B 1 108 ? -0.527 17.344 -15.859 1 94.38 108 ASP B C 1
ATOM 3438 O O . ASP B 1 108 ? -1.692 17.281 -15.461 1 94.38 108 ASP B O 1
ATOM 3442 N N . ARG B 1 109 ? 0.232 18.344 -15.625 1 91.5 109 ARG B N 1
ATOM 3443 C CA . ARG B 1 109 ? -0.26 19.531 -14.953 1 91.5 109 ARG B CA 1
ATOM 3444 C C . ARG B 1 109 ? -1.419 20.156 -15.719 1 91.5 109 ARG B C 1
ATOM 3446 O O . ARG B 1 109 ? -2.447 20.5 -15.133 1 91.5 109 ARG B O 1
ATOM 3453 N N . GLU B 1 110 ? -1.242 20.234 -17.016 1 91.38 110 GLU B N 1
ATOM 3454 C CA . GLU B 1 110 ? -2.285 20.797 -17.859 1 91.38 110 GLU B CA 1
ATOM 3455 C C . GLU B 1 110 ? -3.547 19.938 -17.844 1 91.38 110 GLU B C 1
ATOM 3457 O O . GLU B 1 110 ? -4.66 20.469 -17.781 1 91.38 110 GLU B O 1
ATOM 3462 N N . ALA B 1 111 ? -3.348 18.641 -17.906 1 90.06 111 ALA B N 1
ATOM 3463 C CA . ALA B 1 111 ? -4.477 17.719 -17.891 1 90.06 111 ALA B CA 1
ATOM 3464 C C . ALA B 1 111 ? -5.277 17.859 -16.594 1 90.06 111 ALA B C 1
ATOM 3466 O O . ALA B 1 111 ? -6.512 17.859 -16.625 1 90.06 111 ALA B O 1
ATOM 3467 N N . GLU B 1 112 ? -4.648 17.969 -15.547 1 88.5 112 GLU B N 1
ATOM 3468 C CA . GLU B 1 112 ? -5.34 18.094 -14.266 1 88.5 112 GLU B CA 1
ATOM 3469 C C . GLU B 1 112 ? -6.062 19.438 -14.148 1 88.5 112 GLU B C 1
ATOM 3471 O O . GLU B 1 112 ? -7.184 19.5 -13.641 1 88.5 112 GLU B O 1
ATOM 3476 N N . ARG B 1 113 ? -5.473 20.5 -14.633 1 86.25 113 ARG B N 1
ATOM 3477 C CA . ARG B 1 113 ? -6.062 21.828 -14.555 1 86.25 113 ARG B CA 1
ATOM 3478 C C . ARG B 1 113 ? -7.258 21.953 -15.492 1 86.25 113 ARG B C 1
ATOM 3480 O O . ARG B 1 113 ? -8.211 22.672 -15.195 1 86.25 113 ARG B O 1
ATOM 3487 N N . SER B 1 114 ? -7.211 21.172 -16.562 1 86.5 114 SER B N 1
ATOM 3488 C CA . SER B 1 114 ? -8.266 21.266 -17.562 1 86.5 114 SER B CA 1
ATOM 3489 C C . SER B 1 114 ? -9.375 20.25 -17.297 1 86.5 114 SER B C 1
ATOM 3491 O O . SER B 1 114 ? -10.461 20.344 -17.875 1 86.5 114 SER B O 1
ATOM 3493 N N . SER B 1 115 ? -9.148 19.297 -16.453 1 82.69 115 SER B N 1
ATOM 3494 C CA . SER B 1 115 ? -10.078 18.188 -16.219 1 82.69 115 SER B CA 1
ATOM 3495 C C . SER B 1 115 ? -11.273 18.641 -15.391 1 82.69 115 SER B C 1
ATOM 3497 O O . SER B 1 115 ? -12.289 17.938 -15.312 1 82.69 115 SER B O 1
ATOM 3499 N N . GLY B 1 116 ? -11.195 19.875 -14.75 1 83.5 116 GLY B N 1
ATOM 3500 C CA . GLY B 1 116 ? -12.242 20.344 -13.852 1 83.5 116 GLY B CA 1
ATOM 3501 C C . GLY B 1 116 ? -12.07 19.844 -12.43 1 83.5 116 GLY B C 1
ATOM 3502 O O . GLY B 1 116 ? -12.867 20.172 -11.547 1 83.5 116 GLY B O 1
ATOM 3503 N N . LEU B 1 117 ? -11.094 19.094 -12.18 1 79.38 117 LEU B N 1
ATOM 3504 C CA . LEU B 1 117 ? -10.883 18.516 -10.859 1 79.38 117 LEU B CA 1
ATOM 3505 C C . LEU B 1 117 ? -10.625 19.594 -9.812 1 79.38 117 LEU B C 1
ATOM 3507 O O . LEU B 1 117 ? -11.016 19.453 -8.656 1 79.38 117 LEU B O 1
ATOM 3511 N N . VAL B 1 118 ? -9.945 20.625 -10.164 1 76.94 118 VAL B N 1
ATOM 3512 C CA . VAL B 1 118 ? -9.68 21.734 -9.25 1 76.94 118 VAL B CA 1
ATOM 3513 C C . VAL B 1 118 ? -11 22.312 -8.75 1 76.94 118 VAL B C 1
ATOM 3515 O O . VAL B 1 118 ? -11.188 22.5 -7.547 1 76.94 118 VAL B O 1
ATOM 3518 N N . ASP B 1 119 ? -11.883 22.453 -9.617 1 80.38 119 ASP B N 1
ATOM 3519 C CA . ASP B 1 119 ? -13.172 23.047 -9.273 1 80.38 119 ASP B CA 1
ATOM 3520 C C . ASP B 1 119 ? -14.078 22.016 -8.602 1 80.38 119 ASP B C 1
ATOM 3522 O O . ASP B 1 119 ? -14.805 22.328 -7.656 1 80.38 119 ASP B O 1
ATOM 3526 N N . ARG B 1 120 ? -14.023 20.812 -9.062 1 80.56 120 ARG B N 1
ATOM 3527 C CA . ARG B 1 120 ? -14.977 19.797 -8.648 1 80.56 120 ARG B CA 1
ATOM 3528 C C . ARG B 1 120 ? -14.625 19.234 -7.273 1 80.56 120 ARG B C 1
ATOM 3530 O O . ARG B 1 120 ? -15.508 18.953 -6.465 1 80.56 120 ARG B O 1
ATOM 3537 N N . ILE B 1 121 ? -13.297 19.109 -6.992 1 80.56 121 ILE B N 1
ATOM 3538 C CA . ILE B 1 121 ? -12.984 18.391 -5.766 1 80.56 121 ILE B CA 1
ATOM 3539 C C . ILE B 1 121 ? -11.852 19.078 -5.023 1 80.56 121 ILE B C 1
ATOM 3541 O O . ILE B 1 121 ? -11.352 18.578 -4.02 1 80.56 121 ILE B O 1
ATOM 3545 N N . GLY B 1 122 ? -11.312 20.203 -5.512 1 77.94 122 GLY B N 1
ATOM 3546 C CA . GLY B 1 122 ? -10.281 20.953 -4.824 1 77.94 122 GLY B CA 1
ATOM 3547 C C . GLY B 1 122 ? -8.883 20.406 -5.078 1 77.94 122 GLY B C 1
ATOM 3548 O O . GLY B 1 122 ? -8.008 20.5 -4.211 1 77.94 122 GLY B O 1
ATOM 3549 N N . SER B 1 123 ? -8.703 19.828 -6.227 1 78.25 123 SER B N 1
ATOM 3550 C CA . SER B 1 123 ? -7.359 19.391 -6.598 1 78.25 123 SER B CA 1
ATOM 3551 C C . SER B 1 123 ? -6.391 20.562 -6.664 1 78.25 123 SER B C 1
ATOM 3553 O O . SER B 1 123 ? -6.797 21.688 -6.965 1 78.25 123 SER B O 1
ATOM 3555 N N . THR B 1 124 ? -5.09 20.312 -6.445 1 76.25 124 THR B N 1
ATOM 3556 C CA . THR B 1 124 ? -4.082 21.375 -6.469 1 76.25 124 THR B CA 1
ATOM 3557 C C . THR B 1 124 ? -3.639 21.656 -7.902 1 76.25 124 THR B C 1
ATOM 3559 O O . THR B 1 124 ? -2.988 22.672 -8.164 1 76.25 124 THR B O 1
ATOM 3562 N N . GLY B 1 125 ? -3.955 20.719 -8.734 1 81.56 125 GLY B N 1
ATOM 3563 C CA . GLY B 1 125 ? -3.594 20.906 -10.133 1 81.56 125 GLY B CA 1
ATOM 3564 C C . GLY B 1 125 ? -2.105 20.75 -10.383 1 81.56 125 GLY B C 1
ATOM 3565 O O . GLY B 1 125 ? -1.569 21.328 -11.328 1 81.56 125 GLY B O 1
ATOM 3566 N N . SER B 1 126 ? -1.451 19.984 -9.57 1 86.75 126 SER B N 1
ATOM 3567 C CA . SER B 1 126 ? -0.001 19.828 -9.641 1 86.75 126 SER B CA 1
ATOM 3568 C C . SER B 1 126 ? 0.4 18.75 -10.641 1 86.75 126 SER B C 1
ATOM 3570 O O . SER B 1 126 ? 1.587 18.562 -10.914 1 86.75 126 SER B O 1
ATOM 3572 N N . GLY B 1 127 ? -0.551 18.047 -11.164 1 92.38 127 GLY B N 1
ATOM 3573 C CA . GLY B 1 127 ? -0.264 17.016 -12.148 1 92.38 127 GLY B CA 1
ATOM 3574 C C . GLY B 1 127 ? -0.009 15.656 -11.539 1 92.38 127 GLY B C 1
ATOM 3575 O O . GLY B 1 127 ? 0.147 14.664 -12.25 1 92.38 127 GLY B O 1
ATOM 3576 N N . THR B 1 128 ? 0.003 15.602 -10.234 1 92.88 128 THR B N 1
ATOM 3577 C CA . THR B 1 128 ? 0.291 14.367 -9.516 1 92.88 128 THR B CA 1
ATOM 3578 C C . THR B 1 128 ? -0.726 13.281 -9.875 1 92.88 128 THR B C 1
ATOM 3580 O O . THR B 1 128 ? -0.352 12.156 -10.211 1 92.88 128 THR B O 1
ATOM 3583 N N . GLY B 1 129 ? -1.981 13.609 -9.773 1 94.44 129 GLY B N 1
ATOM 3584 C CA . GLY B 1 129 ? -3.023 12.648 -10.109 1 94.44 129 GLY B CA 1
ATOM 3585 C C . GLY B 1 129 ? -2.963 12.18 -11.547 1 94.44 129 GLY B C 1
ATOM 3586 O O . GLY B 1 129 ? -3.084 10.984 -11.828 1 94.44 129 GLY B O 1
ATOM 3587 N N . ALA B 1 130 ? -2.77 13.117 -12.461 1 95 130 ALA B N 1
ATOM 3588 C CA . ALA B 1 130 ? -2.691 12.789 -13.883 1 95 130 ALA B CA 1
ATOM 3589 C C . ALA B 1 130 ? -1.501 11.875 -14.172 1 95 130 ALA B C 1
ATOM 3591 O O . ALA B 1 130 ? -1.607 10.938 -14.961 1 95 130 ALA B O 1
ATOM 3592 N N . ALA B 1 131 ? -0.385 12.172 -13.578 1 96.75 131 ALA B N 1
ATOM 3593 C CA . ALA B 1 131 ? 0.801 11.344 -13.758 1 96.75 131 ALA B CA 1
ATOM 3594 C C . ALA B 1 131 ? 0.557 9.922 -13.258 1 96.75 131 ALA B C 1
ATOM 3596 O O . ALA B 1 131 ? 0.971 8.953 -13.891 1 96.75 131 ALA B O 1
ATOM 3597 N N . LEU B 1 132 ? -0.093 9.828 -12.117 1 96.62 132 LEU B N 1
ATOM 3598 C CA . LEU B 1 132 ? -0.369 8.508 -11.555 1 96.62 132 LEU B CA 1
ATOM 3599 C C . LEU B 1 132 ? -1.345 7.734 -12.43 1 96.62 132 LEU B C 1
ATOM 3601 O O . LEU B 1 132 ? -1.182 6.531 -12.633 1 96.62 132 LEU B O 1
ATOM 3605 N N . VAL B 1 133 ? -2.32 8.375 -12.922 1 95.69 133 VAL B N 1
ATOM 3606 C CA . VAL B 1 133 ? -3.279 7.762 -13.836 1 95.69 133 VAL B CA 1
ATOM 3607 C C . VAL B 1 133 ? -2.549 7.207 -15.062 1 95.69 133 VAL B C 1
ATOM 3609 O O . VAL B 1 133 ? -2.803 6.078 -15.484 1 95.69 133 VAL B O 1
ATOM 3612 N N . ARG B 1 134 ? -1.717 7.98 -15.609 1 95.12 134 ARG B N 1
ATOM 3613 C CA . ARG B 1 134 ? -0.931 7.547 -16.766 1 95.12 134 ARG B CA 1
ATOM 3614 C C . ARG B 1 134 ? -0.086 6.324 -16.422 1 95.12 134 ARG B C 1
ATOM 3616 O O . ARG B 1 134 ? -0.02 5.375 -17.203 1 95.12 134 ARG B O 1
ATOM 3623 N N . ARG B 1 135 ? 0.558 6.34 -15.289 1 96.12 135 ARG B N 1
ATOM 3624 C CA . ARG B 1 135 ? 1.419 5.25 -14.844 1 96.12 135 ARG B CA 1
ATOM 3625 C C . ARG B 1 135 ? 0.625 3.957 -14.68 1 96.12 135 ARG B C 1
ATOM 3627 O O . ARG B 1 135 ? 1.007 2.918 -15.227 1 96.12 135 ARG B O 1
ATOM 3634 N N . ILE B 1 136 ? -0.449 4.035 -13.961 1 95.81 136 ILE B N 1
ATOM 3635 C CA . ILE B 1 136 ? -1.271 2.873 -13.641 1 95.81 136 ILE B CA 1
ATOM 3636 C C . ILE B 1 136 ? -1.938 2.348 -14.906 1 95.81 136 ILE B C 1
ATOM 3638 O O . ILE B 1 136 ? -2.145 1.142 -15.055 1 95.81 136 ILE B O 1
ATOM 3642 N N . GLY B 1 137 ? -2.195 3.213 -15.812 1 94.56 137 GLY B N 1
ATOM 3643 C CA . GLY B 1 137 ? -2.777 2.838 -17.094 1 94.56 137 GLY B CA 1
ATOM 3644 C C . GLY B 1 137 ? -1.762 2.279 -18.062 1 94.56 137 GLY B C 1
ATOM 3645 O O . GLY B 1 137 ? -2.119 1.866 -19.172 1 94.56 137 GLY B O 1
ATOM 3646 N N . ARG B 1 138 ? -0.462 2.268 -17.719 1 94.38 138 ARG B N 1
ATOM 3647 C CA . ARG B 1 138 ? 0.647 1.834 -18.562 1 94.38 138 ARG B CA 1
ATOM 3648 C C . ARG B 1 138 ? 0.635 2.561 -19.906 1 94.38 138 ARG B C 1
ATOM 3650 O O . ARG B 1 138 ? 0.788 1.938 -20.953 1 94.38 138 ARG B O 1
ATOM 3657 N N . ALA B 1 139 ? 0.39 3.791 -19.781 1 92.25 139 ALA B N 1
ATOM 3658 C CA . ALA B 1 139 ? 0.379 4.602 -21 1 92.25 139 ALA B CA 1
ATOM 3659 C C . ALA B 1 139 ? 1.765 4.652 -21.641 1 92.25 139 ALA B C 1
ATOM 3661 O O . ALA B 1 139 ? 2.779 4.629 -20.938 1 92.25 139 ALA B O 1
ATOM 3662 N N . SER B 1 140 ? 1.824 4.777 -22.953 1 90.94 140 SER B N 1
ATOM 3663 C CA . SER B 1 140 ? 3.082 4.805 -23.688 1 90.94 140 SER B CA 1
ATOM 3664 C C . SER B 1 140 ? 3.85 6.098 -23.438 1 90.94 140 SER B C 1
ATOM 3666 O O . SER B 1 140 ? 5.055 6.172 -23.672 1 90.94 140 SER B O 1
ATOM 3668 N N . THR B 1 141 ? 3.193 7.094 -22.906 1 92.69 141 THR B N 1
ATOM 3669 C CA . THR B 1 141 ? 3.801 8.406 -22.719 1 92.69 141 THR B CA 1
ATOM 3670 C C . THR B 1 141 ? 4.438 8.531 -21.344 1 92.69 141 THR B C 1
ATOM 3672 O O . THR B 1 141 ? 4.98 9.578 -20.984 1 92.69 141 THR B O 1
ATOM 3675 N N . VAL B 1 142 ? 4.352 7.473 -20.609 1 94.75 142 VAL B N 1
ATOM 3676 C CA . VAL B 1 142 ? 4.918 7.52 -19.266 1 94.75 142 VAL B CA 1
ATOM 3677 C C . VAL B 1 142 ? 6.434 7.688 -19.344 1 94.75 142 VAL B C 1
ATOM 3679 O O . VAL B 1 142 ? 7.094 7.023 -20.141 1 94.75 142 VAL B O 1
ATOM 3682 N N . ARG B 1 143 ? 6.926 8.617 -18.562 1 95.31 143 ARG B N 1
ATOM 3683 C CA . ARG B 1 143 ? 8.367 8.758 -18.359 1 95.31 143 ARG B CA 1
ATOM 3684 C C . ARG B 1 143 ? 8.742 8.461 -16.906 1 95.31 143 ARG B C 1
ATOM 3686 O O . ARG B 1 143 ? 8.039 8.867 -15.984 1 95.31 143 ARG B O 1
ATOM 3693 N N . LEU B 1 144 ? 9.789 7.703 -16.797 1 97.38 144 LEU B N 1
ATOM 3694 C CA . LEU B 1 144 ? 10.32 7.371 -15.477 1 97.38 144 LEU B CA 1
ATOM 3695 C C . LEU B 1 144 ? 11.578 8.18 -15.172 1 97.38 144 LEU B C 1
ATOM 3697 O O . LEU B 1 144 ? 12.102 8.867 -16.047 1 97.38 144 LEU B O 1
ATOM 3701 N N . ALA B 1 145 ? 12 8.133 -13.93 1 97.94 145 ALA B N 1
ATOM 3702 C CA . ALA B 1 145 ? 13.164 8.906 -13.5 1 97.94 145 ALA B CA 1
ATOM 3703 C C . ALA B 1 145 ? 14.391 8.57 -14.344 1 97.94 145 ALA B C 1
ATOM 3705 O O . ALA B 1 145 ? 15.211 9.445 -14.633 1 97.94 145 ALA B O 1
ATOM 3706 N N . GLU B 1 146 ? 14.531 7.348 -14.766 1 97.12 146 GLU B N 1
ATOM 3707 C CA . GLU B 1 146 ? 15.68 6.926 -15.555 1 97.12 146 GLU B CA 1
ATOM 3708 C C . GLU B 1 146 ? 15.703 7.617 -16.922 1 97.12 146 GLU B C 1
ATOM 3710 O O . GLU B 1 146 ? 16.75 7.715 -17.547 1 97.12 146 GLU B O 1
ATOM 3715 N N . ASP B 1 147 ? 14.578 8.125 -17.328 1 96 147 ASP B N 1
ATOM 3716 C CA . ASP B 1 147 ? 14.453 8.781 -18.625 1 96 147 ASP B CA 1
ATOM 3717 C C . ASP B 1 147 ? 14.797 10.266 -18.531 1 96 147 ASP B C 1
ATOM 3719 O O . ASP B 1 147 ? 14.812 10.969 -19.547 1 96 147 ASP B O 1
ATOM 3723 N N . GLU B 1 148 ? 15.039 10.812 -17.344 1 97.31 148 GLU B N 1
ATOM 3724 C CA . GLU B 1 148 ? 15.234 12.25 -17.125 1 97.31 148 GLU B CA 1
ATOM 3725 C C . GLU B 1 148 ? 16.703 12.578 -16.859 1 97.31 148 GLU B C 1
ATOM 3727 O O . GLU B 1 148 ? 17.219 12.297 -15.781 1 97.31 148 GLU B O 1
ATOM 3732 N N . PRO B 1 149 ? 17.391 13.242 -17.75 1 96.81 149 PRO B N 1
ATOM 3733 C CA . PRO B 1 149 ? 18.812 13.547 -17.578 1 96.81 149 PRO B CA 1
ATOM 3734 C C . PRO B 1 149 ? 19.109 14.312 -16.297 1 96.81 149 PRO B C 1
ATOM 3736 O O . PRO B 1 149 ? 20.141 14.07 -15.656 1 96.81 149 PRO B O 1
ATOM 3739 N N . LYS B 1 150 ? 18.234 15.203 -15.922 1 95.81 150 LYS B N 1
ATOM 3740 C CA . LYS B 1 150 ? 18.438 16 -14.719 1 95.81 150 LYS B CA 1
ATOM 3741 C C . LYS B 1 150 ? 18.547 15.117 -13.484 1 95.81 150 LYS B C 1
ATOM 3743 O O . LYS B 1 150 ? 19.156 15.516 -12.484 1 95.81 150 LYS B O 1
ATOM 3748 N N . LEU B 1 151 ? 17.969 13.945 -13.555 1 98.19 151 LEU B N 1
ATOM 3749 C CA . LEU B 1 151 ? 17.953 13.062 -12.398 1 98.19 151 LEU B CA 1
ATOM 3750 C C . LEU B 1 151 ? 19.094 12.039 -12.477 1 98.19 151 LEU B C 1
ATOM 3752 O O . LEU B 1 151 ? 19.328 11.297 -11.516 1 98.19 151 LEU B O 1
ATOM 3756 N N . GLY B 1 152 ? 19.828 11.961 -13.562 1 98.19 152 GLY B N 1
ATOM 3757 C CA . GLY B 1 152 ? 20.859 10.977 -13.836 1 98.19 152 GLY B CA 1
ATOM 3758 C C . GLY B 1 152 ? 21.828 10.789 -12.688 1 98.19 152 GLY B C 1
ATOM 3759 O O . GLY B 1 152 ? 22.016 9.672 -12.203 1 98.19 152 GLY B O 1
ATOM 3760 N N . PRO B 1 153 ? 22.438 11.875 -12.211 1 98.25 153 PRO B N 1
ATOM 3761 C CA . PRO B 1 153 ? 23.438 11.758 -11.148 1 98.25 153 PRO B CA 1
ATOM 3762 C C . PRO B 1 153 ? 22.859 11.203 -9.844 1 98.25 153 PRO B C 1
ATOM 3764 O O . PRO B 1 153 ? 23.609 10.719 -8.992 1 98.25 153 PRO B O 1
ATOM 3767 N N . TYR B 1 154 ? 21.562 11.273 -9.711 1 98.62 154 TYR B N 1
ATOM 3768 C CA . TYR B 1 154 ? 20.938 10.922 -8.445 1 98.62 154 TYR B CA 1
ATOM 3769 C C . TYR B 1 154 ? 20.391 9.5 -8.477 1 98.62 154 TYR B C 1
ATOM 3771 O O . TYR B 1 154 ? 20.016 8.945 -7.445 1 98.62 154 TYR B O 1
ATOM 3779 N N . LEU B 1 155 ? 20.328 8.867 -9.664 1 98.5 155 LEU B N 1
ATOM 3780 C CA . LEU B 1 155 ? 19.719 7.551 -9.812 1 98.5 155 LEU B CA 1
ATOM 3781 C C . LEU B 1 155 ? 20.516 6.492 -9.062 1 98.5 155 LEU B C 1
ATOM 3783 O O . LEU B 1 155 ? 21.75 6.512 -9.078 1 98.5 155 LEU B O 1
ATOM 3787 N N . ASP B 1 156 ? 19.797 5.625 -8.336 1 98.12 156 ASP B N 1
ATOM 3788 C CA . ASP B 1 156 ? 20.391 4.523 -7.586 1 98.12 156 ASP B CA 1
ATOM 3789 C C . ASP B 1 156 ? 19.375 3.4 -7.367 1 98.12 156 ASP B C 1
ATOM 3791 O O . ASP B 1 156 ? 18.188 3.582 -7.598 1 98.12 156 ASP B O 1
ATOM 3795 N N . ASP B 1 157 ? 19.859 2.199 -7.094 1 97 157 ASP B N 1
ATOM 3796 C CA . ASP B 1 157 ? 19 1.119 -6.625 1 97 157 ASP B CA 1
ATOM 3797 C C . ASP B 1 157 ? 18.547 1.362 -5.184 1 97 157 ASP B C 1
ATOM 3799 O O . ASP B 1 157 ? 19.125 0.812 -4.246 1 97 157 ASP B O 1
ATOM 3803 N N . THR B 1 158 ? 17.469 2.107 -5.086 1 97.75 158 THR B N 1
ATOM 3804 C CA . THR B 1 158 ? 17.047 2.555 -3.768 1 97.75 158 THR B CA 1
ATOM 3805 C C . THR B 1 158 ? 16.578 1.372 -2.922 1 97.75 158 THR B C 1
ATOM 3807 O O . THR B 1 158 ? 16.703 1.39 -1.696 1 97.75 158 THR B O 1
ATOM 3810 N N . ALA B 1 159 ? 16.047 0.342 -3.549 1 95.56 159 ALA B N 1
ATOM 3811 C CA . ALA B 1 159 ? 15.633 -0.853 -2.814 1 95.56 159 ALA B CA 1
ATOM 3812 C C . ALA B 1 159 ? 16.828 -1.512 -2.131 1 95.56 159 ALA B C 1
ATOM 3814 O O . ALA B 1 159 ? 16.781 -1.806 -0.934 1 95.56 159 ALA B O 1
ATOM 3815 N N . GLN B 1 160 ? 17.859 -1.724 -2.895 1 96.12 160 GLN B N 1
ATOM 3816 C CA . GLN B 1 160 ? 19.062 -2.332 -2.342 1 96.12 160 GLN B CA 1
ATOM 3817 C C . GLN B 1 160 ? 19.703 -1.43 -1.287 1 96.12 160 GLN B C 1
ATOM 3819 O O . GLN B 1 160 ? 20.172 -1.911 -0.256 1 96.12 160 GLN B O 1
ATOM 3824 N N . LEU B 1 161 ? 19.703 -0.143 -1.583 1 97.94 161 LEU B N 1
ATOM 3825 C CA . LEU B 1 161 ? 20.25 0.815 -0.627 1 97.94 161 LEU B CA 1
ATOM 3826 C C . LEU B 1 161 ? 19.547 0.697 0.72 1 97.94 161 LEU B C 1
ATOM 3828 O O . LEU B 1 161 ? 20.203 0.607 1.762 1 97.94 161 LEU B O 1
ATOM 3832 N N . MET B 1 162 ? 18.281 0.673 0.709 1 98.12 162 MET B N 1
ATOM 3833 C CA . MET B 1 162 ? 17.5 0.62 1.945 1 98.12 162 MET B CA 1
ATOM 3834 C C . MET B 1 162 ? 17.703 -0.716 2.654 1 98.12 162 MET B C 1
ATOM 3836 O O . MET B 1 162 ? 17.797 -0.764 3.881 1 98.12 162 MET B O 1
ATOM 3840 N N . ARG B 1 163 ? 17.797 -1.793 1.907 1 97.06 163 ARG B N 1
ATOM 3841 C CA . ARG B 1 163 ? 18.047 -3.098 2.51 1 97.06 163 ARG B CA 1
ATOM 3842 C C . ARG B 1 163 ? 19.406 -3.127 3.217 1 97.06 163 ARG B C 1
ATOM 3844 O O . ARG B 1 163 ? 19.516 -3.67 4.316 1 97.06 163 ARG B O 1
ATOM 3851 N N . ASP B 1 164 ? 20.422 -2.562 2.568 1 97.62 164 ASP B N 1
ATOM 3852 C CA . ASP B 1 164 ? 21.766 -2.506 3.156 1 97.62 164 ASP B CA 1
ATOM 3853 C C . ASP B 1 164 ? 21.75 -1.717 4.461 1 97.62 164 ASP B C 1
ATOM 3855 O O . ASP B 1 164 ? 22.391 -2.113 5.438 1 97.62 164 ASP B O 1
ATOM 3859 N N . LEU B 1 165 ? 21.047 -0.641 4.453 1 97.81 165 LEU B N 1
ATOM 3860 C CA . LEU B 1 165 ? 20.953 0.179 5.656 1 97.81 165 LEU B CA 1
ATOM 3861 C C . LEU B 1 165 ? 20.266 -0.584 6.781 1 97.81 165 LEU B C 1
ATOM 3863 O O . LEU B 1 165 ? 20.766 -0.608 7.914 1 97.81 165 LEU B O 1
ATOM 3867 N N . LEU B 1 166 ? 19.172 -1.219 6.48 1 98 166 LEU B N 1
ATOM 3868 C CA . LEU B 1 166 ? 18.422 -1.956 7.488 1 98 166 LEU B CA 1
ATOM 3869 C C . LEU B 1 166 ? 19.234 -3.129 8.023 1 98 166 LEU B C 1
ATOM 3871 O O . LEU B 1 166 ? 19.172 -3.439 9.219 1 98 166 LEU B O 1
ATOM 3875 N N . ALA B 1 167 ? 19.969 -3.766 7.156 1 96.25 167 ALA B N 1
ATOM 3876 C CA . ALA B 1 167 ? 20.812 -4.883 7.566 1 96.25 167 ALA B CA 1
ATOM 3877 C C . ALA B 1 167 ? 21.859 -4.426 8.57 1 96.25 167 ALA B C 1
ATOM 3879 O O . ALA B 1 167 ? 22.312 -5.215 9.414 1 96.25 167 ALA B O 1
ATOM 3880 N N . LYS B 1 168 ? 22.25 -3.186 8.523 1 96.62 168 LYS B N 1
ATOM 3881 C CA . LYS B 1 168 ? 23.234 -2.615 9.438 1 96.62 168 LYS B CA 1
ATOM 3882 C C . LYS B 1 168 ? 22.562 -2.025 10.672 1 96.62 168 LYS B C 1
ATOM 3884 O O . LYS B 1 168 ? 23.219 -1.374 11.492 1 96.62 168 LYS B O 1
ATOM 3889 N N . GLY B 1 169 ? 21.281 -2.145 10.758 1 96.25 169 GLY B N 1
ATOM 3890 C CA . GLY B 1 169 ? 20.547 -1.654 11.906 1 96.25 169 GLY B CA 1
ATOM 3891 C C . GLY B 1 169 ? 20.312 -0.156 11.875 1 96.25 169 GLY B C 1
ATOM 3892 O O . GLY B 1 169 ? 20.016 0.454 12.906 1 96.25 169 GLY B O 1
ATOM 3893 N N . GLN B 1 170 ? 20.469 0.435 10.703 1 96.94 170 GLN B N 1
ATOM 3894 C CA . GLN B 1 170 ? 20.234 1.871 10.57 1 96.94 170 GLN B CA 1
ATOM 3895 C C . GLN B 1 170 ? 18.766 2.178 10.352 1 96.94 170 GLN B C 1
ATOM 3897 O O . GLN B 1 170 ? 18.062 1.432 9.656 1 96.94 170 GLN B O 1
ATOM 3902 N N . ARG B 1 171 ? 18.297 3.26 10.875 1 97.81 171 ARG B N 1
ATOM 3903 C CA . ARG B 1 171 ? 16.875 3.578 10.859 1 97.81 171 ARG B CA 1
ATOM 3904 C C . ARG B 1 171 ? 16.5 4.34 9.594 1 97.81 171 ARG B C 1
ATOM 3906 O O . ARG B 1 171 ? 17.234 5.211 9.141 1 97.81 171 ARG B O 1
ATOM 3913 N N . ILE B 1 172 ? 15.359 4.02 9.086 1 98.75 172 ILE B N 1
ATOM 3914 C CA . ILE B 1 172 ? 14.742 4.703 7.957 1 98.75 172 ILE B CA 1
ATOM 3915 C C . ILE B 1 172 ? 13.453 5.391 8.414 1 98.75 172 ILE B C 1
ATOM 3917 O O . ILE B 1 172 ? 12.672 4.816 9.172 1 98.75 172 ILE B O 1
ATOM 3921 N N . VAL B 1 173 ? 13.227 6.648 8 1 98.75 173 VAL B N 1
ATOM 3922 C CA . VAL B 1 173 ? 12 7.383 8.289 1 98.75 173 VAL B CA 1
ATOM 3923 C C . VAL B 1 173 ? 11.25 7.672 6.992 1 98.75 173 VAL B C 1
ATOM 3925 O O . VAL B 1 173 ? 11.797 8.297 6.078 1 98.75 173 VAL B O 1
ATOM 3928 N N . ILE B 1 174 ? 10.055 7.199 6.91 1 98.88 174 ILE B N 1
ATOM 3929 C CA . ILE B 1 174 ? 9.18 7.504 5.781 1 98.88 174 ILE B CA 1
ATOM 3930 C C . ILE B 1 174 ? 8.266 8.672 6.141 1 98.88 174 ILE B C 1
ATOM 3932 O O . ILE B 1 174 ? 7.465 8.57 7.074 1 98.88 174 ILE B O 1
ATOM 3936 N N . GLU B 1 175 ? 8.398 9.734 5.406 1 98.25 175 GLU B N 1
ATOM 3937 C CA . GLU B 1 175 ? 7.562 10.922 5.551 1 98.25 175 GLU B CA 1
ATOM 3938 C C . GLU B 1 175 ? 6.355 10.852 4.617 1 98.25 175 GLU B C 1
ATOM 3940 O O . GLU B 1 175 ? 6.477 11.117 3.418 1 98.25 175 GLU B O 1
ATOM 3945 N N . GLY B 1 176 ? 5.168 10.531 5.223 1 97.56 176 GLY B N 1
ATOM 3946 C CA . GLY B 1 176 ? 3.947 10.406 4.438 1 97.56 176 GLY B CA 1
ATOM 3947 C C . GLY B 1 176 ? 3.396 11.742 3.975 1 97.56 176 GLY B C 1
ATOM 3948 O O . GLY B 1 176 ? 3.775 12.789 4.5 1 97.56 176 GLY B O 1
ATOM 3949 N N . SER B 1 177 ? 2.531 11.633 2.934 1 94.19 177 SER B N 1
ATOM 3950 C CA . SER B 1 177 ? 1.892 12.828 2.404 1 94.19 177 SER B CA 1
ATOM 3951 C C . SER B 1 177 ? 0.38 12.781 2.596 1 94.19 177 SER B C 1
ATOM 3953 O O . SER B 1 177 ? -0.198 11.703 2.748 1 94.19 177 SER B O 1
ATOM 3955 N N . GLN B 1 178 ? -0.253 13.977 2.619 1 94 178 GLN B N 1
ATOM 3956 C CA . GLN B 1 178 ? -1.688 14.117 2.846 1 94 178 GLN B CA 1
ATOM 3957 C C . GLN B 1 178 ? -2.111 13.414 4.133 1 94 178 GLN B C 1
ATOM 3959 O O . GLN B 1 178 ? -1.346 13.359 5.098 1 94 178 GLN B O 1
ATOM 3964 N N . GLY B 1 179 ? -3.336 13.148 4.344 1 96.06 179 GLY B N 1
ATOM 3965 C CA . GLY B 1 179 ? -3.85 12.5 5.543 1 96.06 179 GLY B CA 1
ATOM 3966 C C . GLY B 1 179 ? -4.902 11.445 5.25 1 96.06 179 GLY B C 1
ATOM 3967 O O . GLY B 1 179 ? -5.395 11.352 4.125 1 96.06 179 GLY B O 1
ATOM 3968 N N . PHE B 1 180 ? -5.227 10.719 6.254 1 97.69 180 PHE B N 1
ATOM 3969 C CA . PHE B 1 180 ? -6.145 9.594 6.145 1 97.69 180 PHE B CA 1
ATOM 3970 C C . PHE B 1 180 ? -7.43 10.008 5.434 1 97.69 180 PHE B C 1
ATOM 3972 O O . PHE B 1 180 ? -7.953 9.258 4.605 1 97.69 180 PHE B O 1
ATOM 3979 N N . GLY B 1 181 ? -7.926 11.156 5.727 1 96.19 181 GLY B N 1
ATOM 3980 C CA . GLY B 1 181 ? -9.188 11.641 5.188 1 96.19 181 GLY B CA 1
ATOM 3981 C C . GLY B 1 181 ? -9.148 11.883 3.691 1 96.19 181 GLY B C 1
ATOM 3982 O O . GLY B 1 181 ? -10.188 12.055 3.055 1 96.19 181 GLY B O 1
ATOM 3983 N N . LEU B 1 182 ? -8.023 11.82 3.121 1 95.56 182 LEU B N 1
ATOM 3984 C CA . LEU B 1 182 ? -7.883 12.055 1.688 1 95.56 182 LEU B CA 1
ATOM 3985 C C . LEU B 1 182 ? -7.523 10.766 0.957 1 95.56 182 LEU B C 1
ATOM 3987 O O . LEU B 1 182 ? -7.219 10.789 -0.237 1 95.56 182 LEU B O 1
ATOM 3991 N N . SER B 1 183 ? -7.551 9.656 1.629 1 97.06 183 SER B N 1
ATOM 3992 C CA . SER B 1 183 ? -7.281 8.375 0.978 1 97.06 183 SER B CA 1
ATOM 3993 C C . SER B 1 183 ? -8.281 8.109 -0.146 1 97.06 18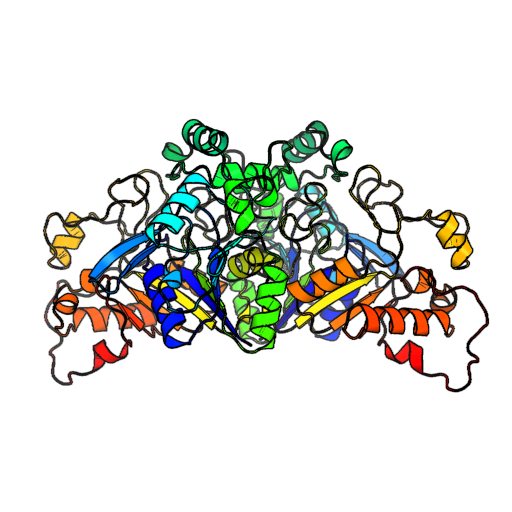3 SER B C 1
ATOM 3995 O O . SER B 1 183 ? -9.484 8.297 0.03 1 97.06 183 SER B O 1
ATOM 3997 N N . VAL B 1 184 ? -7.805 7.594 -1.192 1 97 184 VAL B N 1
ATOM 3998 C CA . VAL B 1 184 ? -8.664 7.262 -2.324 1 97 184 VAL B CA 1
ATOM 3999 C C . VAL B 1 184 ? -9.469 6.004 -2.01 1 97 184 VAL B C 1
ATOM 4001 O O . VAL B 1 184 ? -10.5 5.75 -2.641 1 97 184 VAL B O 1
ATOM 4004 N N . LEU B 1 185 ? -9.086 5.273 -0.973 1 97 185 LEU B N 1
ATOM 4005 C CA . LEU B 1 185 ? -9.68 3.969 -0.705 1 97 185 LEU B CA 1
ATOM 4006 C C . LEU B 1 185 ? -10.516 4.008 0.57 1 97 185 LEU B C 1
ATOM 4008 O O . LEU B 1 185 ? -11.625 3.469 0.607 1 97 185 LEU B O 1
ATOM 4012 N N . HIS B 1 186 ? -10.031 4.609 1.575 1 93.44 186 HIS B N 1
ATOM 4013 C CA . HIS B 1 186 ? -10.508 4.281 2.916 1 93.44 186 HIS B CA 1
ATOM 4014 C C . HIS B 1 186 ? -11.305 5.438 3.512 1 93.44 186 HIS B C 1
ATOM 4016 O O . HIS B 1 186 ? -12.07 5.246 4.453 1 93.44 186 HIS B O 1
ATOM 4022 N N . GLY B 1 187 ? -11.211 6.555 3.049 1 73.31 187 GLY B N 1
ATOM 4023 C CA . GLY B 1 187 ? -11.625 7.742 3.777 1 73.31 187 GLY B CA 1
ATOM 4024 C C . GLY B 1 187 ? -13.125 7.941 3.791 1 73.31 187 GLY B C 1
ATOM 4025 O O . GLY B 1 187 ? -13.648 8.672 4.637 1 73.31 187 GLY B O 1
ATOM 4026 N N . GLY B 1 188 ? -13.711 7.371 2.918 1 82 188 GLY B N 1
ATOM 4027 C CA . GLY B 1 188 ? -15.148 7.582 2.834 1 82 188 GLY B CA 1
ATOM 4028 C C . GLY B 1 188 ? -15.523 8.938 2.26 1 82 188 GLY B C 1
ATOM 4029 O O . GLY B 1 188 ? -16.656 9.391 2.412 1 82 188 GLY B O 1
ATOM 4030 N N . PHE B 1 189 ? -14.539 9.602 1.708 1 89.31 189 PHE B N 1
ATOM 4031 C CA . PHE B 1 189 ? -14.766 10.945 1.2 1 89.31 189 PHE B CA 1
ATOM 4032 C C . PHE B 1 189 ? -14.648 10.984 -0.319 1 89.31 189 PHE B C 1
ATOM 4034 O O . PHE B 1 189 ? -14.648 12.055 -0.923 1 89.31 189 PHE B O 1
ATOM 4041 N N . TYR B 1 190 ? -14.562 9.852 -0.869 1 92.31 190 TYR B N 1
ATOM 4042 C CA . TYR B 1 190 ? -14.516 9.812 -2.326 1 92.31 190 TYR B CA 1
ATOM 4043 C C . TYR B 1 190 ? -15.727 10.516 -2.926 1 92.31 190 TYR B C 1
ATOM 4045 O O . TYR B 1 190 ? -16.859 10.312 -2.469 1 92.31 190 TYR B O 1
ATOM 4053 N N . PRO B 1 191 ? -15.523 11.336 -3.879 1 93.69 191 PRO B N 1
ATOM 4054 C CA . PRO B 1 191 ? -14.344 11.539 -4.723 1 93.69 191 PRO B CA 1
ATOM 4055 C C . PRO B 1 191 ? -13.438 12.656 -4.211 1 93.69 191 PRO B C 1
ATOM 4057 O O . PRO B 1 191 ? -12.453 13.008 -4.863 1 93.69 191 PRO B O 1
ATOM 4060 N N . HIS B 1 192 ? -13.773 13.344 -3.088 1 93.5 192 HIS B N 1
ATOM 4061 C CA . HIS B 1 192 ? -12.945 14.391 -2.516 1 93.5 192 HIS B CA 1
ATOM 4062 C C . HIS B 1 192 ? -11.727 13.812 -1.812 1 93.5 192 HIS B C 1
ATOM 4064 O O . HIS B 1 192 ? -11.594 13.922 -0.59 1 93.5 192 HIS B O 1
ATOM 4070 N N . ALA B 1 193 ? -10.859 13.219 -2.547 1 93.94 193 ALA B N 1
ATOM 4071 C CA . ALA B 1 193 ? -9.656 12.508 -2.098 1 93.94 193 ALA B CA 1
ATOM 4072 C C . ALA B 1 193 ? -8.484 12.758 -3.045 1 93.94 193 ALA B C 1
ATOM 4074 O O . ALA B 1 193 ? -8.672 13.273 -4.148 1 93.94 193 ALA B O 1
ATOM 4075 N N . THR B 1 194 ? -7.305 12.516 -2.564 1 93.81 194 THR B N 1
ATOM 4076 C CA . THR B 1 194 ? -6.164 12.484 -3.477 1 93.81 194 THR B CA 1
ATOM 4077 C C . THR B 1 194 ? -6.172 11.211 -4.312 1 93.81 194 THR B C 1
ATOM 4079 O O . THR B 1 194 ? -7.051 10.359 -4.156 1 93.81 194 THR B O 1
ATOM 4082 N N . SER B 1 195 ? -5.281 11.086 -5.203 1 95.12 195 SER B N 1
ATOM 4083 C CA . SER B 1 195 ? -5.258 9.984 -6.156 1 95.12 195 SER B CA 1
ATOM 4084 C C . SER B 1 195 ? -4.555 8.758 -5.574 1 95.12 195 SER B C 1
ATOM 4086 O O . SER B 1 195 ? -4.34 7.77 -6.273 1 95.12 195 SER B O 1
ATOM 4088 N N . ARG B 1 196 ? -4.176 8.805 -4.301 1 95.81 196 ARG B N 1
ATOM 4089 C CA . ARG B 1 196 ? -3.383 7.746 -3.678 1 95.81 196 ARG B CA 1
ATOM 4090 C C . ARG B 1 196 ? -3.979 7.336 -2.336 1 95.81 196 ARG B C 1
ATOM 4092 O O . ARG B 1 196 ? -4.809 8.055 -1.771 1 95.81 196 ARG B O 1
ATOM 4099 N N . ASP B 1 197 ? -3.666 6.133 -1.928 1 97.31 197 ASP B N 1
ATOM 4100 C CA . ASP B 1 197 ? -3.904 5.754 -0.538 1 97.31 197 ASP B CA 1
ATOM 4101 C C . ASP B 1 197 ? -2.926 6.457 0.399 1 97.31 197 ASP B C 1
ATOM 4103 O O . ASP B 1 197 ? -1.795 6.758 0.012 1 97.31 197 ASP B O 1
ATOM 4107 N N . THR B 1 198 ? -3.385 6.801 1.601 1 97.69 198 THR B N 1
ATOM 4108 C CA . THR B 1 198 ? -2.576 7.664 2.455 1 97.69 198 THR B CA 1
ATOM 4109 C C . THR B 1 198 ? -2.398 7.047 3.838 1 97.69 198 THR B C 1
ATOM 4111 O O . THR B 1 198 ? -2.303 7.762 4.836 1 97.69 198 THR B O 1
ATOM 4114 N N . ILE B 1 199 ? -2.412 5.73 3.963 1 98.5 199 ILE B N 1
ATOM 4115 C CA . ILE B 1 199 ? -2.137 5.074 5.238 1 98.5 199 ILE B CA 1
ATOM 4116 C C . ILE B 1 199 ? -0.717 4.516 5.23 1 98.5 199 ILE B C 1
ATOM 4118 O O . ILE B 1 199 ? -0.058 4.484 4.191 1 98.5 199 ILE B O 1
ATOM 4122 N N . ALA B 1 200 ? -0.243 4.074 6.371 1 98.81 200 ALA B N 1
ATOM 4123 C CA . ALA B 1 200 ? 1.146 3.664 6.555 1 98.81 200 ALA B CA 1
ATOM 4124 C C . ALA B 1 200 ? 1.519 2.543 5.586 1 98.81 200 ALA B C 1
ATOM 4126 O O . ALA B 1 200 ? 2.582 2.58 4.965 1 98.81 200 ALA B O 1
ATOM 4127 N N . ALA B 1 201 ? 0.635 1.583 5.426 1 98.81 201 ALA B N 1
ATOM 4128 C CA . ALA B 1 201 ? 0.934 0.438 4.57 1 98.81 201 ALA B CA 1
ATOM 4129 C C . ALA B 1 201 ? 1.172 0.878 3.127 1 98.81 201 ALA B C 1
ATOM 4131 O O . ALA B 1 201 ? 2.029 0.323 2.436 1 98.81 201 ALA B O 1
ATOM 4132 N N . ALA B 1 202 ? 0.44 1.854 2.66 1 98.75 202 ALA B N 1
ATOM 4133 C CA . ALA B 1 202 ? 0.62 2.379 1.308 1 98.75 202 ALA B CA 1
ATOM 4134 C C . ALA B 1 202 ? 1.991 3.029 1.149 1 98.75 202 ALA B C 1
ATOM 4136 O O . ALA B 1 202 ? 2.65 2.859 0.12 1 98.75 202 ALA B O 1
ATOM 4137 N N . PHE B 1 203 ? 2.402 3.748 2.197 1 98.81 203 PHE B N 1
ATOM 4138 C CA . PHE B 1 203 ? 3.691 4.43 2.139 1 98.81 203 PHE B CA 1
ATOM 4139 C C . PHE B 1 203 ? 4.836 3.422 2.137 1 98.81 203 PHE B C 1
ATOM 4141 O O . PHE B 1 203 ? 5.824 3.6 1.424 1 98.81 203 PHE B O 1
ATOM 4148 N N . VAL B 1 204 ? 4.695 2.389 2.912 1 98.81 204 VAL B N 1
ATOM 4149 C CA . VAL B 1 204 ? 5.688 1.319 2.939 1 98.81 204 VAL B CA 1
ATOM 4150 C C . VAL B 1 204 ? 5.773 0.657 1.565 1 98.81 204 VAL B C 1
ATOM 4152 O O . VAL B 1 204 ? 6.867 0.384 1.067 1 98.81 204 VAL B O 1
ATOM 4155 N N . SER B 1 205 ? 4.613 0.444 0.919 1 98.69 205 SER B N 1
ATOM 4156 C CA . SER B 1 205 ? 4.562 -0.121 -0.425 1 98.69 205 SER B CA 1
ATOM 4157 C C . SER B 1 205 ? 5.262 0.783 -1.434 1 98.69 205 SER B C 1
ATOM 4159 O O . SER B 1 205 ? 6.082 0.317 -2.229 1 98.69 205 SER B O 1
ATOM 4161 N N . GLU B 1 206 ? 4.977 2.043 -1.387 1 98.5 206 GLU B N 1
ATOM 4162 C CA . GLU B 1 206 ? 5.59 2.996 -2.309 1 98.5 206 GLU B CA 1
ATOM 4163 C C . GLU B 1 206 ? 7.105 3.012 -2.162 1 98.5 206 GLU B C 1
ATOM 4165 O O . GLU B 1 206 ? 7.828 3.211 -3.141 1 98.5 206 GLU B O 1
ATOM 4170 N N . ALA B 1 207 ? 7.57 2.781 -0.94 1 98.5 207 ALA B N 1
ATOM 4171 C CA . ALA B 1 207 ? 9.008 2.789 -0.666 1 98.5 207 ALA B CA 1
ATOM 4172 C C . ALA B 1 207 ? 9.664 1.497 -1.146 1 98.5 207 ALA B C 1
ATOM 4174 O O . ALA B 1 207 ? 10.875 1.445 -1.335 1 98.5 207 ALA B O 1
ATOM 4175 N N . GLY B 1 208 ? 8.867 0.467 -1.327 1 97.88 208 GLY B N 1
ATOM 4176 C CA . GLY B 1 208 ? 9.414 -0.83 -1.696 1 97.88 208 GLY B CA 1
ATOM 4177 C C . GLY B 1 208 ? 9.922 -1.624 -0.507 1 97.88 208 GLY B C 1
ATOM 4178 O O . GLY B 1 208 ? 10.891 -2.373 -0.624 1 97.88 208 GLY B O 1
ATOM 4179 N N . LEU B 1 209 ? 9.32 -1.407 0.669 1 98.5 209 LEU B N 1
ATOM 4180 C CA . LEU B 1 209 ? 9.727 -2.078 1.898 1 98.5 209 LEU B CA 1
ATOM 4181 C C . LEU B 1 209 ? 8.641 -3.039 2.379 1 98.5 209 LEU B C 1
ATOM 4183 O O . LEU B 1 209 ? 7.539 -3.061 1.83 1 98.5 209 LEU B O 1
ATOM 4187 N N . SER B 1 210 ? 8.953 -3.822 3.379 1 98.5 210 SER B N 1
ATOM 4188 C CA . SER B 1 210 ? 8.07 -4.844 3.924 1 98.5 210 SER B CA 1
ATOM 4189 C C . SER B 1 210 ? 7.305 -4.32 5.137 1 98.5 210 SER B C 1
ATOM 4191 O O . SER B 1 210 ? 7.844 -3.537 5.926 1 98.5 210 SER B O 1
ATOM 4193 N N . PRO B 1 211 ? 6.031 -4.828 5.281 1 98.12 211 PRO B N 1
ATOM 4194 C CA . PRO B 1 211 ? 5.375 -4.535 6.559 1 98.12 211 PRO B CA 1
ATOM 4195 C C . PRO B 1 211 ? 6.223 -4.934 7.766 1 98.12 211 PRO B C 1
ATOM 4197 O O . PRO B 1 211 ? 6.164 -4.277 8.805 1 98.12 211 PRO B O 1
ATOM 4200 N N . LEU B 1 212 ? 7.031 -5.91 7.645 1 97.69 212 LEU B N 1
ATOM 4201 C CA . LEU B 1 212 ? 7.789 -6.461 8.766 1 97.69 212 LEU B CA 1
ATOM 4202 C C . LEU B 1 212 ? 9.008 -5.602 9.07 1 97.69 212 LEU B C 1
ATOM 4204 O O . LEU B 1 212 ? 9.672 -5.801 10.086 1 97.69 212 LEU B O 1
ATOM 4208 N N . ASP B 1 213 ? 9.289 -4.652 8.219 1 98.31 213 ASP B N 1
ATOM 4209 C CA . ASP B 1 213 ? 10.383 -3.721 8.477 1 98.31 213 ASP B CA 1
ATOM 4210 C C . ASP B 1 213 ? 9.961 -2.639 9.469 1 98.31 213 ASP B C 1
ATOM 4212 O O . ASP B 1 213 ? 10.805 -1.943 10.039 1 98.31 213 ASP B O 1
ATOM 4216 N N . VAL B 1 214 ? 8.664 -2.438 9.641 1 98.44 214 VAL B N 1
ATOM 4217 C CA . VAL B 1 214 ? 8.117 -1.293 10.367 1 98.44 214 VAL B CA 1
ATOM 4218 C C . VAL B 1 214 ? 7.988 -1.634 11.852 1 98.44 214 VAL B C 1
ATOM 4220 O O . VAL B 1 214 ? 7.414 -2.664 12.211 1 98.44 214 VAL B O 1
ATOM 4223 N N . ASP B 1 215 ? 8.523 -0.776 12.695 1 98.12 215 ASP B N 1
ATOM 4224 C CA . ASP B 1 215 ? 8.344 -0.982 14.125 1 98.12 215 ASP B CA 1
ATOM 4225 C C . ASP B 1 215 ? 7.719 0.245 14.789 1 98.12 215 ASP B C 1
ATOM 4227 O O . ASP B 1 215 ? 7.387 0.218 15.977 1 98.12 215 ASP B O 1
ATOM 4231 N N . GLU B 1 216 ? 7.508 1.34 13.938 1 98.5 216 GLU B N 1
ATOM 4232 C CA . GLU B 1 216 ? 6.949 2.566 14.5 1 98.5 216 GLU B CA 1
ATOM 4233 C C . GLU B 1 216 ? 6.059 3.283 13.492 1 98.5 216 GLU B C 1
ATOM 4235 O O . GLU B 1 216 ? 6.441 3.457 12.336 1 98.5 216 GLU B O 1
ATOM 4240 N N . ILE B 1 217 ? 4.906 3.617 13.938 1 98.75 217 ILE B N 1
ATOM 4241 C CA . ILE B 1 217 ? 3.998 4.461 13.172 1 98.75 217 ILE B CA 1
ATOM 4242 C C . ILE B 1 217 ? 3.562 5.652 14.023 1 98.75 217 ILE B C 1
ATOM 4244 O O . ILE B 1 217 ? 2.982 5.48 15.094 1 98.75 217 ILE B O 1
ATOM 4248 N N . VAL B 1 218 ? 3.848 6.855 13.516 1 98.81 218 VAL B N 1
ATOM 4249 C CA . VAL B 1 218 ? 3.469 8.086 14.195 1 98.81 218 VAL B CA 1
ATOM 4250 C C . VAL B 1 218 ? 2.297 8.742 13.477 1 98.81 218 VAL B C 1
ATOM 4252 O O . VAL B 1 218 ? 2.42 9.141 12.312 1 98.81 218 VAL B O 1
ATOM 4255 N N . LEU B 1 219 ? 1.177 8.805 14.148 1 98.94 219 LEU B N 1
ATOM 4256 C CA . LEU B 1 219 ? -0.004 9.477 13.609 1 98.94 219 LEU B CA 1
ATOM 4257 C C . LEU B 1 219 ? -0.038 10.938 14.023 1 98.94 219 LEU B C 1
ATOM 4259 O O . LEU B 1 219 ? -0.048 11.25 15.219 1 98.94 219 LEU B O 1
ATOM 4263 N N . VAL B 1 220 ? -0.031 11.773 13.039 1 98.81 220 VAL B N 1
ATOM 4264 C CA . VAL B 1 220 ? 0.001 13.211 13.312 1 98.81 220 VAL B CA 1
ATOM 4265 C C . VAL B 1 220 ? -1.388 13.805 13.094 1 98.81 220 VAL B C 1
ATOM 4267 O O . VAL B 1 220 ? -2.02 13.57 12.062 1 98.81 220 VAL B O 1
ATOM 4270 N N . LEU B 1 221 ? -1.817 14.578 14.102 1 98.69 221 LEU B N 1
ATOM 4271 C CA . LEU B 1 221 ? -3.121 15.234 14.102 1 98.69 221 LEU B CA 1
ATOM 4272 C C . LEU B 1 221 ? -2.975 16.734 14.312 1 98.69 221 LEU B C 1
ATOM 4274 O O . LEU B 1 221 ? -1.913 17.203 14.727 1 98.69 221 LEU B O 1
ATOM 4278 N N . ARG B 1 222 ? -3.926 17.422 14 1 97.44 222 ARG B N 1
ATOM 4279 C CA . ARG B 1 222 ? -4.023 18.828 14.398 1 97.44 222 ARG B CA 1
ATOM 4280 C C . ARG B 1 222 ? -5.332 19.094 15.125 1 97.44 222 ARG B C 1
ATOM 4282 O O . ARG B 1 222 ? -6.344 18.438 14.875 1 97.44 222 ARG B O 1
ATOM 4289 N N . ALA B 1 223 ? -5.363 20.047 15.992 1 97.38 223 ALA B N 1
ATOM 4290 C CA . ALA B 1 223 ? -6.492 20.328 16.875 1 97.38 223 ALA B CA 1
ATOM 4291 C C . ALA B 1 223 ? -7.734 20.703 16.062 1 97.38 223 ALA B C 1
ATOM 4293 O O . ALA B 1 223 ? -8.852 20.328 16.422 1 97.38 223 ALA B O 1
ATOM 4294 N N . HIS B 1 224 ? -7.496 21.469 15.031 1 96.44 224 HIS B N 1
ATOM 4295 C CA . HIS B 1 224 ? -8.547 21.875 14.102 1 96.44 224 HIS B CA 1
ATOM 4296 C C . HIS B 1 224 ? -8.195 21.5 12.664 1 96.44 224 HIS B C 1
ATOM 4298 O O . HIS B 1 224 ? -7.305 22.109 12.062 1 96.44 224 HIS B O 1
ATOM 4304 N N . PRO B 1 225 ? -8.906 20.484 12.125 1 96.69 225 PRO B N 1
ATOM 4305 C CA . PRO B 1 225 ? -8.586 20.062 10.758 1 96.69 225 PRO B CA 1
ATOM 4306 C C . PRO B 1 225 ? -8.875 21.141 9.719 1 96.69 225 PRO B C 1
ATOM 4308 O O . PRO B 1 225 ? -9.781 21.969 9.914 1 96.69 225 PRO B O 1
ATOM 4311 N N . ILE B 1 226 ? -8.07 21.156 8.672 1 93.94 226 ILE B N 1
ATOM 4312 C CA . ILE B 1 226 ? -8.258 22.109 7.586 1 93.94 226 ILE B CA 1
ATOM 4313 C C . ILE B 1 226 ? -8.391 21.359 6.262 1 93.94 226 ILE B C 1
ATOM 4315 O O . ILE B 1 226 ? -7.961 20.203 6.148 1 93.94 226 ILE B O 1
ATOM 4319 N N . ARG B 1 227 ? -8.992 21.938 5.34 1 91.44 227 ARG B N 1
ATOM 4320 C CA . ARG B 1 227 ? -9.133 21.453 3.971 1 91.44 227 ARG B CA 1
ATOM 4321 C C . ARG B 1 227 ? -8.805 22.547 2.963 1 91.44 227 ARG B C 1
ATOM 4323 O O . ARG B 1 227 ? -8.906 23.734 3.275 1 91.44 227 ARG B O 1
ATOM 4330 N N . VAL B 1 228 ? -8.422 22.062 1.845 1 86.44 228 VAL B N 1
ATOM 4331 C CA . VAL B 1 228 ? -8.18 23.016 0.772 1 86.44 228 VAL B CA 1
ATOM 4332 C C . VAL B 1 228 ? -9.461 23.797 0.472 1 86.44 228 VAL B C 1
ATOM 4334 O O . VAL B 1 228 ? -10.562 23.312 0.761 1 86.44 228 VAL B O 1
ATOM 4337 N N . ALA B 1 229 ? -9.359 24.969 -0.077 1 82.19 229 ALA B N 1
ATOM 4338 C CA . ALA B 1 229 ? -10.492 25.844 -0.387 1 82.19 229 ALA B CA 1
ATOM 4339 C C . ALA B 1 229 ? -11.414 25.188 -1.414 1 82.19 229 ALA B C 1
ATOM 4341 O O . ALA B 1 229 ? -11.047 24.219 -2.061 1 82.19 229 ALA B O 1
ATOM 4342 N N . GLY B 1 230 ? -12.594 25.672 -1.454 1 82 230 GLY B N 1
ATOM 4343 C CA . GLY B 1 230 ? -13.523 25.266 -2.492 1 82 230 GLY B CA 1
ATOM 4344 C C . GLY B 1 230 ? -14.305 24.016 -2.131 1 82 230 GLY B C 1
ATOM 4345 O O . GLY B 1 230 ? -14.664 23.812 -0.968 1 82 230 GLY B O 1
ATOM 4346 N N . ASN B 1 231 ? -14.625 23.281 -3.18 1 86.31 231 ASN B N 1
ATOM 4347 C CA . ASN B 1 231 ? -15.43 22.078 -3.021 1 86.31 231 ASN B CA 1
ATOM 4348 C C . ASN B 1 231 ? -14.57 20.859 -2.686 1 86.31 231 ASN B C 1
ATOM 4350 O O . ASN B 1 231 ? -14.656 19.828 -3.352 1 86.31 231 ASN B O 1
ATOM 4354 N N . SER B 1 232 ? -13.859 20.969 -1.598 1 87.56 232 SER B N 1
ATOM 4355 C CA . SER B 1 232 ? -12.852 19.953 -1.288 1 87.56 232 SER B CA 1
ATOM 4356 C C . SER B 1 232 ? -13.43 18.859 -0.395 1 87.56 232 SER B C 1
ATOM 4358 O O . SER B 1 232 ? -12.688 18.016 0.123 1 87.56 232 SER B O 1
ATOM 4360 N N . GLY B 1 233 ? -14.727 18.828 -0.208 1 89.44 233 GLY B N 1
ATOM 4361 C CA . GLY B 1 233 ? -15.359 17.766 0.551 1 89.44 233 GLY B CA 1
ATOM 4362 C C . GLY B 1 233 ? -15.859 18.219 1.91 1 89.44 233 GLY B C 1
ATOM 4363 O O . GLY B 1 233 ? -15.727 19.391 2.27 1 89.44 233 GLY B O 1
ATOM 4364 N N . GLN B 1 234 ? -16.297 17.328 2.656 1 86.06 234 GLN B N 1
ATOM 4365 C CA . GLN B 1 234 ? -17.016 17.641 3.885 1 86.06 234 GLN B CA 1
ATOM 4366 C C . GLN B 1 234 ? -16.047 17.891 5.043 1 86.06 234 GLN B C 1
ATOM 4368 O O . GLN B 1 234 ? -15.016 17.219 5.141 1 86.06 234 GLN B O 1
ATOM 4373 N N . LEU B 1 235 ? -16.344 18.875 5.777 1 90.56 235 LEU B N 1
ATOM 4374 C CA . LEU B 1 235 ? -15.852 19.125 7.121 1 90.56 235 LEU B CA 1
ATOM 4375 C C . LEU B 1 235 ? -17 19.156 8.133 1 90.56 235 LEU B C 1
ATOM 4377 O O . LEU B 1 235 ? -17.797 20.094 8.141 1 90.56 235 LEU B O 1
ATOM 4381 N N . GLU B 1 236 ? -17.172 18.094 8.891 1 87.25 236 GLU B N 1
ATOM 4382 C CA . GLU B 1 236 ? -18.359 17.844 9.703 1 87.25 236 GLU B CA 1
ATOM 4383 C C . GLU B 1 236 ? -18.703 19.078 10.547 1 87.25 236 GLU B C 1
ATOM 4385 O O . GLU B 1 236 ? -19.859 19.5 10.586 1 87.25 236 GLU B O 1
ATOM 4390 N N . ALA B 1 237 ? -17.859 19.656 11.266 1 91.69 237 ALA B N 1
ATOM 4391 C CA . ALA B 1 237 ? -18.078 20.844 12.078 1 91.69 237 ALA B CA 1
ATOM 4392 C C . ALA B 1 237 ? -17.219 22.016 11.594 1 91.69 237 ALA B C 1
ATOM 4394 O O . ALA B 1 237 ? -16.375 22.516 12.344 1 91.69 237 ALA B O 1
ATOM 4395 N N . GLU B 1 238 ? -17.641 22.453 10.391 1 94.19 238 GLU B N 1
ATOM 4396 C CA . GLU B 1 238 ? -16.875 23.547 9.781 1 94.19 238 GLU B CA 1
ATOM 4397 C C . GLU B 1 238 ? -17.156 24.875 10.492 1 94.19 238 GLU B C 1
ATOM 4399 O O . GLU B 1 238 ? -18.266 25.125 10.938 1 94.19 238 GLU B O 1
ATOM 4404 N N . MET B 1 239 ? -16.094 25.688 10.648 1 94.12 239 MET B N 1
ATOM 4405 C CA . MET B 1 239 ? -16.188 27.031 11.219 1 94.12 239 MET B CA 1
ATOM 4406 C C . MET B 1 239 ? -15.375 28.031 10.414 1 94.12 239 MET B C 1
ATOM 4408 O O . MET B 1 239 ? -14.617 27.641 9.516 1 94.12 239 MET B O 1
ATOM 4412 N N . SER B 1 240 ? -15.594 29.297 10.664 1 94.19 240 SER B N 1
ATOM 4413 C CA . SER B 1 240 ? -14.789 30.312 10 1 94.19 240 SER B CA 1
ATOM 4414 C C . SER B 1 240 ? -13.523 30.625 10.789 1 94.19 240 SER B C 1
ATOM 4416 O O . SER B 1 240 ? -13.461 30.375 12 1 94.19 240 SER B O 1
ATOM 4418 N N . TRP B 1 241 ? -12.562 31.031 10.055 1 94.25 241 TRP B N 1
ATOM 4419 C CA . TRP B 1 241 ? -11.344 31.469 10.727 1 94.25 241 TRP B CA 1
ATOM 4420 C C . TRP B 1 241 ? -11.656 32.562 11.742 1 94.25 241 TRP B C 1
ATOM 4422 O O . TRP B 1 241 ? -11.023 32.625 12.805 1 94.25 241 TRP B O 1
ATOM 4432 N N . LYS B 1 242 ? -12.594 33.438 11.477 1 93.69 242 LYS B N 1
ATOM 4433 C CA . LYS B 1 242 ? -13.008 34.5 12.391 1 93.69 242 LYS B CA 1
ATOM 4434 C C . LYS B 1 242 ? -13.586 33.906 13.68 1 93.69 242 LYS B C 1
ATOM 4436 O O . LYS B 1 242 ? -13.289 34.406 14.773 1 93.69 242 LYS B O 1
ATOM 4441 N N . GLU B 1 243 ? -14.367 32.938 13.531 1 94.12 243 GLU B N 1
ATOM 4442 C CA . GLU B 1 243 ? -14.938 32.281 14.695 1 94.12 243 GLU B CA 1
ATOM 4443 C C . GLU B 1 243 ? -13.852 31.656 15.57 1 94.12 243 GLU B C 1
ATOM 4445 O O . GLU B 1 243 ? -13.883 31.797 16.797 1 94.12 243 GLU B O 1
ATOM 4450 N N . LEU B 1 244 ? -12.914 31 14.906 1 93.56 244 LEU B N 1
ATOM 4451 C CA . LEU B 1 244 ? -11.805 30.406 15.648 1 93.56 244 LEU B CA 1
ATOM 4452 C C . LEU B 1 244 ? -10.992 31.484 16.359 1 93.56 244 LEU B C 1
ATOM 4454 O O . LEU B 1 244 ? -10.586 31.312 17.5 1 93.56 244 LEU B O 1
ATOM 4458 N N . ALA B 1 245 ? -10.758 32.562 15.688 1 92.38 245 ALA B N 1
ATOM 4459 C CA . ALA B 1 245 ? -9.969 33.656 16.25 1 92.38 245 ALA B CA 1
ATOM 4460 C C . ALA B 1 245 ? -10.625 34.219 17.516 1 92.38 245 ALA B C 1
ATOM 4462 O O . ALA B 1 245 ? -9.945 34.469 18.5 1 92.38 245 ALA B O 1
ATOM 4463 N N . ILE B 1 246 ? -11.859 34.344 17.469 1 91.69 246 ILE B N 1
ATOM 4464 C CA . ILE B 1 246 ? -12.617 34.875 18.594 1 91.69 246 ILE B CA 1
ATOM 4465 C C . ILE B 1 246 ? -12.594 33.875 19.75 1 91.69 246 ILE B C 1
ATOM 4467 O O . ILE B 1 246 ? -12.32 34.25 20.891 1 91.69 246 ILE B O 1
ATOM 4471 N N . GLU B 1 247 ? -12.797 32.656 19.391 1 90.44 247 GLU B N 1
ATOM 4472 C CA . GLU B 1 247 ? -12.883 31.594 20.406 1 90.44 247 GLU B CA 1
ATOM 4473 C C . GLU B 1 247 ? -11.539 31.375 21.094 1 90.44 247 GLU B C 1
ATOM 4475 O O . GLU B 1 247 ? -11.484 31.156 22.297 1 90.44 247 GLU B O 1
ATOM 4480 N N . ALA B 1 248 ? -10.508 31.469 20.391 1 89.88 248 ALA B N 1
ATOM 4481 C CA . ALA B 1 248 ? -9.195 31.094 20.906 1 89.88 248 ALA B CA 1
ATOM 4482 C C . ALA B 1 248 ? -8.398 32.312 21.328 1 89.88 248 ALA B C 1
ATOM 4484 O O . ALA B 1 248 ? -7.391 32.188 22.031 1 89.88 248 ALA B O 1
ATOM 4485 N N . GLY B 1 249 ? -8.828 33.469 20.938 1 88.25 249 GLY B N 1
ATOM 4486 C CA . GLY B 1 249 ? -8.078 34.688 21.203 1 88.25 249 GLY B CA 1
ATOM 4487 C C . GLY B 1 249 ? -6.898 34.875 20.281 1 88.25 249 GLY B C 1
ATOM 4488 O O . GLY B 1 249 ? -5.82 35.312 20.719 1 88.25 249 GLY B O 1
ATOM 4489 N N . LEU B 1 250 ? -7.066 34.469 19.031 1 89.44 250 LEU B N 1
ATOM 4490 C CA . LEU B 1 250 ? -6.066 34.688 17.984 1 89.44 250 LEU B CA 1
ATOM 4491 C C . LEU B 1 250 ? -6.266 36.031 17.328 1 89.44 250 LEU B C 1
ATOM 4493 O O . LEU B 1 250 ? -7.258 36.719 17.594 1 89.44 250 LEU B O 1
ATOM 4497 N N . ALA B 1 251 ? -5.246 36.406 16.547 1 88.19 251 ALA B N 1
ATOM 4498 C CA . ALA B 1 251 ? -5.422 37.625 15.758 1 88.19 251 ALA B CA 1
ATOM 4499 C C . ALA B 1 251 ? -6.633 37.5 14.844 1 88.19 251 ALA B C 1
ATOM 4501 O O . ALA B 1 251 ? -6.898 36.438 14.273 1 88.19 251 ALA B O 1
ATOM 4502 N N . GLU B 1 252 ? -7.336 38.594 14.703 1 86.69 252 GLU B N 1
ATOM 4503 C CA . GLU B 1 252 ? -8.594 38.594 13.961 1 86.69 252 GLU B CA 1
ATOM 4504 C C . GLU B 1 252 ? -8.383 38.156 12.516 1 86.69 252 GLU B C 1
ATOM 4506 O O . GLU B 1 252 ? -9.281 37.594 11.891 1 86.69 252 GLU B O 1
ATOM 4511 N N . ASP B 1 253 ? -7.242 38.344 11.984 1 87.56 253 ASP B N 1
ATOM 4512 C CA . ASP B 1 253 ? -7 38.062 10.57 1 87.56 253 ASP B CA 1
ATOM 4513 C C . ASP B 1 253 ? -6.195 36.75 10.406 1 87.56 253 ASP B C 1
ATOM 4515 O O . ASP B 1 253 ? -5.703 36.469 9.312 1 87.56 253 ASP B O 1
ATOM 4519 N N . TYR B 1 254 ? -6.176 36.062 11.438 1 86.25 254 TYR B N 1
ATOM 4520 C CA . TYR B 1 254 ? -5.422 34.812 11.352 1 86.25 254 TYR B CA 1
ATOM 4521 C C . TYR B 1 254 ? -6.094 33.844 10.398 1 86.25 254 TYR B C 1
ATOM 4523 O O . TYR B 1 254 ? -7.316 33.688 10.422 1 86.25 254 TYR B O 1
ATOM 4531 N N . ARG B 1 255 ? -5.32 33.406 9.461 1 85.25 255 ARG B N 1
ATOM 4532 C CA . ARG B 1 255 ? -5.773 32.375 8.539 1 85.25 255 ARG B CA 1
ATOM 4533 C C . ARG B 1 255 ? -4.594 31.609 7.965 1 85.25 255 ARG B C 1
ATOM 4535 O O . ARG B 1 255 ? -3.447 32.062 8.055 1 85.25 255 ARG B O 1
ATOM 4542 N N . GLU B 1 256 ? -4.91 30.406 7.496 1 85.44 256 GLU B N 1
ATOM 4543 C CA . GLU B 1 256 ? -3.904 29.625 6.781 1 85.44 256 GLU B CA 1
ATOM 4544 C C . GLU B 1 256 ? -4.207 29.578 5.289 1 85.44 256 GLU B C 1
ATOM 4546 O O . GLU B 1 256 ? -5.367 29.484 4.887 1 85.44 256 GLU B O 1
ATOM 4551 N N . LEU B 1 257 ? -3.09 29.609 4.539 1 78.25 257 LEU B N 1
ATOM 4552 C CA . LEU B 1 257 ? -3.182 29.531 3.086 1 78.25 257 LEU B CA 1
ATOM 4553 C C . LEU B 1 257 ? -2.564 28.219 2.58 1 78.25 257 LEU B C 1
ATOM 4555 O O . LEU B 1 257 ? -1.626 27.703 3.186 1 78.25 257 LEU B O 1
ATOM 4559 N N . THR B 1 258 ? -3.164 27.734 1.543 1 73.12 258 THR B N 1
ATOM 4560 C CA . THR B 1 258 ? -2.545 26.594 0.875 1 73.12 258 THR B CA 1
ATOM 4561 C C . THR B 1 258 ? -1.215 27 0.244 1 73.12 258 THR B C 1
ATOM 4563 O O . THR B 1 258 ? -1.127 28.031 -0.432 1 73.12 258 THR B O 1
ATOM 4566 N N . THR B 1 259 ? -0.202 26.109 0.505 1 66.75 259 THR B N 1
ATOM 4567 C CA . THR B 1 259 ? 1.133 26.406 -0.007 1 66.75 259 THR B CA 1
ATOM 4568 C C . THR B 1 259 ? 1.14 26.391 -1.532 1 66.75 259 THR B C 1
ATOM 4570 O O . THR B 1 259 ? 1.7 27.297 -2.16 1 66.75 259 THR B O 1
ATOM 4573 N N . ALA B 1 260 ? 0.436 25.484 -2.176 1 63.94 260 ALA B N 1
ATOM 4574 C CA . ALA B 1 260 ? 0.473 25.312 -3.625 1 63.94 260 ALA B CA 1
ATOM 4575 C C . ALA B 1 260 ? -0.418 26.328 -4.328 1 63.94 260 ALA B C 1
ATOM 4577 O O . ALA B 1 260 ? -0.04 26.891 -5.359 1 63.94 260 ALA B O 1
ATOM 4578 N N . THR B 1 261 ? -1.654 26.797 -3.771 1 68.88 261 THR B N 1
ATOM 4579 C CA . THR B 1 261 ? -2.639 27.609 -4.473 1 68.88 261 THR B CA 1
ATOM 4580 C C . THR B 1 261 ? -2.746 28.984 -3.838 1 68.88 261 THR B C 1
ATOM 4582 O O . THR B 1 261 ? -3.32 29.906 -4.426 1 68.88 261 THR B O 1
ATOM 4585 N N . LYS B 1 262 ? -2.277 29.156 -2.578 1 73.75 262 LYS B N 1
ATOM 4586 C CA . LYS B 1 262 ? -2.32 30.406 -1.819 1 73.75 262 LYS B CA 1
ATOM 4587 C C . LYS B 1 262 ? -3.758 30.812 -1.501 1 73.75 262 LYS B C 1
ATOM 4589 O O . LYS B 1 262 ? -4.051 31.984 -1.308 1 73.75 262 LYS B O 1
ATOM 4594 N N . LYS B 1 263 ? -4.691 29.828 -1.544 1 80.38 263 LYS B N 1
ATOM 4595 C CA . LYS B 1 263 ? -6.078 30.047 -1.149 1 80.38 263 LYS B CA 1
ATOM 4596 C C . LYS B 1 263 ? -6.281 29.766 0.337 1 80.38 263 LYS B C 1
ATOM 4598 O O . LYS B 1 263 ? -5.578 28.938 0.918 1 80.38 263 LYS B O 1
ATOM 4603 N N . VAL B 1 264 ? -7.281 30.547 0.783 1 88.44 264 VAL B N 1
ATOM 4604 C CA . VAL B 1 264 ? -7.555 30.375 2.205 1 88.44 264 VAL B CA 1
ATOM 4605 C C . VAL B 1 264 ? -8.117 28.984 2.455 1 88.44 264 VAL B C 1
ATOM 4607 O O . VAL B 1 264 ? -9.07 28.562 1.803 1 88.44 264 VAL B O 1
ATOM 4610 N N . ARG B 1 265 ? -7.547 28.344 3.389 1 91.31 265 ARG B N 1
ATOM 4611 C CA . ARG B 1 265 ? -7.992 27 3.752 1 91.31 265 ARG B CA 1
ATOM 4612 C C . ARG B 1 265 ? -9.289 27.047 4.559 1 91.31 265 ARG B C 1
ATOM 4614 O O . ARG B 1 265 ? -9.562 28.031 5.242 1 91.31 265 ARG B O 1
ATOM 4621 N N . ARG B 1 266 ? -10.039 26.031 4.348 1 93.69 266 ARG B N 1
ATOM 4622 C CA . ARG B 1 266 ? -11.188 25.812 5.215 1 93.69 266 ARG B CA 1
ATOM 4623 C C . ARG B 1 266 ? -10.766 25.219 6.555 1 93.69 266 ARG B C 1
ATOM 4625 O O . ARG B 1 266 ? -9.711 24.594 6.656 1 93.69 266 ARG B O 1
ATOM 4632 N N . ILE B 1 267 ? -11.562 25.438 7.582 1 95.19 267 ILE B N 1
ATOM 4633 C CA . ILE B 1 267 ? -11.172 24.969 8.906 1 95.19 267 ILE B CA 1
ATOM 4634 C C . ILE B 1 267 ? -12.391 24.438 9.648 1 95.19 267 ILE B C 1
ATOM 4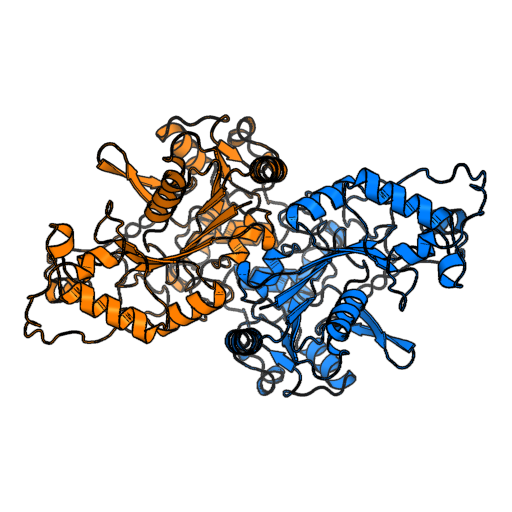636 O O . ILE B 1 267 ? -13.516 24.875 9.398 1 95.19 267 ILE B O 1
ATOM 4640 N N . GLY B 1 268 ? -12.219 23.406 10.445 1 95.81 268 GLY B N 1
ATOM 4641 C CA . GLY B 1 268 ? -13.305 22.812 11.211 1 95.81 268 GLY B CA 1
ATOM 4642 C C . GLY B 1 268 ? -12.891 22.406 12.609 1 95.81 268 GLY B C 1
ATOM 4643 O O . GLY B 1 268 ? -11.734 22.578 13 1 95.81 268 GLY B O 1
ATOM 4644 N N . ARG B 1 269 ? -13.891 21.984 13.398 1 96.31 269 ARG B N 1
ATOM 4645 C CA . ARG B 1 269 ? -13.625 21.422 14.719 1 96.31 269 ARG B CA 1
ATOM 4646 C C . ARG B 1 269 ? -13.078 20 14.609 1 96.31 269 ARG B C 1
ATOM 4648 O O . ARG B 1 269 ? -13.172 19.375 13.555 1 96.31 269 ARG B O 1
ATOM 4655 N N . PHE B 1 270 ? -12.539 19.516 15.742 1 97.25 270 PHE B N 1
ATOM 4656 C CA . PHE B 1 270 ? -11.898 18.203 15.758 1 97.25 270 PHE B CA 1
ATOM 4657 C C . PHE B 1 270 ? -12.898 17.109 15.383 1 97.25 270 PHE B C 1
ATOM 4659 O O . PHE B 1 270 ? -14 17.062 15.938 1 97.25 270 PHE B O 1
ATOM 4666 N N . GLU B 1 271 ? -12.547 16.234 14.477 1 95.69 271 GLU B N 1
ATOM 4667 C CA . GLU B 1 271 ? -13.43 15.172 14 1 95.69 271 GLU B CA 1
ATOM 4668 C C . GLU B 1 271 ? -13.016 13.812 14.57 1 95.69 271 GLU B C 1
ATOM 4670 O O . GLU B 1 271 ? -12.148 13.141 14.008 1 95.69 271 GLU B O 1
ATOM 4675 N N . VAL B 1 272 ? -13.75 13.352 15.461 1 97.12 272 VAL B N 1
ATOM 4676 C CA . VAL B 1 272 ? -13.422 12.156 16.219 1 97.12 272 VAL B CA 1
ATOM 4677 C C . VAL B 1 272 ? -13.516 10.922 15.328 1 97.12 272 VAL B C 1
ATOM 4679 O O . VAL B 1 272 ? -12.617 10.078 15.328 1 97.12 272 VAL B O 1
ATOM 4682 N N . ASP B 1 273 ? -14.531 10.82 14.539 1 95 273 ASP B N 1
ATOM 4683 C CA . ASP B 1 273 ? -14.797 9.625 13.75 1 95 273 ASP B CA 1
ATOM 4684 C C . ASP B 1 273 ? -13.695 9.391 12.711 1 95 273 ASP B C 1
ATOM 4686 O O . ASP B 1 273 ? -13.242 8.266 12.523 1 95 273 ASP B O 1
ATOM 4690 N N . VAL B 1 274 ? -13.258 10.477 12.039 1 95.81 274 VAL B N 1
ATOM 4691 C CA . VAL B 1 274 ? -12.195 10.367 11.047 1 95.81 274 VAL B CA 1
ATOM 4692 C C . VAL B 1 274 ? -10.906 9.891 11.711 1 95.81 274 VAL B C 1
ATOM 4694 O O . VAL B 1 274 ? -10.211 9.023 11.18 1 95.81 274 VAL B O 1
ATOM 4697 N N . VAL B 1 275 ? -10.641 10.398 12.859 1 97.69 275 VAL B N 1
ATOM 4698 C CA . VAL B 1 275 ? -9.406 10.062 13.562 1 97.69 275 VAL B CA 1
ATOM 4699 C C . VAL B 1 275 ? -9.477 8.625 14.07 1 97.69 275 VAL B C 1
ATOM 4701 O O . VAL B 1 275 ? -8.484 7.891 14.016 1 97.69 275 VAL B O 1
ATOM 4704 N N . ARG B 1 276 ? -10.641 8.18 14.547 1 97.38 276 ARG B N 1
ATOM 4705 C CA . ARG B 1 276 ? -10.797 6.797 14.984 1 97.38 276 ARG B CA 1
ATOM 4706 C C . ARG B 1 276 ? -10.516 5.824 13.844 1 97.38 276 ARG B C 1
ATOM 4708 O O . ARG B 1 276 ? -9.859 4.797 14.039 1 97.38 276 ARG B O 1
ATOM 4715 N N . ARG B 1 277 ? -10.984 6.145 12.711 1 96.88 277 ARG B N 1
ATOM 4716 C CA . ARG B 1 277 ? -10.75 5.297 11.547 1 96.88 277 ARG B CA 1
ATOM 4717 C C . ARG B 1 277 ? -9.281 5.309 11.148 1 96.88 277 ARG B C 1
ATOM 4719 O O . ARG B 1 277 ? -8.734 4.289 10.727 1 96.88 277 ARG B O 1
ATOM 4726 N N . ALA B 1 278 ? -8.672 6.5 11.258 1 98 278 ALA B N 1
ATOM 4727 C CA . ALA B 1 278 ? -7.242 6.594 10.992 1 98 278 ALA B CA 1
ATOM 4728 C C . ALA B 1 278 ? -6.449 5.719 11.961 1 98 278 ALA B C 1
ATOM 4730 O O . ALA B 1 278 ? -5.504 5.035 11.555 1 98 278 ALA B O 1
ATOM 4731 N N . VAL B 1 279 ? -6.828 5.754 13.227 1 98 279 VAL B N 1
ATOM 4732 C CA . VAL B 1 279 ? -6.168 4.941 14.242 1 98 279 VAL B CA 1
ATOM 4733 C C . VAL B 1 279 ? -6.352 3.459 13.922 1 98 279 VAL B C 1
ATOM 4735 O O . VAL B 1 279 ? -5.402 2.678 14 1 98 279 VAL B O 1
ATOM 4738 N N . ALA B 1 280 ? -7.512 3.1 13.508 1 96.94 280 ALA B N 1
ATOM 4739 C CA . ALA B 1 280 ? -7.816 1.707 13.188 1 96.94 280 ALA B CA 1
ATOM 4740 C C . ALA B 1 280 ? -6.977 1.216 12.016 1 96.94 280 ALA B C 1
ATOM 4742 O O . ALA B 1 280 ? -6.469 0.091 12.031 1 96.94 280 ALA B O 1
ATOM 4743 N N . ALA B 1 281 ? -6.773 2.027 11.031 1 97.5 281 ALA B N 1
ATOM 4744 C CA . ALA B 1 281 ? -6.098 1.639 9.797 1 97.5 281 ALA B CA 1
ATOM 4745 C C . ALA B 1 281 ? -4.586 1.611 9.984 1 97.5 281 ALA B C 1
ATOM 4747 O O . ALA B 1 281 ? -3.881 0.874 9.289 1 97.5 281 ALA B O 1
ATOM 4748 N N . ASN B 1 282 ? -4.121 2.416 10.953 1 98.44 282 ASN B N 1
ATOM 4749 C CA . ASN B 1 282 ? -2.676 2.6 11.031 1 98.44 282 ASN B CA 1
ATOM 4750 C C . ASN B 1 282 ? -2.096 1.957 12.289 1 98.44 282 ASN B C 1
ATOM 4752 O O . ASN B 1 282 ? -0.907 1.631 12.328 1 98.44 282 ASN B O 1
ATOM 4756 N N . GLN B 1 283 ? -2.91 1.804 13.344 1 97.81 283 GLN B N 1
ATOM 4757 C CA . GLN B 1 283 ? -2.439 1.28 14.617 1 97.81 283 GLN B CA 1
ATOM 4758 C C . GLN B 1 283 ? -1.171 1.994 15.07 1 97.81 283 GLN B C 1
ATOM 4760 O O . GLN B 1 283 ? -0.138 1.357 15.289 1 97.81 283 GLN B O 1
ATOM 4765 N N . PRO B 1 284 ? -1.275 3.264 15.32 1 98.62 284 PRO B N 1
ATOM 4766 C CA . PRO B 1 284 ? -0.068 4.039 15.617 1 98.62 284 PRO B CA 1
ATOM 4767 C C . PRO B 1 284 ? 0.568 3.658 16.953 1 98.62 284 PRO B C 1
ATOM 4769 O O . PRO B 1 284 ? -0.142 3.361 17.906 1 98.62 284 PRO B O 1
ATOM 4772 N N . THR B 1 285 ? 1.922 3.686 17.016 1 98.12 285 THR B N 1
ATOM 4773 C CA . THR B 1 285 ? 2.672 3.516 18.25 1 98.12 285 THR B CA 1
ATOM 4774 C C . THR B 1 285 ? 2.715 4.82 19.031 1 98.12 285 THR B C 1
ATOM 4776 O O . THR B 1 285 ? 2.977 4.816 20.25 1 98.12 285 THR B O 1
ATOM 4779 N N . SER B 1 286 ? 2.5 5.91 18.312 1 98.31 286 SER B N 1
ATOM 4780 C CA . SER B 1 286 ? 2.447 7.227 18.938 1 98.31 286 SER B CA 1
ATOM 4781 C C . SER B 1 286 ? 1.522 8.172 18.172 1 98.31 286 SER B C 1
ATOM 4783 O O . SER B 1 286 ? 1.324 8.008 16.969 1 98.31 286 SER B O 1
ATOM 4785 N N . ILE B 1 287 ? 0.932 9.102 18.922 1 98.81 287 ILE B N 1
ATOM 4786 C CA . ILE B 1 287 ? 0.06 10.109 18.344 1 98.81 287 ILE B CA 1
ATOM 4787 C C . ILE B 1 287 ? 0.553 11.5 18.734 1 98.81 287 ILE B C 1
ATOM 4789 O O . ILE B 1 287 ? 0.818 11.766 19.906 1 98.81 287 ILE B O 1
ATOM 4793 N N . VAL B 1 288 ? 0.739 12.312 17.734 1 98.81 288 VAL B N 1
ATOM 4794 C CA . VAL B 1 288 ? 1.114 13.711 17.906 1 98.81 288 VAL B CA 1
ATOM 4795 C C . VAL B 1 288 ? -0.087 14.609 17.625 1 98.81 288 VAL B C 1
ATOM 4797 O O . VAL B 1 288 ? -0.738 14.477 16.594 1 98.81 288 VAL B O 1
ATOM 4800 N N . LEU B 1 289 ? -0.412 15.477 18.531 1 98.62 289 LEU B N 1
ATOM 4801 C CA . LEU B 1 289 ? -1.448 16.484 18.312 1 98.62 289 LEU B CA 1
ATOM 4802 C C . LEU B 1 289 ? -0.84 17.875 18.203 1 98.62 289 LEU B C 1
ATOM 4804 O O . LEU B 1 289 ? -0.39 18.438 19.219 1 98.62 289 LEU B O 1
ATOM 4808 N N . ASN B 1 290 ? -0.864 18.406 16.984 1 97.44 290 ASN B N 1
ATOM 4809 C CA . ASN B 1 290 ? -0.274 19.703 16.688 1 97.44 290 ASN B CA 1
ATOM 4810 C C . ASN B 1 290 ? -1.321 20.812 16.719 1 97.44 290 ASN B C 1
ATOM 4812 O O . ASN B 1 290 ? -2.516 20.547 16.844 1 97.44 290 ASN B O 1
ATOM 4816 N N . HIS B 1 291 ? -0.802 22.078 16.656 1 95.62 291 HIS B N 1
ATOM 4817 C CA . HIS B 1 291 ? -1.601 23.297 16.516 1 95.62 291 HIS B CA 1
ATOM 4818 C C . HIS B 1 291 ? -2.461 23.531 17.766 1 95.62 291 HIS B C 1
ATOM 4820 O O . HIS B 1 291 ? -3.607 23.969 17.656 1 95.62 291 HIS B O 1
ATOM 4826 N N . LEU B 1 292 ? -1.973 23.188 18.891 1 95.81 292 LEU B N 1
ATOM 4827 C CA . LEU B 1 292 ? -2.697 23.438 20.125 1 95.81 292 LEU B CA 1
ATOM 4828 C C . LEU B 1 292 ? -2.736 24.922 20.453 1 95.81 292 LEU B C 1
ATOM 4830 O O . LEU B 1 292 ? -3.512 25.359 21.297 1 95.81 292 LEU B O 1
ATOM 4834 N N . ASP B 1 293 ? -1.886 25.719 19.781 1 92.94 293 ASP B N 1
ATOM 4835 C CA . ASP B 1 293 ? -1.96 27.172 19.875 1 92.94 293 ASP B CA 1
ATOM 4836 C C . ASP B 1 293 ? -3.303 27.688 19.375 1 92.94 293 ASP B C 1
ATOM 4838 O O . ASP B 1 293 ? -3.709 28.812 19.703 1 92.94 293 ASP B O 1
ATOM 4842 N N . TYR B 1 294 ? -4.012 26.844 18.547 1 94.12 294 TYR B N 1
ATOM 4843 C CA . TYR B 1 294 ? -5.355 27.203 18.094 1 94.12 294 TYR B CA 1
ATOM 4844 C C . TYR B 1 294 ? -6.371 27 19.203 1 94.12 294 TYR B C 1
ATOM 4846 O O . TYR B 1 294 ? -7.488 27.531 19.141 1 94.12 294 TYR B O 1
ATOM 4854 N N . VAL B 1 295 ? -6.039 26.141 20.125 1 93.94 295 VAL B N 1
ATOM 4855 C CA . VAL B 1 295 ? -6.883 25.922 21.297 1 93.94 295 VAL B CA 1
ATOM 4856 C C . VAL B 1 295 ? -6.621 27.016 22.344 1 93.94 295 VAL B C 1
ATOM 4858 O O . VAL B 1 295 ? -7.559 27.594 22.891 1 93.94 295 VAL B O 1
ATOM 4861 N N . ASP B 1 296 ? -5.387 27.297 22.562 1 92.81 296 ASP B N 1
ATOM 4862 C CA . ASP B 1 296 ? -4.984 28.344 23.484 1 92.81 296 ASP B CA 1
ATOM 4863 C C . ASP B 1 296 ? -3.643 28.953 23.078 1 92.81 296 ASP B C 1
ATOM 4865 O O . ASP B 1 296 ? -2.59 28.359 23.328 1 92.81 296 ASP B O 1
ATOM 4869 N N . PRO B 1 297 ? -3.707 30.156 22.578 1 91.19 297 PRO B N 1
ATOM 4870 C CA . PRO B 1 297 ? -2.482 30.797 22.094 1 91.19 297 PRO B CA 1
ATOM 4871 C C . PRO B 1 297 ? -1.457 31.031 23.203 1 91.19 297 PRO B C 1
ATOM 4873 O O . PRO B 1 297 ? -0.284 31.281 22.922 1 91.19 297 PRO B O 1
ATOM 4876 N N . ALA B 1 298 ? -1.87 30.969 24.484 1 88 298 ALA B N 1
ATOM 4877 C CA . ALA B 1 298 ? -0.947 31.141 25.594 1 88 298 ALA B CA 1
ATOM 4878 C C . ALA B 1 298 ? 0.173 30.109 25.547 1 88 298 ALA B C 1
ATOM 4880 O O . ALA B 1 298 ? 1.298 30.391 25.984 1 88 298 ALA B O 1
ATOM 4881 N N . LEU B 1 299 ? -0.094 28.969 24.984 1 88.69 299 LEU B N 1
ATOM 4882 C CA . LEU B 1 299 ? 0.888 27.906 24.891 1 88.69 299 LEU B CA 1
ATOM 4883 C C . LEU B 1 299 ? 2.09 28.328 24.047 1 88.69 299 LEU B C 1
ATOM 4885 O O . LEU B 1 299 ? 3.232 28.016 24.391 1 88.69 299 LEU B O 1
ATOM 4889 N N . ALA B 1 300 ? 1.787 29.031 22.969 1 86.5 300 ALA B N 1
ATOM 4890 C CA . ALA B 1 300 ? 2.855 29.469 22.078 1 86.5 300 ALA B CA 1
ATOM 4891 C C . ALA B 1 300 ? 3.773 30.469 22.766 1 86.5 300 ALA B C 1
ATOM 4893 O O . ALA B 1 300 ? 4.922 30.656 22.359 1 86.5 300 ALA B O 1
ATOM 4894 N N . LYS B 1 301 ? 3.23 31.047 23.859 1 85.12 301 LYS B N 1
ATOM 4895 C CA . LYS B 1 301 ? 4 32.031 24.625 1 85.12 301 LYS B CA 1
ATOM 4896 C C . LYS B 1 301 ? 4.691 31.375 25.812 1 85.12 301 LYS B C 1
ATOM 4898 O O . LYS B 1 301 ? 5.227 32.062 26.688 1 85.12 301 LYS B O 1
ATOM 4903 N N . GLY B 1 302 ? 4.609 30.047 25.859 1 83 302 GLY B N 1
ATOM 4904 C CA . GLY B 1 302 ? 5.301 29.297 26.906 1 83 302 GLY B CA 1
ATOM 4905 C C . GLY B 1 302 ? 4.523 29.219 28.203 1 83 302 GLY B C 1
ATOM 4906 O O . GLY B 1 302 ? 5.07 28.859 29.25 1 83 302 GLY B O 1
ATOM 4907 N N . LYS B 1 303 ? 3.266 29.625 28.078 1 83.12 303 LYS B N 1
ATOM 4908 C CA . LYS B 1 303 ? 2.436 29.594 29.281 1 83.12 303 LYS B CA 1
ATOM 4909 C C . LYS B 1 303 ? 1.684 28.281 29.391 1 83.12 303 LYS B C 1
ATOM 4911 O O . LYS B 1 303 ? 1.521 27.562 28.406 1 83.12 303 LYS B O 1
ATOM 4916 N N . ARG B 1 304 ? 1.324 28.062 30.562 1 82.94 304 ARG B N 1
ATOM 4917 C CA . ARG B 1 304 ? 0.481 26.891 30.828 1 82.94 304 ARG B CA 1
ATOM 4918 C C . ARG B 1 304 ? -0.949 27.141 30.344 1 82.94 304 ARG B C 1
ATOM 4920 O O . ARG B 1 304 ? -1.397 28.281 30.266 1 82.94 304 ARG B O 1
ATOM 4927 N N . SER B 1 305 ? -1.597 26.016 30.016 1 89.19 305 SER B N 1
ATOM 4928 C CA . SER B 1 305 ? -2.969 26.141 29.531 1 89.19 305 SER B CA 1
ATOM 4929 C C . SER B 1 305 ? -3.834 24.984 30.016 1 89.19 305 SER B C 1
ATOM 4931 O O . SER B 1 305 ? -3.695 23.844 29.547 1 89.19 305 SER B O 1
ATOM 4933 N N . GLY B 1 306 ? -4.727 25.234 30.922 1 89.81 306 GLY B N 1
ATOM 4934 C CA . GLY B 1 306 ? -5.727 24.266 31.312 1 89.81 306 GLY B CA 1
ATOM 4935 C C . GLY B 1 306 ? -6.656 23.875 30.172 1 89.81 306 GLY B C 1
ATOM 4936 O O . GLY B 1 306 ? -7.066 22.719 30.078 1 89.81 306 GLY B O 1
ATOM 4937 N N . LEU B 1 307 ? -6.926 24.875 29.344 1 91.38 307 LEU B N 1
ATOM 4938 C CA . LEU B 1 307 ? -7.793 24.641 28.203 1 91.38 307 LEU B CA 1
ATOM 4939 C C . LEU B 1 307 ? -7.199 23.578 27.281 1 91.38 307 LEU B C 1
ATOM 4941 O O . LEU B 1 307 ? -7.906 22.656 26.844 1 91.38 307 LEU B O 1
ATOM 4945 N N . ALA B 1 308 ? -5.961 23.703 27 1 93.62 308 ALA B N 1
ATOM 4946 C CA . ALA B 1 308 ? -5.289 22.734 26.141 1 93.62 308 ALA B CA 1
ATOM 4947 C C . ALA B 1 308 ? -5.238 21.359 26.781 1 93.62 308 ALA B C 1
ATOM 4949 O O . ALA B 1 308 ? -5.441 20.344 26.109 1 93.62 308 ALA B O 1
ATOM 4950 N N . ARG B 1 309 ? -4.93 21.344 28.016 1 94.19 309 ARG B N 1
ATOM 4951 C CA . ARG B 1 309 ? -4.895 20.078 28.75 1 94.19 309 ARG B CA 1
ATOM 4952 C C . ARG B 1 309 ? -6.238 19.359 28.672 1 94.19 309 ARG B C 1
ATOM 4954 O O . ARG B 1 309 ? -6.289 18.172 28.359 1 94.19 309 ARG B O 1
ATOM 4961 N N . ASP B 1 310 ? -7.328 20.094 28.922 1 94.94 310 ASP B N 1
ATOM 4962 C CA . ASP B 1 310 ? -8.672 19.516 28.891 1 94.94 310 ASP B CA 1
ATOM 4963 C C . ASP B 1 310 ? -9.039 19.062 27.469 1 94.94 310 ASP B C 1
ATOM 4965 O O . ASP B 1 310 ? -9.672 18.016 27.297 1 94.94 310 ASP B O 1
ATOM 4969 N N . PHE B 1 311 ? -8.688 19.922 26.578 1 95.44 311 PHE B N 1
ATOM 4970 C CA . PHE B 1 311 ? -8.953 19.578 25.188 1 95.44 311 PHE B CA 1
ATOM 4971 C C . PHE B 1 311 ? -8.297 18.25 24.812 1 95.44 311 PHE B C 1
ATOM 4973 O O . PHE B 1 311 ? -8.945 17.375 24.25 1 95.44 311 PHE B O 1
ATOM 4980 N N . VAL B 1 312 ? -7.023 18.062 25.141 1 97.25 312 VAL B N 1
ATOM 4981 C CA . VAL B 1 312 ? -6.273 16.844 24.812 1 97.25 312 VAL B CA 1
ATOM 4982 C C . VAL B 1 312 ? -6.891 15.656 25.531 1 97.25 312 VAL B C 1
ATOM 4984 O O . VAL B 1 312 ? -7.043 14.578 24.953 1 97.25 312 VAL B O 1
ATOM 4987 N N . ALA B 1 313 ? -7.242 15.836 26.75 1 96.69 313 ALA B N 1
ATOM 4988 C CA . ALA B 1 313 ? -7.875 14.766 27.516 1 96.69 313 ALA B CA 1
ATOM 4989 C C . ALA B 1 313 ? -9.172 14.312 26.844 1 96.69 313 ALA B C 1
ATOM 4991 O O . ALA B 1 313 ? -9.469 13.117 26.797 1 96.69 313 ALA B O 1
ATOM 4992 N N . ARG B 1 314 ? -9.938 15.258 26.391 1 96.88 314 ARG B N 1
ATOM 4993 C CA . ARG B 1 314 ? -11.188 14.938 25.703 1 96.88 314 ARG B CA 1
ATOM 4994 C C . ARG B 1 314 ? -10.93 14.188 24.406 1 96.88 314 ARG B C 1
ATOM 4996 O O . ARG B 1 314 ? -11.641 13.242 24.078 1 96.88 314 ARG B O 1
ATOM 5003 N N . VAL B 1 315 ? -9.961 14.672 23.656 1 97.69 315 VAL B N 1
ATOM 5004 C CA . VAL B 1 315 ? -9.586 14.008 22.406 1 97.69 315 VAL B CA 1
ATOM 5005 C C . VAL B 1 315 ? -9.211 12.555 22.703 1 97.69 315 VAL B C 1
ATOM 5007 O O . VAL B 1 315 ? -9.727 11.633 22.047 1 97.69 315 VAL B O 1
ATOM 5010 N N . GLU B 1 316 ? -8.336 12.344 23.688 1 97.88 316 GLU B N 1
ATOM 5011 C CA . GLU B 1 316 ? -7.891 11 24.062 1 97.88 316 GLU B CA 1
ATOM 5012 C C . GLU B 1 316 ? -9.07 10.102 24.391 1 97.88 316 GLU B C 1
ATOM 5014 O O . GLU B 1 316 ? -9.148 8.961 23.922 1 97.88 316 GLU B O 1
ATOM 5019 N N . SER B 1 317 ? -9.977 10.617 25.172 1 97.31 317 SER B N 1
ATOM 5020 C CA . SER B 1 317 ? -11.133 9.852 25.609 1 97.31 317 SER B CA 1
ATOM 5021 C C . SER B 1 317 ? -12.016 9.461 24.422 1 97.31 317 SER B C 1
ATOM 5023 O O . SER B 1 317 ? -12.523 8.336 24.359 1 97.31 317 SER B O 1
ATOM 5025 N N . ARG B 1 318 ? -12.133 10.312 23.516 1 96.94 318 ARG B N 1
ATOM 5026 C CA . ARG B 1 318 ? -13.078 10.109 22.422 1 96.94 318 ARG B CA 1
ATOM 5027 C C . ARG B 1 318 ? -12.477 9.219 21.344 1 96.94 318 ARG B C 1
ATOM 5029 O O . ARG B 1 318 ? -13.195 8.461 20.688 1 96.94 318 ARG B O 1
ATOM 5036 N N . ILE B 1 319 ? -11.195 9.336 21.094 1 96.94 319 ILE B N 1
ATOM 5037 C CA . ILE B 1 319 ? -10.609 8.531 20.031 1 96.94 319 ILE B CA 1
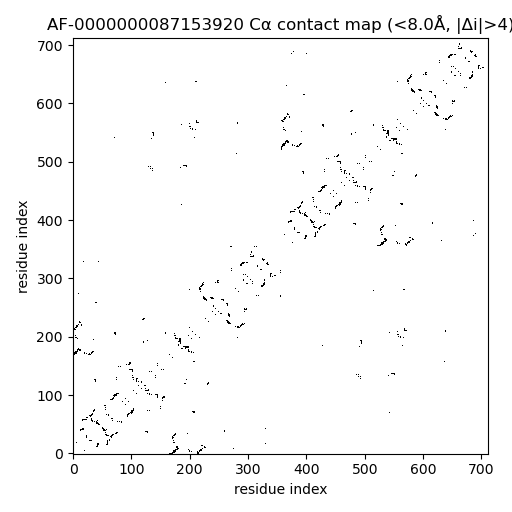ATOM 5038 C C . ILE B 1 319 ? -10.148 7.191 20.594 1 96.94 319 ILE B C 1
ATOM 5040 O O . ILE B 1 319 ? -9.828 6.266 19.844 1 96.94 319 ILE B O 1
ATOM 5044 N N . GLY B 1 320 ? -10.086 7.051 21.922 1 95.19 320 GLY B N 1
ATOM 5045 C CA . GLY B 1 320 ? -9.695 5.809 22.578 1 95.19 320 GLY B CA 1
ATOM 5046 C C . GLY B 1 320 ? -8.211 5.523 22.484 1 95.19 320 GLY B C 1
ATOM 5047 O O . GLY B 1 320 ? -7.805 4.367 22.375 1 95.19 320 GLY B O 1
ATOM 5048 N N . ALA B 1 321 ? -7.426 6.48 22.359 1 96.75 321 ALA B N 1
ATOM 5049 C CA . ALA B 1 321 ? -5.977 6.344 22.25 1 96.75 321 ALA B CA 1
ATOM 5050 C C . ALA B 1 321 ? -5.266 7.516 22.922 1 96.75 321 ALA B C 1
ATOM 5052 O O . ALA B 1 321 ? -5.793 8.625 22.969 1 96.75 321 ALA B O 1
ATOM 5053 N N . ALA B 1 322 ? -4.055 7.312 23.359 1 97.44 322 ALA B N 1
ATOM 5054 C CA . ALA B 1 322 ? -3.295 8.328 24.078 1 97.44 322 ALA B CA 1
ATOM 5055 C C . ALA B 1 322 ? -2.512 9.219 23.109 1 97.44 322 ALA B C 1
ATOM 5057 O O . ALA B 1 322 ? -1.914 8.719 22.156 1 97.44 322 ALA B O 1
ATOM 5058 N N . VAL B 1 323 ? -2.582 10.484 23.344 1 98.31 323 VAL B N 1
ATOM 5059 C CA . VAL B 1 323 ? -1.686 11.43 22.688 1 98.31 323 VAL B CA 1
ATOM 5060 C C . VAL B 1 323 ? -0.333 11.438 23.406 1 98.31 323 VAL B C 1
ATOM 5062 O O . VAL B 1 323 ? -0.264 11.602 24.625 1 98.31 323 VAL B O 1
ATOM 5065 N N . THR B 1 324 ? 0.749 11.281 22.625 1 98 324 THR B N 1
ATOM 5066 C CA . THR B 1 324 ? 2.055 11.117 23.266 1 98 324 THR B CA 1
ATOM 5067 C C . THR B 1 324 ? 2.865 12.406 23.172 1 98 324 THR B C 1
ATOM 5069 O O . THR B 1 324 ? 3.703 12.688 24.031 1 98 324 THR B O 1
ATOM 5072 N N . MET B 1 325 ? 2.686 13.156 22.125 1 97.94 325 MET B N 1
ATOM 5073 C CA . MET B 1 325 ? 3.389 14.422 21.906 1 97.94 325 MET B CA 1
ATOM 5074 C C . MET B 1 325 ? 2.42 15.516 21.484 1 97.94 325 MET B C 1
ATOM 5076 O O . MET B 1 325 ? 1.367 15.227 20.906 1 97.94 325 MET B O 1
ATOM 5080 N N . VAL B 1 326 ? 2.797 16.719 21.797 1 97.31 326 VAL B N 1
ATOM 5081 C CA . VAL B 1 326 ? 1.952 17.859 21.453 1 97.31 326 VAL B CA 1
ATOM 5082 C C . VAL B 1 326 ? 2.801 18.969 20.828 1 97.31 326 VAL B C 1
ATOM 5084 O O . VAL B 1 326 ? 3.99 19.094 21.125 1 97.31 326 VAL B O 1
ATOM 5087 N N . GLY B 1 327 ? 2.197 19.672 19.891 1 96.19 327 GLY B N 1
ATOM 5088 C CA . GLY B 1 327 ? 2.797 20.844 19.281 1 96.19 327 GLY B CA 1
ATOM 5089 C C . GLY B 1 327 ? 1.91 22.078 19.359 1 96.19 327 GLY B C 1
ATOM 5090 O O . GLY B 1 327 ? 0.687 21.969 19.25 1 96.19 327 GLY B O 1
ATOM 5091 N N . PHE B 1 328 ? 2.467 23.25 19.594 1 93.62 328 PHE B N 1
ATOM 5092 C CA . PHE B 1 328 ? 1.7 24.484 19.719 1 93.62 328 PHE B CA 1
ATOM 5093 C C . PHE B 1 328 ? 2.416 25.641 19.031 1 93.62 328 PHE B C 1
ATOM 5095 O O . PHE B 1 328 ? 2.451 26.75 19.562 1 93.62 328 PHE B O 1
ATOM 5102 N N . GLY B 1 329 ? 2.982 25.344 17.875 1 87.94 329 GLY B N 1
ATOM 5103 C CA . GLY B 1 329 ? 3.697 26.266 17 1 87.94 329 GLY B CA 1
ATOM 5104 C C . GLY B 1 329 ? 4.605 25.562 16.016 1 87.94 329 GLY B C 1
ATOM 5105 O O . GLY B 1 329 ? 4.754 24.344 16.047 1 87.94 329 GLY B O 1
ATOM 5106 N N . PRO B 1 330 ? 5.223 26.312 15.094 1 84.69 330 PRO B N 1
ATOM 5107 C CA . PRO B 1 330 ? 6.016 25.734 14.016 1 84.69 330 PRO B CA 1
ATOM 5108 C C . PRO B 1 330 ? 7.246 24.984 14.516 1 84.69 330 PRO B C 1
ATOM 5110 O O . PRO B 1 330 ? 7.711 24.047 13.875 1 84.69 330 PRO B O 1
ATOM 5113 N N . ASP B 1 331 ? 7.777 25.328 15.664 1 83.69 331 ASP B N 1
ATOM 5114 C CA . ASP B 1 331 ? 9.016 24.719 16.156 1 83.69 331 ASP B CA 1
ATOM 5115 C C . ASP B 1 331 ? 8.781 23.969 17.469 1 83.69 331 ASP B C 1
ATOM 5117 O O . ASP B 1 331 ? 9.727 23.625 18.172 1 83.69 331 ASP B O 1
ATOM 5121 N N . SER B 1 332 ? 7.555 23.797 17.75 1 88.75 332 SER B N 1
ATOM 5122 C CA . SER B 1 332 ? 7.246 23.188 19.047 1 88.75 332 SER B CA 1
ATOM 5123 C C . SER B 1 332 ? 6.824 21.734 18.875 1 88.75 332 SER B C 1
ATOM 5125 O O . SER B 1 332 ? 5.926 21.422 18.078 1 88.75 332 SER B O 1
ATOM 5127 N N . LEU B 1 333 ? 7.465 20.797 19.547 1 94.06 333 LEU B N 1
ATOM 5128 C CA . LEU B 1 333 ? 7.105 19.391 19.719 1 94.06 333 LEU B CA 1
ATOM 5129 C C . LEU B 1 333 ? 7.578 18.859 21.062 1 94.06 333 LEU B C 1
ATOM 5131 O O . LEU B 1 333 ? 8.781 18.719 21.297 1 94.06 333 LEU B O 1
ATOM 5135 N N . GLU B 1 334 ? 6.617 18.609 21.969 1 94.38 334 GLU B N 1
ATOM 5136 C CA . GLU B 1 334 ? 6.926 18.266 23.344 1 94.38 334 GLU B CA 1
ATOM 5137 C C . GLU B 1 334 ? 6.141 17.047 23.797 1 94.38 334 GLU B C 1
ATOM 5139 O O . GLU B 1 334 ? 5.078 16.75 23.25 1 94.38 334 GLU B O 1
ATOM 5144 N N . PRO B 1 335 ? 6.691 16.375 24.781 1 95.12 335 PRO B N 1
ATOM 5145 C CA . PRO B 1 335 ? 5.887 15.297 25.359 1 95.12 335 PRO B CA 1
ATOM 5146 C C . PRO B 1 335 ? 4.57 15.789 25.953 1 95.12 335 PRO B C 1
ATOM 5148 O O . PRO B 1 335 ? 4.508 16.906 26.484 1 95.12 335 PRO B O 1
ATOM 5151 N N . ARG B 1 336 ? 3.576 15.016 25.797 1 94.44 336 ARG B N 1
ATOM 5152 C CA . ARG B 1 336 ? 2.244 15.352 26.281 1 94.44 336 ARG B CA 1
ATOM 5153 C C . ARG B 1 336 ? 2.295 15.781 27.75 1 94.44 336 ARG B C 1
ATOM 5155 O O . ARG B 1 336 ? 1.5 16.625 28.188 1 94.44 336 ARG B O 1
ATOM 5162 N N . SER B 1 337 ? 3.268 15.383 28.578 1 91.5 337 SER B N 1
ATOM 5163 C CA . SER B 1 337 ? 3.398 15.641 30 1 91.5 337 SER B CA 1
ATOM 5164 C C . SER B 1 337 ? 3.629 17.125 30.281 1 91.5 337 SER B C 1
ATOM 5166 O O . SER B 1 337 ? 3.451 17.578 31.406 1 91.5 337 SER B O 1
ATOM 5168 N N . VAL B 1 338 ? 3.994 17.844 29.281 1 89.56 338 VAL B N 1
ATOM 5169 C CA . VAL B 1 338 ? 4.25 19.266 29.453 1 89.56 338 VAL B CA 1
ATOM 5170 C C . VAL B 1 338 ? 2.955 19.984 29.812 1 89.56 338 VAL B C 1
ATOM 5172 O O . VAL B 1 338 ? 2.982 21.047 30.438 1 89.56 338 VAL B O 1
ATOM 5175 N N . LEU B 1 339 ? 1.854 19.297 29.453 1 90.94 339 LEU B N 1
ATOM 5176 C CA . LEU B 1 339 ? 0.561 19.922 29.734 1 90.94 339 LEU B CA 1
ATOM 5177 C C . LEU B 1 339 ? 0.131 19.656 31.172 1 90.94 339 LEU B C 1
ATOM 5179 O O . LEU B 1 339 ? -0.793 20.312 31.672 1 90.94 339 LEU B O 1
ATOM 5183 N N . GLU B 1 340 ? 0.671 18.562 31.922 1 82.62 340 GLU B N 1
ATOM 5184 C CA . GLU B 1 340 ? 0.272 18.156 33.281 1 82.62 340 GLU B CA 1
ATOM 5185 C C . GLU B 1 340 ? 1.012 18.953 34.344 1 82.62 340 GLU B C 1
ATOM 5187 O O . GLU B 1 340 ? 0.634 18.938 35.5 1 82.62 340 GLU B O 1
ATOM 5192 N N . LYS B 1 341 ? 2.154 19.328 34.375 1 61.47 341 LYS B N 1
ATOM 5193 C CA . LYS B 1 341 ? 3.031 19.828 35.438 1 61.47 341 LYS B CA 1
ATOM 5194 C C . LYS B 1 341 ? 2.256 20.672 36.438 1 61.47 341 LYS B C 1
ATOM 5196 O O . LYS B 1 341 ? 2.602 20.719 37.625 1 61.47 341 LYS B O 1
ATOM 5201 N N . ASP B 1 342 ? 1.517 21.781 36.344 1 50.03 342 ASP B N 1
ATOM 5202 C CA . ASP B 1 342 ? 1.295 22.625 37.5 1 50.03 342 ASP B CA 1
ATOM 5203 C C . ASP B 1 342 ? 0.021 22.219 38.25 1 50.03 342 ASP B C 1
ATOM 5205 O O . ASP B 1 342 ? -1.022 22.016 37.625 1 50.03 342 ASP B O 1
ATOM 5209 N N . GLY B 1 343 ? 0.095 21.578 39.5 1 46.03 343 GLY B N 1
ATOM 5210 C CA . GLY B 1 343 ? -0.847 21.266 40.562 1 46.03 343 GLY B CA 1
ATOM 5211 C C . GLY B 1 343 ? -2.08 22.141 40.562 1 46.03 343 GLY B C 1
ATOM 5212 O O . GLY B 1 343 ? -3.156 21.719 40.969 1 46.03 343 GLY B O 1
ATOM 5213 N N . ARG B 1 344 ? -2.143 23.562 40.969 1 42.66 344 ARG B N 1
ATOM 5214 C CA . ARG B 1 344 ? -3.176 24.406 41.531 1 42.66 344 ARG B CA 1
ATOM 5215 C C . ARG B 1 344 ? -4.145 24.906 40.469 1 42.66 344 ARG B C 1
ATOM 5217 O O . ARG B 1 344 ? -4.895 25.859 40.719 1 42.66 344 ARG B O 1
ATOM 5224 N N . THR B 1 345 ? -3.994 24.703 39.25 1 42.75 345 THR B N 1
ATOM 5225 C CA . THR B 1 345 ? -4.723 25.719 38.5 1 42.75 345 THR B CA 1
ATOM 5226 C C . THR B 1 345 ? -6.199 25.359 38.406 1 42.75 345 THR B C 1
ATOM 5228 O O . THR B 1 345 ? -6.543 24.203 38.188 1 42.75 345 THR B O 1
ATOM 5231 N N . GLN B 1 346 ? -7.199 26.266 39.062 1 39.94 346 GLN B N 1
ATOM 5232 C CA . GLN B 1 346 ? -8.656 26.297 39 1 39.94 346 GLN B CA 1
ATOM 5233 C C . GLN B 1 346 ? -9.172 26 37.594 1 39.94 346 GLN B C 1
ATOM 5235 O O . GLN B 1 346 ? -8.602 26.453 36.625 1 39.94 346 GLN B O 1
ATOM 5240 N N . PRO B 1 347 ? -10.109 25.234 37.656 1 43.97 347 PRO B N 1
ATOM 5241 C CA . PRO B 1 347 ? -10.766 24.953 36.375 1 43.97 347 PRO B CA 1
ATOM 5242 C C . PRO B 1 347 ? -11.461 26.188 35.781 1 43.97 347 PRO B C 1
ATOM 5244 O O . PRO B 1 347 ? -12.203 26.875 36.5 1 43.97 347 PRO B O 1
ATOM 5247 N N . THR B 1 348 ? -11.078 27.406 35.25 1 41.38 348 THR B N 1
ATOM 5248 C CA . THR B 1 348 ? -11.703 28.641 34.781 1 41.38 348 THR B CA 1
ATOM 5249 C C . THR B 1 348 ? -13 28.328 34.031 1 41.38 348 THR B C 1
ATOM 5251 O O . THR B 1 348 ? -13.203 27.203 33.562 1 41.38 348 THR B O 1
ATOM 5254 N N . SER B 1 349 ? -14.141 29.5 33.906 1 34.38 349 SER B N 1
ATOM 5255 C CA . SER B 1 349 ? -15.492 29.609 33.375 1 34.38 349 SER B CA 1
ATOM 5256 C C . SER B 1 349 ? -15.5 29.328 31.875 1 34.38 349 SER B C 1
ATOM 5258 O O . SER B 1 349 ? -16.516 29.531 31.203 1 34.38 349 SER B O 1
ATOM 5260 N N . ARG B 1 350 ? -14.898 29.344 31.031 1 38.59 350 ARG B N 1
ATOM 5261 C CA . ARG B 1 350 ? -15.367 29.312 29.656 1 38.59 350 ARG B CA 1
ATOM 5262 C C . ARG B 1 350 ? -16.766 28.703 29.562 1 38.59 350 ARG B C 1
ATOM 5264 O O . ARG B 1 350 ? -17.078 27.75 30.266 1 38.59 350 ARG B O 1
ATOM 5271 N N . GLN B 1 351 ? -18.422 29.109 28.75 1 34.09 351 GLN B N 1
ATOM 5272 C CA . GLN B 1 351 ? -18.703 28.828 27.344 1 34.09 351 GLN B CA 1
ATOM 5273 C C . GLN B 1 351 ? -17.656 27.922 26.719 1 34.09 351 GLN B C 1
ATOM 5275 O O . GLN B 1 351 ? -16.562 28.375 26.375 1 34.09 351 GLN B O 1
ATOM 5280 N N . SER B 1 352 ? -16.828 27.109 27.25 1 35.62 352 SER B N 1
ATOM 5281 C CA . SER B 1 352 ? -15.969 26.062 27.797 1 35.62 352 SER B CA 1
ATOM 5282 C C . SER B 1 352 ? -15.742 24.938 26.781 1 35.62 352 SER B C 1
ATOM 5284 O O . SER B 1 352 ? -16.516 24.797 25.828 1 35.62 352 SER B O 1
ATOM 5286 N N . LEU B 1 353 ? -15.391 23.547 26.875 1 40.03 353 LEU B N 1
ATOM 5287 C CA . LEU B 1 353 ? -14.953 22.484 25.969 1 40.03 353 LEU B CA 1
ATOM 5288 C C . LEU B 1 353 ? -15.984 22.25 24.875 1 40.03 353 LEU B C 1
ATOM 5290 O O . LEU B 1 353 ? -16.109 21.141 24.359 1 40.03 353 LEU B O 1
ATOM 5294 N N . LYS B 1 354 ? -16.812 22.75 24.641 1 41.19 354 LYS B N 1
ATOM 5295 C CA . LYS B 1 354 ? -17.781 22.641 23.562 1 41.19 354 LYS B CA 1
ATOM 5296 C C . LYS B 1 354 ? -17.266 21.766 22.422 1 41.19 354 LYS B C 1
ATOM 5298 O O . LYS B 1 354 ? -16.062 21.562 22.297 1 41.19 354 LYS B O 1
ATOM 5303 N N . ALA B 1 355 ? -17.328 21.578 20.875 1 42.66 355 ALA B N 1
ATOM 5304 C CA . ALA B 1 355 ? -17.547 20.453 19.969 1 42.66 355 ALA B CA 1
ATOM 5305 C C . ALA B 1 355 ? -16.234 19.75 19.641 1 42.66 355 ALA B C 1
ATOM 5307 O O . ALA B 1 355 ? -15.43 20.234 18.844 1 42.66 355 ALA B O 1
ATOM 5308 N N . VAL B 1 356 ? -15.062 19.5 20.297 1 45.31 356 VAL B N 1
ATOM 5309 C CA . VAL B 1 356 ? -14.484 18.234 19.828 1 45.31 356 VAL B CA 1
ATOM 5310 C C . VAL B 1 356 ? -15.312 17.062 20.344 1 45.31 356 VAL B C 1
ATOM 5312 O O . VAL B 1 356 ? -15.742 17.062 21.5 1 45.31 356 VAL B O 1
#

Radius of gyration: 26.01 Å; Cα contacts (8 Å, |Δi|>4): 1780; chains: 2; bounding box: 54×82×69 Å

Secondary structure (DSSP, 8-state):
--EEEEEESSSS-SSHHHHHHHHHHHTT-SEEEE-S-TT--EEEE-TTS-EEEESSS-GGGGSTTPEEEE-TT-EE-HHHHHHHHHHHT--TTTEEE-TTPEEPPHHHHHHHHHTTHHHHH----SSHHHHHHHHHTT-TT--BGGG-GGGGGGB--HHHHHHHHHHTT--EEEE--S-GGG-TTTSS-TTSS-SS--SHHHHHHHHT--GGGEEEEEEEEESS-EE-SSS----TTEE-HHHHHHHHT--TT---B-TTT-PBPEEE---HHHHHHHHHHH--SEEEEE-GGGT-GGGGGT---HHHHHHHHHHHHHHTS---EE--STT--EEGGGGT--S-------S-----/--EEEEEESSSS-SSHHHHHHHHHHHTTEEEEEE-S-TT--EEEE-TTS-EEEESSS-GGGGSTTPEEEE-TT-EE-HHHHHHHHHHHT--TTTEEE-TTPEEPPHHHHHHHHHTTHHHHH----SSHHHHHHHHHTT-TT--BGGG-GGGGGGB--HHHHHHHHHHTT-EEEEE--S-GGG-TTTSS-TTSS-SS--SHHHHHHHHT--GGGEEEEEEEEESS-EE-SSS----TTEE-HHHHHHHHT--TT---B-TTT-PBPEEE---HHHHHHHHHHH--SEEEEE-GGGT-GGGGGT---HHHHHHHHHHHHHHTS---EE--STT--EEGGGGT--S-------S-S---

Organism: NCBI:txid2511166

InterPro domains:
  IPR001114 Adenylosuccinate synthetase [MF_00011] (1-356)
  IPR001114 Adenylosuccinate synthetase [PF00709] (5-143)
  IPR001114 Adenylosuccinate synthetase [PF00709] (146-296)
  IPR001114 Adenylosuccinate synthetase [PTHR11846] (149-296)
  IPR001114 Adenylosuccinate synthetase [SM00788] (3-337)
  IPR027417 P-loop containing nucleoside triphosphate hydrolase [SSF52540] (1-332)
  IPR042109 Adenylosuccinate synthetase, domain 1 [G3DSA:3.40.440.10] (1-124)
  IPR042109 Adenylosuccinate synthetase, domain 1 [G3DSA:3.40.440.10] (131-220)
  IPR042111 Adenylosuccinate synthetase, domain 3 [G3DSA:3.90.170.10] (221-301)

Solvent-accessible surface area (backbone atoms only — not comparable to full-atom values): 35489 Å² total; per-residue (Å²): 95,42,26,37,35,35,32,26,27,38,56,28,88,32,51,56,23,40,50,37,24,51,51,30,51,74,64,58,25,42,31,32,28,23,45,46,34,59,72,40,72,23,50,32,54,47,97,86,67,45,78,44,72,33,36,63,58,46,46,30,54,73,26,76,83,29,31,31,33,36,25,29,45,16,40,40,42,65,68,60,41,52,51,52,33,59,76,68,70,56,50,57,87,35,33,38,29,19,44,53,9,36,41,38,46,72,64,21,22,50,50,28,57,68,68,44,40,38,66,63,29,31,48,81,41,62,5,46,45,42,31,48,31,36,52,38,56,49,42,90,80,60,46,35,35,70,74,34,76,91,42,52,78,24,49,42,67,50,56,60,53,51,52,54,38,32,75,71,58,37,27,35,33,37,38,50,48,53,4,25,41,24,9,55,43,74,37,80,35,70,64,26,35,48,53,45,64,26,48,52,13,32,48,36,31,31,52,46,36,27,32,77,36,45,79,39,29,38,35,24,30,40,52,53,42,37,39,58,40,81,46,32,59,91,54,94,50,58,49,51,54,54,56,48,14,65,74,28,67,49,60,75,79,51,76,56,58,36,87,92,77,64,39,59,42,40,40,22,44,39,58,53,68,58,36,34,52,31,41,65,30,35,60,49,77,38,26,35,41,20,46,39,28,64,62,30,44,50,42,57,73,74,40,81,46,69,68,44,38,51,50,51,52,51,50,24,65,69,48,70,49,73,63,49,27,32,17,30,50,81,83,42,78,39,56,42,63,73,58,61,70,78,87,80,74,72,84,76,81,80,96,62,84,62,69,107,96,42,27,36,36,36,32,26,27,38,55,28,87,30,50,56,22,40,52,38,25,49,52,29,53,75,64,59,24,40,32,32,28,24,46,48,34,59,72,41,70,24,48,34,54,47,98,85,67,45,78,45,72,32,36,64,58,44,46,30,53,75,25,78,82,31,30,32,34,37,25,30,45,16,39,41,42,66,66,60,42,51,50,52,33,59,74,70,70,55,50,56,87,36,32,37,29,18,44,53,10,36,42,38,46,72,66,20,21,49,50,29,58,68,67,44,42,38,67,63,30,30,47,81,40,62,6,47,45,42,30,50,32,35,53,39,56,50,41,89,81,60,46,35,35,68,74,35,74,92,43,52,78,25,50,43,67,50,56,59,52,52,50,55,38,32,74,70,57,37,27,33,33,40,38,50,49,52,5,26,40,23,7,53,43,76,37,82,35,67,66,25,37,48,52,44,63,27,48,51,15,34,50,36,32,31,51,45,36,24,33,77,36,43,76,39,30,38,34,25,29,41,50,53,41,38,38,58,39,80,44,31,60,90,55,96,50,58,51,51,53,56,57,48,13,66,75,27,66,47,60,72,79,51,75,55,57,37,87,92,78,64,38,60,44,39,40,23,42,39,57,53,67,57,38,37,52,30,42,64,28,35,61,49,77,36,26,34,40,17,47,38,27,64,61,31,42,50,41,58,74,74,40,82,45,68,66,44,39,52,51,51,52,50,50,25,64,68,48,70,48,72,63,48,28,35,17,32,50,80,84,42,78,40,56,42,62,74,59,61,70,76,88,79,75,73,86,80,74,65,110,45,88,65,80,99

Foldseek 3Di:
DAEEEEFELAFFPLQLLLVLLCCCQVVVFAEEEEAAFQQFWHWAQAPVRDIDIARQWRSNLSRPNHAYEYALRYEDALVSVVVVCVVVVHFLVRYAYEQNHWYQDPVLLVCQVPVCCCAAANGLSPSRLVRVVCVVVVHPPIHGLNNDPSCVRNYDPLLVVVVVCVVVVHYYYYRFGTHQCQAVPQNPFPPLHDNHGGERVRSCVRRVHDPVNHDFYEYGAEQKDKARDHNSTDDPAWDDPQVLCVQAVHDNPDFDADPSRRDTITIGGDDQVSSLSNCVRHVGPAYEYEQCCSQYVVVVVVDADPSSLVSQVVSCVRSVHHHQWYYRDSNDIGGNCSNVPDDDDDPDPPPRPPPD/DAEEEEFELAFFPLQLLLVLLCCCQVVVFQEEEEAAFQQFWHWAQAPVRDIDIARQWRSNLSRPNHAYEYALRYEDALVSVVVVCVVVVHFLVRYAYEQNHWYQDPVLLVCQVPVCCCAAANGLSPSRLVRVVCVVVVHPPIHGLNNDPSCVRNYDPLLVVVVVCVVVVHYYYYRFGTHQCQAVPQNPFPPLHGNHGGERVRSCVRRVHDPVNHDFYEYGAEQKDKARDHNSTDDPAWDDPQVLCVQAVHDNPDFDADPSRRDTITIGGDDQVSSLSNCVRHVGPAYEYEQCCSQYVVVVVVDADPSSLVSQVVSCVRSVHHHQWYYRDSNDIGGNCSNVPDDDDDPDDPCGNPPD

Nearest PDB structures (foldseek):
  5k7x-assembly3_E  TM=9.098E-01  e=7.010E-35  Pyrococcus horikoshii OT3
  7vf6-assembly1_B  TM=8.784E-01  e=1.550E-34  Gordonia phage Archimedes
  7odx-assembly1_A-2  TM=8.478E-01  e=7.761E-29  Cyanophage S-2L
  7pvo-assembly1_A  TM=8.869E-01  e=1.158E-26  Helicobacter pylori 26695
  8qwa-assembly1_A-2  TM=8.670E-01  e=1.775E-26  Helicobacter pylori 26695

Sequence (712 aa):
MPVSVIVGGQYGSEGKGKVALAIARGKGARCVIRVGGTNSGHTIVDECGKPRSFRQLPASVFAKDTIAVLPPGALIDAEIFEREVAELGLGPDRVKVSPFASLISAEDREAERSSGLVDRIGSTGSGTGAALVRRIGRASTVRLAEDEPKLGPYLDDTAQLMRDLLAKGQRIVIEGSQGFGLSVLHGGFYPHATSRDTIAAAFVSEAGLSPLDVDEIVLVLRAHPIRVAGNSGQLEAEMSWKELAIEAGLAEDYRELTTATKKVRRIGRFEVDVVRRAVAANQPTSIVLNHLDYVDPALAKGKRSGLARDFVARVESRIGAAVTMVGFGPDSLEPRSVLEKDGRTQPTSRQSLKAVMPVSVIVGGQYGSEGKGKVALAIARGKGARCVIRVGGTNSGHTIVDECGKPRSFRQLPASVFAKDTIAVLPPGALIDAEIFEREVAELGLGPDRVKVSPFASLISAEDREAERSSGLVDRIGSTGSGTGAALVRRIGRASTVRLAEDEPKLGPYLDDTAQLMRDLLAKGQRIVIEGSQGFGLSVLHGGFYPHATSRDTIAAAFVSEAGLSPLDVDEIVLVLRAHPIRVAGNSGQLEAEMSWKELAIEAGLAEDYRELTTATKKVRRIGRFEVDVVRRAVAANQPTSIVLNHLDYVDPALAKGKRSGLARDFVARVESRIGAAVTMVGFGPDSLEPRSVLEKDGRTQPTSRQSLKAV

pLDDT: mean 91.09, std 12.2, range [33.47, 98.94]